Protein 2Y28 (pdb70)

Nearest PDB structures (foldseek):
  2y28-assembly3_C  TM=1.006E+00  e=5.749E-40  Citrobacter freundii
  1j3g-assembly1_A  TM=7.224E-01  e=1.064E-25  Citrobacter freundii
  3d2y-assembly1_A  TM=6.940E-01  e=1.327E-09  Escherichia coli str. K-12 substr. MG1655
  4bol-assembly1_B  TM=6.953E-01  e=2.356E-09  Pseudomonas aeruginosa PAO1
  6srt-assembly1_A  TM=7.714E-01  e=7.867E-08  Clostridium intestinale URNW

Sequence (531 aa):
LLDEGWLAEARRVPSPHYDCRPDDENPSLLVVHNISLPPGEFGGPWIDALFTGTIIDPNAHPYFAGIAHLRVSAHCLIRRDGEIVQYVPFDKRAWHAGVSSYQGRERCNDFSIGIELEGTDTLAYTDAQYQQLAAVTNALITRYPAIANNTGHCNIAPERKTDPGPSFDWARFRALVTPLLDEGWLAEARRVPSPHYDCRPDDENPSLLVVHNISLPPGEFGGPWIDALFTGTIDPNAHPYFAGIAHLRVSAHCLIRRDGEIVQYVPFDKRAWHAGVSSYQGRERCNDFSIGIELEGTDTLAYTDAQYQQLAAVTNALITRYPAIANNTGHCNIAPERKTDPGPSFDWARFRALVLLDEGWLAEARRVPSPHYDCRPDDENPSLLVVHNISLPPGEFGGPWIDALFTGTIDPNAHPYFAGIAHLRVSAHCLIRRDGEIVQYVPFDKRAWHAGVSSYQGRERCNDFSIGIELEGTDTLAYTDAQYQQLAAVTNALITRYPAIANNTGHCNIAPERKTDPGPSFDWARFRALVT

GO terms:
  GO:0008745 N-acetylmuramoyl-L-alanine amidase activity (F, IDA)
  GO:0008745 N-acetylmuramoyl-L-alanine amidase activity (F, EXP)

Structure (mmCIF, N/CA/C/O backbone):
data_2Y28
#
_entry.id   2Y28
#
_cell.length_a   67.693
_cell.length_b   67.693
_cell.length_c   92.681
_cell.angle_alpha   90.00
_cell.angle_beta   90.00
_cell.angle_gamma   120.00
#
_symmetry.space_group_name_H-M   'P 32'
#
loop_
_entity.id
_entity.type
_entity.pdbx_description
1 polymer '1,6-ANHYDRO-N-ACETYLMURAMYL-L-ALANINE AMIDASE AMPD'
2 non-polymer 'ZINC ION'
3 water water
#
loop_
_atom_site.group_PDB
_atom_site.id
_atom_site.type_symbol
_atom_site.label_atom_id
_atom_site.label_alt_id
_atom_site.label_comp_id
_atom_site.label_asym_id
_atom_site.label_entity_id
_atom_site.label_seq_id
_atom_site.pdbx_PDB_ins_code
_atom_site.Cartn_x
_atom_site.Cartn_y
_atom_site.Cartn_z
_atom_site.occupancy
_atom_site.B_iso_or_equiv
_atom_site.auth_seq_id
_atom_site.auth_comp_id
_atom_site.auth_asym_id
_atom_site.auth_atom_id
_atom_site.pdbx_PDB_model_num
ATOM 9 N N . LEU A 1 2 ? -39.799 0.938 3.251 1.00 33.79 2 LEU A N 1
ATOM 10 C CA . LEU A 1 2 ? -40.770 1.073 4.316 1.00 30.41 2 LEU A CA 1
ATOM 11 C C . LEU A 1 2 ? -40.827 2.505 4.857 1.00 27.75 2 LEU A C 1
ATOM 12 O O . LEU A 1 2 ? -39.800 3.143 5.107 1.00 23.64 2 LEU A O 1
ATOM 17 N N . LEU A 1 3 ? -42.044 3.009 5.005 1.00 26.18 3 LEU A N 1
ATOM 18 C CA . LEU A 1 3 ? -42.271 4.311 5.614 1.00 25.51 3 LEU A CA 1
ATOM 19 C C . LEU A 1 3 ? -42.959 4.105 6.965 1.00 27.38 3 LEU A C 1
ATOM 20 O O . LEU A 1 3 ? -43.768 3.194 7.129 1.00 27.38 3 LEU A O 1
ATOM 25 N N . ASP A 1 4 ? -42.624 4.944 7.934 1.00 24.55 4 ASP A N 1
ATOM 26 C CA . ASP A 1 4 ? -43.183 4.831 9.272 1.00 23.48 4 ASP A CA 1
ATOM 27 C C . ASP A 1 4 ? -43.544 6.228 9.743 1.00 21.58 4 ASP A C 1
ATOM 28 O O . ASP A 1 4 ? -42.663 6.991 10.128 1.00 20.71 4 ASP A O 1
ATOM 33 N N . GLU A 1 5 ? -44.828 6.572 9.681 1.00 19.81 5 GLU A N 1
ATOM 34 C CA . GLU A 1 5 ? -45.296 7.867 10.176 1.00 22.65 5 GLU A CA 1
ATOM 35 C C . GLU A 1 5 ? -44.413 9.028 9.713 1.00 21.07 5 GLU A C 1
ATOM 36 O O . GLU A 1 5 ? -44.006 9.872 10.522 1.00 24.15 5 GLU A O 1
ATOM 42 N N . GLY A 1 6 ? -44.113 9.062 8.423 1.00 17.28 6 GLY A N 1
ATOM 43 C CA . GLY A 1 6 ? -43.317 10.129 7.850 1.00 14.05 6 GLY A CA 1
ATOM 44 C C . GLY A 1 6 ? -41.814 9.885 7.855 1.00 13.39 6 GLY A C 1
ATOM 45 O O . GLY A 1 6 ? -41.064 10.676 7.292 1.00 11.31 6 GLY A O 1
ATOM 46 N N . TRP A 1 7 ? -41.369 8.806 8.492 1.00 13.23 7 TRP A N 1
ATOM 47 C CA . TRP A 1 7 ? -39.940 8.503 8.547 1.00 12.35 7 TRP A CA 1
ATOM 48 C C . TRP A 1 7 ? -39.590 7.311 7.683 1.00 15.51 7 TRP A C 1
ATOM 49 O O . TRP A 1 7 ? -40.263 6.279 7.730 1.00 16.86 7 TRP A O 1
ATOM 60 N N . LEU A 1 8 ? -38.530 7.448 6.898 1.00 10.75 8 LEU A N 1
ATOM 61 C CA . LEU A 1 8 ? -37.972 6.303 6.201 1.00 14.53 8 L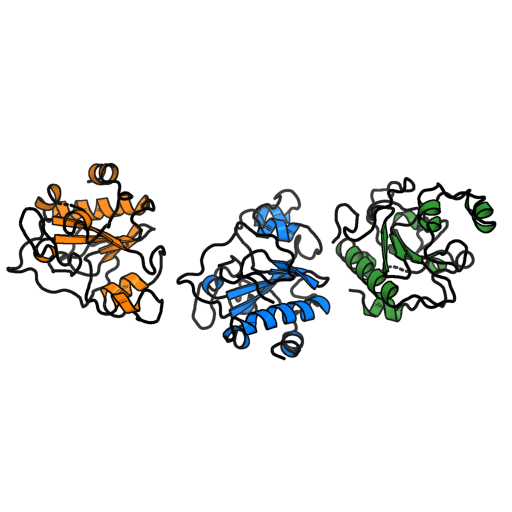EU A CA 1
ATOM 62 C C . LEU A 1 8 ? -37.506 5.323 7.276 1.00 15.69 8 LEU A C 1
ATOM 63 O O . LEU A 1 8 ? -36.740 5.703 8.167 1.00 14.88 8 LEU A O 1
ATOM 68 N N . ALA A 1 9 ? -37.959 4.070 7.208 1.00 14.71 9 ALA A N 1
ATOM 69 C CA . ALA A 1 9 ? -37.689 3.112 8.292 1.00 19.49 9 ALA A CA 1
ATOM 70 C C . ALA A 1 9 ? -36.206 2.858 8.536 1.00 16.72 9 ALA A C 1
ATOM 71 O O . ALA A 1 9 ? -35.793 2.666 9.674 1.00 17.40 9 ALA A O 1
ATOM 73 N N . GLU A 1 10 ? -35.410 2.851 7.469 1.00 16.65 10 GLU A N 1
ATOM 74 C CA . GLU A 1 10 ? -33.988 2.514 7.586 1.00 15.51 10 GLU A CA 1
ATOM 75 C C . GLU A 1 10 ? -33.032 3.704 7.667 1.00 16.00 10 GLU A C 1
ATOM 76 O O . GLU A 1 10 ? -31.820 3.529 7.774 1.00 18.69 10 GLU A O 1
ATOM 82 N N . ALA A 1 11 ? -33.562 4.914 7.637 1.00 15.66 11 ALA A N 1
ATOM 83 C CA . ALA A 1 11 ? -32.707 6.092 7.710 1.00 13.24 11 ALA A CA 1
ATOM 84 C C . ALA A 1 11 ? -32.129 6.246 9.116 1.00 15.25 11 ALA A C 1
ATOM 85 O O . ALA A 1 11 ? -32.735 5.799 10.094 1.00 17.01 11 ALA A O 1
ATOM 87 N N . ARG A 1 12 ? -30.948 6.850 9.217 1.00 14.50 12 ARG A N 1
ATOM 88 C CA . ARG A 1 12 ? -30.454 7.326 10.513 1.00 14.41 12 ARG A CA 1
ATOM 89 C C . ARG A 1 12 ? -31.233 8.593 10.860 1.00 13.87 12 ARG A C 1
ATOM 90 O O . ARG A 1 12 ? -31.284 9.533 10.069 1.00 13.12 12 ARG A O 1
ATOM 98 N N . ARG A 1 13 ? -31.878 8.606 12.019 1.00 14.31 13 ARG A N 1
ATOM 99 C CA . ARG A 1 13 ? -32.719 9.735 12.392 1.00 12.96 13 ARG A CA 1
ATOM 100 C C . ARG A 1 13 ? -31.948 10.782 13.193 1.00 13.47 13 ARG A C 1
ATOM 101 O O . ARG A 1 13 ? -31.313 10.475 14.207 1.00 14.45 13 ARG A O 1
ATOM 109 N N . VAL A 1 14 ? -31.992 12.016 12.704 1.00 12.04 14 VAL A N 1
ATOM 110 C CA . VAL A 1 14 ? -31.440 13.167 13.403 1.00 10.91 14 VAL A CA 1
ATOM 111 C C . VAL A 1 14 ? -32.534 14.231 13.439 1.00 9.21 14 VAL A C 1
ATOM 112 O O . VAL A 1 14 ? -32.510 15.179 12.651 1.00 10.60 14 VAL A O 1
ATOM 116 N N . PRO A 1 15 ? -33.530 14.059 14.327 1.00 10.42 15 PRO A N 1
ATOM 117 C CA . PRO A 1 15 ? -34.674 14.970 14.309 1.00 9.61 15 PRO A CA 1
ATOM 118 C C . PRO A 1 15 ? -34.236 16.401 14.565 1.00 10.04 15 PRO A C 1
ATOM 119 O O . PRO A 1 15 ? -33.615 16.706 15.578 1.00 11.30 15 PRO A O 1
ATOM 123 N N . SER A 1 16 ? -34.565 17.272 13.616 1.00 7.75 16 SER A N 1
ATOM 124 C CA . SER A 1 16 ? -34.179 18.666 13.661 1.00 8.78 16 SER A CA 1
ATOM 125 C C . SER A 1 16 ? -35.324 19.523 14.169 1.00 8.88 16 SER A C 1
ATOM 126 O O . SER A 1 16 ? -36.476 19.263 13.852 1.00 9.53 16 SER A O 1
ATOM 129 N N . PRO A 1 17 ? -35.008 20.545 14.976 1.00 8.47 17 PRO A N 1
ATOM 130 C CA . PRO A 1 17 ? -35.990 21.558 15.368 1.00 10.22 17 PRO A CA 1
ATOM 131 C C . PRO A 1 17 ? -36.462 22.381 14.174 1.00 10.04 17 PRO A C 1
ATOM 132 O O . PRO A 1 17 ? -37.470 23.078 14.288 1.00 11.64 17 PRO A O 1
ATOM 136 N N . HIS A 1 18 ? -35.739 22.312 13.057 1.00 9.60 18 HIS A N 1
ATOM 137 C CA . HIS A 1 18 ? -35.997 23.198 11.927 1.00 11.27 18 HIS A CA 1
ATOM 138 C C . HIS A 1 18 ? -37.077 22.663 10.986 1.00 9.98 18 HIS A C 1
ATOM 139 O O . HIS A 1 18 ? -36.805 22.381 9.823 1.00 9.59 18 HIS A O 1
ATOM 146 N N . TYR A 1 19 ? -38.298 22.524 11.482 1.00 10.12 19 TYR A N 1
ATOM 147 C CA . TYR A 1 19 ? -39.416 22.247 10.591 1.00 9.75 19 TYR A CA 1
ATOM 148 C C . TYR A 1 19 ? -40.732 22.811 11.132 1.00 13.33 19 TYR A C 1
ATOM 149 O O . TYR A 1 19 ? -40.857 23.133 12.313 1.00 10.59 19 TYR A O 1
ATOM 158 N N . ASP A 1 20 ? -41.716 22.956 10.256 1.00 10.78 20 ASP A N 1
ATOM 159 C CA . ASP A 1 20 ? -43.035 23.380 10.699 1.00 11.61 20 ASP A CA 1
ATOM 160 C C . ASP A 1 20 ? -44.082 22.670 9.857 1.00 13.46 20 ASP A C 1
ATOM 161 O O . ASP A 1 20 ? -43.771 21.667 9.208 1.00 11.74 20 ASP A O 1
ATOM 166 N N . CYS A 1 21 ? -45.317 23.159 9.879 1.00 13.98 21 CYS A N 1
ATOM 167 C CA . CYS A 1 21 ? -46.394 22.495 9.145 1.00 14.11 21 CYS A CA 1
ATOM 168 C C . CYS A 1 21 ? -46.443 22.803 7.642 1.00 12.50 21 CYS A C 1
ATOM 169 O O . CYS A 1 21 ? -46.168 23.921 7.210 1.00 11.24 21 CYS A O 1
ATOM 172 N N . ARG A 1 22 ? -46.784 21.793 6.851 1.00 11.45 22 ARG A N 1
ATOM 173 C CA . ARG A 1 22 ? -47.204 22.031 5.480 1.00 12.31 22 ARG A CA 1
ATOM 174 C C . ARG A 1 22 ? -48.580 22.675 5.559 1.00 13.27 22 ARG A C 1
ATOM 175 O O . ARG A 1 22 ? -49.477 22.147 6.223 1.00 13.56 22 ARG A O 1
ATOM 183 N N . PRO A 1 23 ? -48.754 23.830 4.904 1.00 14.68 23 PRO A N 1
ATOM 184 C CA . PRO A 1 23 ? -50.077 24.454 4.930 1.00 13.59 23 PRO A CA 1
ATOM 185 C C . PRO A 1 23 ? -51.142 23.482 4.422 1.00 14.61 23 PRO A C 1
ATOM 186 O O . PRO A 1 23 ? -50.886 22.693 3.496 1.00 13.30 23 PRO A O 1
ATOM 190 N N . ASP A 1 24 ? -52.308 23.518 5.058 1.00 13.43 24 ASP A N 1
ATOM 191 C CA . ASP A 1 24 ? -53.465 22.736 4.623 1.00 13.69 24 ASP A CA 1
ATOM 192 C C . ASP A 1 24 ? -53.283 21.218 4.759 1.00 14.26 24 ASP A C 1
ATOM 193 O O . ASP A 1 24 ? -54.063 20.444 4.211 1.00 15.16 24 ASP A O 1
ATOM 198 N N . ASP A 1 25 ? -52.245 20.801 5.473 1.00 14.70 25 ASP A N 1
ATOM 199 C CA . ASP A 1 25 ? -51.960 19.385 5.651 1.00 16.88 25 ASP A CA 1
ATOM 200 C C . ASP A 1 25 ? -51.747 18.731 4.288 1.00 14.21 25 ASP A C 1
ATOM 201 O O . ASP A 1 25 ? -51.997 17.537 4.110 1.00 16.85 25 ASP A O 1
ATOM 206 N N . GLU A 1 26 ? -51.287 19.518 3.328 1.00 11.67 26 GLU A N 1
ATOM 207 C CA . GLU A 1 26 ? -51.129 19.032 1.956 1.00 14.63 26 GLU A CA 1
ATOM 208 C C . GLU A 1 26 ? -50.057 17.951 1.834 1.00 13.31 26 GLU A C 1
ATOM 209 O O . GLU A 1 26 ? -48.957 18.078 2.387 1.00 11.29 26 GLU A O 1
ATOM 215 N N . ASN A 1 27 ? -50.394 16.886 1.116 1.00 12.73 27 ASN A N 1
ATOM 216 C CA . ASN A 1 27 ? -49.441 15.836 0.787 1.00 12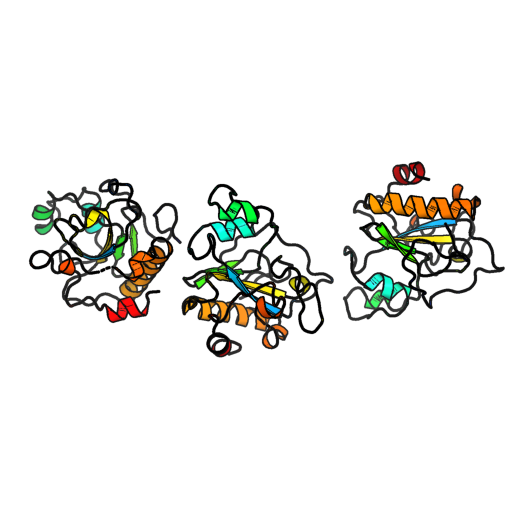.76 27 ASN A CA 1
ATOM 217 C C . ASN A 1 27 ? -48.416 16.381 -0.195 1.00 13.66 27 ASN A C 1
ATOM 218 O O . ASN A 1 27 ? -48.784 17.018 -1.175 1.00 13.03 27 ASN A O 1
ATOM 223 N N . PRO A 1 28 ? -47.119 16.132 0.051 1.00 11.37 28 PRO A N 1
ATOM 224 C CA . PRO A 1 28 ? -46.147 16.659 -0.911 1.00 11.63 28 PRO A CA 1
ATOM 225 C C . PRO A 1 28 ? -46.246 15.935 -2.258 1.00 12.16 28 PRO A C 1
ATOM 226 O O . PRO A 1 28 ? -46.615 14.758 -2.324 1.00 11.34 28 PRO A O 1
ATOM 230 N N . SER A 1 29 ? -45.926 16.652 -3.332 1.00 12.01 29 SER A N 1
ATOM 231 C CA . SER A 1 29 ? -46.054 16.101 -4.682 1.00 11.21 29 SER A CA 1
ATOM 232 C C . SER A 1 29 ? -44.809 16.343 -5.543 1.00 11.83 29 SER A C 1
ATOM 233 O O . SER A 1 29 ? -44.755 15.923 -6.703 1.00 9.70 29 SER A O 1
ATOM 236 N N . LEU A 1 30 ? -43.815 17.013 -4.976 1.00 8.76 30 LEU A N 1
ATOM 237 C CA . LEU A 1 30 ? -42.631 17.408 -5.717 1.00 10.13 30 LEU A CA 1
ATOM 238 C C . LEU A 1 30 ? -41.385 16.981 -4.953 1.00 11.19 30 LEU A C 1
ATOM 239 O O . LEU A 1 30 ? -41.270 17.256 -3.762 1.00 9.24 30 LEU A O 1
ATOM 244 N N . LEU A 1 31 ? -40.477 16.294 -5.638 1.00 8.39 31 LEU A N 1
ATOM 245 C CA . LEU A 1 31 ? -39.139 16.018 -5.115 1.00 10.34 31 LEU A CA 1
ATOM 246 C C . LEU A 1 31 ? -38.155 17.062 -5.637 1.00 9.98 31 LEU A C 1
ATOM 247 O O . LEU A 1 31 ? -38.072 17.279 -6.845 1.00 9.76 31 LEU A O 1
ATOM 252 N N . VAL A 1 32 ? -37.434 17.727 -4.735 1.00 7.84 32 VAL A N 1
ATOM 253 C CA . VAL A 1 32 ? -36.380 18.663 -5.121 1.00 7.28 32 VAL A CA 1
ATOM 254 C C . VAL A 1 32 ? -35.028 18.078 -4.746 1.00 8.92 32 VAL A C 1
ATOM 255 O O . VAL A 1 32 ? -34.784 17.793 -3.570 1.00 9.13 32 VAL A O 1
ATOM 259 N N . VAL A 1 33 ? -34.154 17.900 -5.737 1.00 7.73 33 VAL A N 1
ATOM 260 C CA . VAL A 1 33 ? -32.812 17.363 -5.498 1.00 6.18 33 VAL A CA 1
ATOM 261 C C . VAL A 1 33 ? -31.823 18.518 -5.293 1.00 8.80 33 VAL A C 1
ATOM 262 O O . VAL A 1 33 ? -31.786 19.455 -6.085 1.00 8.76 33 VAL A O 1
ATOM 266 N N . HIS A 1 34 ? -31.045 18.454 -4.210 1.00 8.82 34 HIS A N 1
ATOM 267 C CA . HIS A 1 34 ? -30.074 19.486 -3.861 1.00 9.16 34 HIS A CA 1
ATOM 268 C C . HIS A 1 34 ? -28.683 18.871 -3.746 1.00 10.71 34 HIS A C 1
ATOM 269 O O . HIS A 1 34 ? -28.537 17.656 -3.731 1.00 9.54 34 HIS A O 1
ATOM 276 N N . ASN A 1 35 ? -27.656 19.707 -3.635 1.00 10.45 35 ASN A N 1
ATOM 277 C CA . ASN A 1 35 ? -26.388 19.205 -3.128 1.00 9.56 35 ASN A CA 1
ATOM 278 C C . ASN A 1 35 ? -25.843 20.091 -2.030 1.00 9.63 35 ASN A C 1
ATOM 279 O O . ASN A 1 35 ? -26.291 21.213 -1.849 1.00 11.83 35 ASN A O 1
ATOM 284 N N . ILE A 1 36 ? -24.878 19.590 -1.284 1.00 11.03 36 ILE A N 1
ATOM 285 C CA . ILE A 1 36 ? -24.330 20.387 -0.202 1.00 12.35 36 ILE A CA 1
ATOM 286 C C . ILE A 1 36 ? -22.993 19.807 0.197 1.00 10.48 36 ILE A C 1
ATOM 287 O O . ILE A 1 36 ? -22.758 18.616 0.033 1.00 11.52 36 ILE A O 1
ATOM 292 N N . SER A 1 37 ? -22.104 20.674 0.653 1.00 11.53 37 SER A N 1
ATOM 293 C CA . SER A 1 37 ? -20.828 20.254 1.219 1.00 11.20 37 SER A CA 1
ATOM 294 C C . SER A 1 37 ? -20.357 21.344 2.164 1.00 11.30 37 SER A C 1
ATOM 295 O O . SER A 1 37 ? -20.439 22.527 1.849 1.00 11.07 37 SER A O 1
ATOM 298 N N . LEU A 1 38 ? -19.888 20.938 3.340 1.00 12.33 38 LEU A N 1
ATOM 299 C CA . LEU A 1 38 ? -19.463 21.882 4.367 1.00 10.54 38 LEU A CA 1
ATOM 300 C C . LEU A 1 38 ? -18.170 21.366 4.969 1.00 11.43 38 LEU A C 1
ATOM 301 O O . LEU A 1 38 ? -18.120 20.229 5.407 1.00 13.97 38 LEU A O 1
ATOM 306 N N . PRO A 1 39 ? -17.100 22.172 4.931 1.00 14.39 39 PRO A N 1
ATOM 307 C CA . PRO A 1 39 ? -16.986 23.446 4.213 1.00 15.64 39 PRO A CA 1
ATOM 308 C C . PRO A 1 39 ? -17.120 23.178 2.719 1.00 12.55 39 PRO A C 1
ATOM 309 O O . PRO A 1 39 ? -17.053 22.015 2.331 1.00 13.56 39 PRO A O 1
ATOM 313 N N . PRO A 1 40 ? -17.300 24.221 1.893 1.00 15.63 40 PRO A N 1
ATOM 314 C CA . PRO A 1 40 ? -17.461 23.985 0.449 1.00 14.09 40 PRO A CA 1
ATOM 315 C C . PRO A 1 40 ? -16.407 23.045 -0.171 1.00 15.05 40 PRO A C 1
ATOM 316 O O . PRO A 1 40 ? -15.207 23.219 0.042 1.00 16.71 40 PRO A O 1
ATOM 320 N N . GLY A 1 41 ? -16.873 22.049 -0.926 1.00 15.10 41 GLY A N 1
ATOM 321 C CA . GLY A 1 41 ? -16.002 21.076 -1.572 1.00 15.70 41 GLY A CA 1
ATOM 322 C C . GLY A 1 41 ? -15.457 19.963 -0.688 1.00 15.92 41 GLY A C 1
ATOM 323 O O . GLY A 1 41 ? -14.786 19.060 -1.182 1.00 17.64 41 GLY A O 1
ATOM 324 N N . GLU A 1 42 ? -15.730 20.016 0.614 1.00 15.44 42 GLU A N 1
ATOM 325 C CA . GLU A 1 42 ? -15.212 19.004 1.541 1.00 14.93 42 GLU A CA 1
ATOM 326 C C . GLU A 1 42 ? -16.332 18.072 2.001 1.00 15.84 42 GLU A C 1
ATOM 327 O O . GLU A 1 42 ? -17.459 18.517 2.200 1.00 13.96 42 GLU A O 1
ATOM 333 N N . PHE A 1 43 ? -16.027 16.782 2.143 1.00 14.49 43 PHE A N 1
ATOM 334 C CA . PHE A 1 43 ? -17.040 15.789 2.526 1.00 14.67 43 PHE A CA 1
ATOM 335 C C . PHE A 1 43 ? -16.706 15.115 3.856 1.00 15.84 43 PHE A C 1
ATOM 336 O O . PHE A 1 43 ? -15.538 15.027 4.245 1.00 15.36 43 PHE A O 1
ATOM 344 N N . GLY A 1 44 ? -17.739 14.640 4.549 1.00 14.25 44 GLY A N 1
ATOM 345 C CA . GLY A 1 44 ? -17.550 13.823 5.734 1.00 17.03 44 GLY A CA 1
ATOM 346 C C . GLY A 1 44 ? -17.775 14.451 7.102 1.00 18.69 44 GLY A C 1
ATOM 347 O O . GLY A 1 44 ? -17.938 13.729 8.082 1.00 21.92 44 GLY A O 1
ATOM 348 N N . GLY A 1 45 ? -17.786 15.775 7.188 1.00 17.62 45 GLY A N 1
ATOM 349 C CA . GLY A 1 45 ? -17.962 16.433 8.480 1.00 19.87 45 GLY A CA 1
ATOM 350 C C . GLY A 1 45 ? -19.266 16.160 9.225 1.00 18.29 45 GLY A C 1
ATOM 351 O O . GLY A 1 45 ? -20.192 15.557 8.690 1.00 17.73 45 GLY A O 1
ATOM 352 N N . PRO A 1 46 ? -19.343 16.598 10.492 1.00 17.75 46 PRO A N 1
ATOM 353 C CA . PRO A 1 46 ? -20.610 16.610 11.230 1.00 15.37 46 PRO A CA 1
ATOM 354 C C . PRO A 1 46 ? -21.361 17.890 10.898 1.00 13.91 46 PRO A C 1
ATOM 355 O O . PRO A 1 46 ? -22.406 18.191 11.479 1.00 12.69 46 PRO A O 1
ATOM 359 N N . TRP A 1 47 ? -20.818 18.650 9.955 1.00 13.84 47 TRP A N 1
ATOM 360 C CA . TRP A 1 47 ? -21.275 20.020 9.730 1.00 11.92 47 TRP A CA 1
ATOM 361 C C . TRP A 1 47 ? -22.655 20.135 9.105 1.00 10.34 47 TRP A C 1
ATOM 362 O O . TRP A 1 47 ? -23.409 21.038 9.443 1.00 8.90 47 TRP A O 1
ATOM 373 N N . ILE A 1 48 ? -22.992 19.220 8.206 1.00 9.66 48 ILE A N 1
ATOM 374 C CA . ILE A 1 48 ? -24.321 19.222 7.624 1.00 10.15 48 ILE A CA 1
ATOM 375 C C . ILE A 1 48 ? -25.382 18.938 8.693 1.00 9.21 48 ILE A C 1
ATOM 376 O O . ILE A 1 48 ? -26.421 19.595 8.735 1.00 9.31 48 ILE A O 1
ATOM 381 N N . ASP A 1 49 ? -25.128 17.953 9.547 1.00 11.06 49 ASP A N 1
ATOM 382 C CA . ASP A 1 49 ? -26.064 17.663 10.638 1.00 10.29 49 ASP A CA 1
ATOM 383 C C . ASP A 1 49 ? -26.245 18.930 11.483 1.00 9.08 49 ASP A C 1
ATOM 384 O O . ASP A 1 49 ? -27.364 19.312 11.832 1.00 9.86 49 ASP A O 1
ATOM 389 N N . ALA A 1 50 ? -25.133 19.587 11.804 1.00 10.53 50 ALA A N 1
ATOM 390 C CA . ALA A 1 50 ? -25.176 20.772 12.655 1.00 9.84 50 ALA A CA 1
ATOM 391 C C . ALA A 1 50 ? -25.930 21.922 11.989 1.00 10.93 50 ALA A C 1
ATOM 392 O O . ALA A 1 50 ? -26.749 22.580 12.629 1.00 10.96 50 ALA A O 1
ATOM 394 N N . LEU A 1 51 ? -25.653 22.176 10.716 1.00 8.81 51 LEU A N 1
ATOM 395 C CA . LEU A 1 51 ? -26.380 23.224 10.005 1.00 10.47 51 LEU A CA 1
ATOM 396 C C . LEU A 1 51 ? -27.890 22.975 10.006 1.00 10.14 51 LEU A C 1
ATOM 397 O O . LEU A 1 51 ? -28.677 23.863 10.341 1.00 10.52 51 LEU A O 1
ATOM 402 N N . PHE A 1 52 ? -28.287 21.763 9.623 1.00 8.19 52 PHE A N 1
ATOM 403 C CA . PHE A 1 52 ? -29.696 21.436 9.483 1.00 9.73 52 PHE A CA 1
ATOM 404 C C . PHE A 1 52 ? -30.427 21.303 10.827 1.00 10.22 52 PHE A C 1
ATOM 405 O O . PHE A 1 52 ? -31.649 21.211 10.850 1.00 11.34 52 PHE A O 1
ATOM 413 N N . THR A 1 53 ? -29.688 21.300 11.935 1.00 9.38 53 THR A N 1
ATOM 414 C CA . THR A 1 53 ? -30.321 21.226 13.254 1.00 8.86 53 THR A CA 1
ATOM 415 C C . THR A 1 53 ? -30.196 22.543 14.021 1.00 10.22 53 THR A C 1
ATOM 416 O O . THR A 1 53 ? -30.660 22.656 15.154 1.00 10.95 53 THR A O 1
ATOM 420 N N . GLY A 1 54 ? -29.559 23.528 13.397 1.00 10.32 54 GLY A N 1
ATOM 421 C CA . GLY A 1 54 ? -29.414 24.849 13.978 1.00 11.54 54 GLY A CA 1
ATOM 422 C C . GLY A 1 54 ? -28.334 24.953 15.043 1.00 11.88 54 GLY A C 1
ATOM 423 O O . GLY A 1 54 ? -28.370 25.850 15.881 1.00 11.42 54 GLY A O 1
ATOM 424 N N . THR A 1 55 ? -27.349 24.066 14.994 1.00 10.86 55 THR A N 1
ATOM 425 C CA . THR A 1 55 ? -26.337 24.022 16.045 1.00 10.37 55 THR A CA 1
ATOM 426 C C . THR A 1 55 ? -24.912 24.243 15.548 1.00 10.65 55 THR A C 1
ATOM 427 O O . THR A 1 55 ? -23.965 23.980 16.277 1.00 10.89 55 THR A O 1
ATOM 431 N N . ILE A 1 56 ? -24.738 24.722 14.321 1.00 10.38 56 ILE A N 1
ATOM 432 C CA A ILE A 1 56 ? -23.396 24.851 13.757 0.39 12.06 56 ILE A CA 1
ATOM 433 C CA B ILE A 1 56 ? -23.384 24.832 13.776 0.61 12.09 56 ILE A CA 1
ATOM 434 C C . ILE A 1 56 ? -22.527 25.856 14.527 1.00 11.81 56 ILE A C 1
ATOM 435 O O . ILE A 1 56 ? -23.006 26.913 14.933 1.00 11.69 56 ILE A O 1
ATOM 444 N N . ASP A 1 57 ? -21.256 25.510 14.721 1.00 14.24 57 ASP A N 1
ATOM 445 C CA . ASP A 1 57 ? -20.260 26.372 15.367 1.00 12.66 57 ASP A CA 1
ATOM 446 C C . ASP A 1 57 ? -19.752 27.395 14.346 1.00 11.99 57 ASP A C 1
ATOM 447 O O . ASP A 1 57 ? -19.058 27.037 13.395 1.00 12.72 57 ASP A O 1
ATOM 452 N N . PRO A 1 58 ? -20.098 28.679 14.531 1.00 12.83 58 PRO A N 1
ATOM 453 C CA . PRO A 1 58 ? -19.739 29.666 13.502 1.00 12.87 58 PRO A CA 1
ATOM 454 C C . PRO A 1 58 ? -18.232 29.840 13.367 1.00 14.67 58 PRO A C 1
ATOM 455 O O . PRO A 1 58 ? -17.742 30.242 12.301 1.00 15.72 58 PRO A O 1
ATOM 459 N N . ASN A 1 59 ? -17.502 29.525 14.430 1.00 14.12 59 ASN A N 1
ATOM 460 C CA . ASN A 1 59 ? -16.059 29.718 14.444 1.00 16.11 59 ASN A CA 1
ATOM 461 C C . ASN A 1 59 ? -15.266 28.514 13.947 1.00 14.02 59 ASN A C 1
ATOM 462 O O . ASN A 1 59 ? -14.050 28.589 13.839 1.00 17.68 59 ASN A O 1
ATOM 467 N N . ALA A 1 60 ? -15.942 27.409 13.643 1.00 13.01 60 ALA A N 1
ATOM 468 C CA . ALA A 1 60 ? -15.249 26.166 13.320 1.00 13.38 60 ALA A CA 1
ATOM 469 C C . ALA A 1 60 ? -14.550 26.210 11.965 1.00 14.11 60 ALA A C 1
ATOM 470 O O . ALA A 1 60 ? -13.622 25.447 11.716 1.00 14.70 60 ALA A O 1
ATOM 472 N N . HIS A 1 61 ? -15.004 27.119 11.109 1.00 15.53 61 HIS A N 1
ATOM 473 C CA . HIS A 1 61 ? -14.422 27.355 9.795 1.00 17.71 61 HIS A CA 1
ATOM 474 C C . HIS A 1 61 ? -14.894 28.718 9.319 1.00 15.59 61 HIS A C 1
ATOM 475 O O . HIS A 1 61 ? -16.010 29.118 9.612 1.00 14.97 61 HIS A O 1
ATOM 482 N N . PRO A 1 62 ? -14.050 29.439 8.566 1.00 17.84 62 PRO A N 1
ATOM 483 C CA . PRO A 1 62 ? -14.455 30.778 8.108 1.00 17.42 62 PRO A CA 1
ATOM 484 C C . PRO A 1 62 ? -15.813 30.808 7.389 1.00 18.40 62 PRO A C 1
ATOM 485 O O . PRO A 1 62 ? -16.580 31.752 7.584 1.00 17.62 62 PRO A O 1
ATOM 489 N N . TYR A 1 63 ? -16.111 29.792 6.582 1.00 17.40 63 TYR A N 1
ATOM 490 C CA . TYR A 1 63 ? -17.382 29.729 5.860 1.00 18.05 63 TYR A CA 1
ATOM 491 C C . TYR A 1 63 ? -18.617 29.623 6.769 1.00 16.26 63 TYR A C 1
ATOM 492 O O . TYR A 1 63 ? -19.719 30.004 6.380 1.00 17.36 63 TYR A O 1
ATOM 501 N N . PHE A 1 64 ? -18.436 29.091 7.969 1.00 13.91 64 PHE A N 1
ATOM 502 C CA . PHE A 1 64 ? -19.567 28.845 8.858 1.00 14.89 64 PHE A CA 1
ATOM 503 C C . PHE A 1 64 ? -20.107 30.152 9.458 1.00 17.15 64 PHE A C 1
ATOM 504 O O . PHE A 1 64 ? -21.267 30.236 9.841 1.00 15.47 64 PHE A O 1
ATOM 512 N N . ALA A 1 65 ? -19.265 31.178 9.523 1.00 16.45 65 ALA A N 1
ATOM 513 C CA . ALA A 1 65 ? -19.702 32.454 10.083 1.00 16.00 65 ALA A CA 1
ATOM 514 C C . ALA A 1 65 ? -20.839 33.050 9.263 1.00 19.72 65 ALA A C 1
ATOM 515 O O . ALA A 1 65 ? -21.817 33.562 9.807 1.00 20.21 65 ALA A O 1
ATOM 517 N N . GLY A 1 66 ? -20.717 32.969 7.945 1.00 17.96 66 GLY A N 1
ATOM 518 C CA . GLY A 1 66 ? -21.711 33.539 7.063 1.00 22.98 66 GLY A CA 1
ATOM 519 C C . GLY A 1 66 ? -23.029 32.797 7.014 1.00 21.85 66 GLY A C 1
ATOM 520 O O . GLY A 1 66 ? -24.056 33.388 6.699 1.00 26.56 66 GLY A O 1
ATOM 521 N N . ILE A 1 67 ? -23.015 31.502 7.309 1.00 18.68 67 ILE A N 1
ATOM 522 C CA . ILE A 1 67 ? -24.235 30.703 7.214 1.00 19.65 67 ILE A CA 1
ATOM 523 C C . ILE A 1 67 ? -24.874 30.418 8.568 1.00 20.44 67 ILE A C 1
ATOM 524 O O . ILE A 1 67 ? -25.963 29.846 8.638 1.00 20.14 67 ILE A O 1
ATOM 529 N N . ALA A 1 68 ? -24.199 30.807 9.644 1.00 19.60 68 ALA A N 1
ATOM 530 C CA . ALA A 1 68 ? -24.740 30.599 10.982 1.00 19.96 68 ALA A CA 1
ATOM 531 C C . ALA A 1 68 ? -26.085 31.301 11.157 1.00 22.64 68 ALA A C 1
ATOM 532 O O . ALA A 1 68 ? -26.876 30.931 12.022 1.00 21.89 68 ALA A O 1
ATOM 534 N N . HIS A 1 69 ? -26.349 32.305 10.326 1.00 22.81 69 HIS A N 1
ATOM 535 C CA . HIS A 1 69 ? -27.587 33.070 10.455 1.00 25.79 69 HIS A CA 1
ATOM 536 C C . HIS A 1 69 ? -28.770 32.384 9.766 1.00 24.82 69 HIS A C 1
ATOM 537 O O . HIS A 1 69 ? -29.924 32.736 10.008 1.00 24.64 69 HIS A O 1
ATOM 544 N N . LEU A 1 70 ? -28.474 31.397 8.924 1.00 21.47 70 LEU A N 1
ATOM 545 C CA . LEU A 1 70 ? -29.505 30.661 8.197 1.00 20.87 70 LEU A CA 1
ATOM 546 C C . LEU A 1 70 ? -30.368 29.790 9.123 1.00 18.23 70 LEU A C 1
ATOM 547 O O . LEU A 1 70 ? -29.873 29.197 10.080 1.00 22.46 70 LEU A O 1
ATOM 552 N N . ARG A 1 71 ? -31.664 29.740 8.840 1.00 16.47 71 ARG A N 1
ATOM 553 C CA . ARG A 1 71 ? -32.561 28.760 9.443 1.00 14.16 71 ARG A CA 1
ATOM 554 C C . ARG A 1 71 ? -32.995 27.789 8.346 1.00 13.76 71 ARG A C 1
ATOM 555 O O . ARG A 1 71 ? -34.012 27.985 7.701 1.00 14.13 71 ARG A O 1
ATOM 563 N N . VAL A 1 72 ? -32.221 26.742 8.125 1.00 14.17 72 VAL A N 1
ATOM 564 C CA . VAL A 1 72 ? -32.520 25.850 7.027 1.00 12.03 72 VAL A CA 1
ATOM 565 C C . VAL A 1 72 ? -32.469 24.393 7.445 1.00 11.92 72 VAL A C 1
ATOM 566 O O . VAL A 1 72 ? -31.981 24.050 8.530 1.00 12.16 72 VAL A O 1
ATOM 570 N N . SER A 1 73 ? -33.008 23.543 6.577 1.00 10.89 73 SER A N 1
ATOM 571 C CA . SER A 1 73 ? -32.983 22.102 6.772 1.00 10.49 73 SER A CA 1
ATOM 572 C C . SER A 1 73 ? -33.410 21.455 5.473 1.00 11.31 73 SER A C 1
ATOM 573 O O . SER A 1 73 ? -33.716 22.142 4.497 1.00 10.93 73 SER A O 1
ATOM 576 N N . ALA A 1 74 ? -33.432 20.129 5.474 1.00 10.96 74 ALA A N 1
ATOM 577 C CA . ALA A 1 74 ? -33.960 19.357 4.356 1.00 9.18 74 ALA A CA 1
ATOM 578 C C . ALA A 1 74 ? -34.569 18.106 4.963 1.00 9.82 74 ALA A C 1
ATOM 579 O O . ALA A 1 74 ? -34.324 17.813 6.115 1.00 9.37 74 ALA A O 1
ATOM 581 N N . HIS A 1 75 ? -35.336 17.347 4.191 1.00 9.69 75 HIS A N 1
ATOM 582 C CA . HIS A 1 75 ? -35.868 16.091 4.725 1.00 9.07 75 HIS A CA 1
ATOM 583 C C . HIS A 1 75 ? -34.791 15.041 4.947 1.00 9.15 75 HIS A C 1
ATOM 584 O O . HIS A 1 75 ? -34.740 14.437 6.023 1.00 11.02 75 HIS A O 1
ATOM 591 N N . CYS A 1 76 ? -33.942 14.831 3.937 1.00 8.52 76 CYS A N 1
ATOM 592 C CA . CYS A 1 76 ? -32.848 13.860 3.996 1.00 8.35 76 CYS A CA 1
ATOM 593 C C . CYS A 1 76 ? -31.527 14.375 3.435 1.00 9.69 76 CYS A C 1
ATOM 594 O O . CYS A 1 76 ? -31.494 15.225 2.540 1.00 8.97 76 CYS A O 1
ATOM 597 N N . LEU A 1 77 ? -30.448 13.819 3.971 1.00 10.50 77 LEU A N 1
ATOM 598 C CA . LEU A 1 77 ? -29.129 13.909 3.383 1.00 9.96 77 LEU A CA 1
ATOM 599 C C . LEU A 1 77 ? -28.707 12.510 2.922 1.00 9.99 77 LEU A C 1
ATOM 600 O O . LEU A 1 77 ? -28.924 11.530 3.635 1.00 11.59 77 LEU A O 1
ATOM 605 N N . ILE A 1 78 ? -28.118 12.413 1.735 1.00 8.74 78 ILE A N 1
ATOM 606 C CA . ILE A 1 78 ? -27.494 11.152 1.308 1.00 8.82 78 ILE A CA 1
ATOM 607 C C . ILE A 1 78 ? -25.986 11.366 1.171 1.00 10.20 78 ILE A C 1
ATOM 608 O O . ILE A 1 78 ? -25.514 12.084 0.281 1.00 9.90 78 ILE A O 1
ATOM 613 N N . ARG A 1 79 ? -25.214 10.760 2.065 1.00 11.06 79 ARG A N 1
ATOM 614 C CA . ARG A 1 79 ? -23.773 11.013 2.063 1.00 11.20 79 ARG A CA 1
ATOM 615 C C . ARG A 1 79 ? -23.019 10.235 0.974 1.00 13.98 79 ARG A C 1
ATOM 616 O O . ARG A 1 79 ? -23.604 9.407 0.261 1.00 11.89 79 ARG A O 1
ATOM 624 N N . ARG A 1 80 ? -21.730 10.519 0.824 1.00 13.71 80 ARG A N 1
ATOM 625 C CA . ARG A 1 80 ? -20.965 9.954 -0.285 1.00 14.23 80 ARG A CA 1
ATOM 626 C C . ARG A 1 80 ? -21.017 8.429 -0.282 1.00 17.12 80 ARG A C 1
ATOM 627 O O . ARG A 1 80 ? -21.024 7.802 -1.337 1.00 15.05 80 ARG A O 1
ATOM 635 N N . ASP A 1 81 ? -21.053 7.837 0.906 1.00 17.83 81 ASP A N 1
ATOM 636 C CA . ASP A 1 81 ? -21.059 6.382 1.019 1.00 16.60 81 ASP A CA 1
ATOM 637 C C . ASP A 1 81 ? -22.467 5.794 0.948 1.00 16.42 81 ASP A C 1
ATOM 638 O O . ASP A 1 81 ? -22.655 4.600 1.157 1.00 18.99 81 ASP A O 1
ATOM 643 N N . GLY A 1 82 ? -23.456 6.625 0.650 1.00 13.91 82 GLY A N 1
ATOM 644 C CA . GLY A 1 82 ? -24.823 6.151 0.569 1.00 14.15 82 GLY A CA 1
ATOM 645 C C . GLY A 1 82 ? -25.596 6.231 1.879 1.00 15.04 82 GLY A C 1
ATOM 646 O O . GLY A 1 82 ? -26.770 5.888 1.925 1.00 15.81 82 GLY A O 1
ATOM 647 N N . GLU A 1 83 ? -24.957 6.677 2.952 1.00 14.05 83 GLU A N 1
ATOM 648 C CA . GLU A 1 83 ? -25.678 6.793 4.221 1.00 15.49 83 GLU A CA 1
ATOM 649 C C . GLU A 1 83 ? -26.849 7.773 4.113 1.00 12.55 83 GLU A C 1
ATOM 650 O O . GLU A 1 83 ? -26.675 8.917 3.674 1.00 10.66 83 GLU A O 1
ATOM 656 N N . ILE A 1 84 ? -28.034 7.318 4.508 1.00 10.78 84 ILE A N 1
ATOM 657 C CA . ILE A 1 84 ? -29.236 8.149 4.484 1.00 11.77 84 ILE A CA 1
ATOM 658 C C . ILE A 1 84 ? -29.548 8.695 5.868 1.00 12.84 84 ILE A C 1
ATOM 659 O O . ILE A 1 84 ? -29.778 7.937 6.802 1.00 12.44 84 ILE A O 1
ATOM 664 N N . VAL A 1 85 ? -29.564 10.016 5.992 1.00 14.45 85 VAL A N 1
ATOM 665 C CA . VAL A 1 85 ? -29.842 10.660 7.269 1.00 10.97 85 VAL A CA 1
ATOM 666 C C . VAL A 1 85 ? -31.144 11.413 7.088 1.00 12.68 85 VAL A C 1
ATOM 667 O O . VAL A 1 85 ? -31.327 12.077 6.074 1.00 9.47 85 VAL A O 1
ATOM 671 N N . GLN A 1 86 ? -32.073 11.282 8.026 1.00 10.23 86 GLN A N 1
ATOM 672 C CA . GLN A 1 86 ? -33.337 12.008 7.891 1.00 8.82 86 GLN A CA 1
ATOM 673 C C . GLN A 1 86 ? -33.500 13.000 9.025 1.00 10.01 86 GLN A C 1
ATOM 674 O O . GLN A 1 86 ? -33.299 12.644 10.181 1.00 10.76 86 GLN A O 1
ATOM 680 N N . TYR A 1 87 ? -33.874 14.231 8.686 1.00 10.55 87 TYR A N 1
ATOM 681 C CA . TYR A 1 87 ? -33.996 15.308 9.665 1.00 9.45 87 TYR A CA 1
ATOM 682 C C . TYR A 1 87 ? -35.432 15.694 9.958 1.00 10.40 87 TYR A C 1
ATOM 683 O O . TYR A 1 87 ? -35.753 16.157 11.060 1.00 9.70 87 TYR A O 1
ATOM 692 N N . VAL A 1 88 ? -36.285 15.545 8.950 1.00 11.14 88 VAL A N 1
ATOM 693 C CA . VAL A 1 88 ? -37.647 16.045 9.009 1.00 10.80 88 VAL A CA 1
ATOM 694 C C . VAL A 1 88 ? -38.602 15.001 8.439 1.00 10.77 88 VAL A C 1
ATOM 695 O O . VAL A 1 88 ? -38.342 14.420 7.385 1.00 9.45 88 VAL A O 1
ATOM 699 N N . PRO A 1 89 ? -39.708 14.741 9.148 1.00 11.79 89 PRO A N 1
ATOM 700 C CA . PRO A 1 89 ? -40.724 13.813 8.647 1.00 12.96 89 PRO A CA 1
ATOM 701 C C . PRO A 1 89 ? -41.262 14.299 7.304 1.00 10.41 89 PRO A C 1
ATOM 702 O O . PRO A 1 89 ? -41.414 15.500 7.102 1.00 10.85 89 PRO A O 1
ATOM 706 N N . PHE A 1 90 ? -41.555 13.377 6.403 1.00 10.26 90 PHE A N 1
ATOM 707 C CA . PHE A 1 90 ? -41.987 13.758 5.054 1.00 10.97 90 PHE A CA 1
ATOM 708 C C . PHE A 1 90 ? -43.279 14.558 5.005 1.00 12.52 90 PHE A C 1
ATOM 709 O O . PHE A 1 90 ? -43.506 15.310 4.065 1.00 11.25 90 PHE A O 1
ATOM 717 N N . ASP A 1 91 ? -44.124 14.393 6.018 1.00 11.48 91 ASP A N 1
ATOM 718 C CA . ASP A 1 91 ? -45.398 15.106 6.070 1.00 12.47 91 ASP A CA 1
ATOM 719 C C . ASP A 1 91 ? -45.242 16.517 6.613 1.00 13.26 91 ASP A C 1
ATOM 720 O O . ASP A 1 91 ? -46.202 17.284 6.644 1.00 13.88 91 ASP A O 1
ATOM 725 N N . LYS A 1 92 ? -44.025 16.869 7.026 1.00 11.26 92 LYS A N 1
ATOM 726 C CA . LYS A 1 92 ? -43.767 18.193 7.578 1.00 9.80 92 LYS A CA 1
ATOM 727 C C . LYS A 1 92 ? -42.946 19.044 6.615 1.00 11.65 92 LYS A C 1
ATOM 728 O O . LYS A 1 92 ? -42.394 18.535 5.639 1.00 8.42 92 LYS A O 1
ATOM 734 N N . ARG A 1 93 ? -42.866 20.336 6.903 1.00 9.62 93 ARG A N 1
ATOM 735 C CA . ARG A 1 93 ? -42.242 21.274 5.978 1.00 11.07 93 ARG A CA 1
ATOM 736 C C . ARG A 1 93 ? -40.809 21.549 6.399 1.00 8.90 93 ARG A C 1
ATOM 737 O O . ARG A 1 93 ? -40.570 22.176 7.435 1.00 12.29 93 ARG A O 1
ATOM 745 N N . ALA A 1 94 ? -39.861 21.038 5.618 1.00 9.58 94 ALA A N 1
ATOM 746 C CA . ALA A 1 94 ? -38.459 21.391 5.814 1.00 9.89 94 ALA A CA 1
ATOM 747 C C . ALA A 1 94 ? -38.141 22.661 5.036 1.00 9.79 94 ALA A C 1
ATOM 748 O O . ALA A 1 94 ? -38.900 23.067 4.146 1.00 8.97 94 ALA A O 1
ATOM 750 N N . TRP A 1 95 ? -37.021 23.290 5.385 1.00 10.76 95 TRP A N 1
ATOM 751 C CA . TRP A 1 95 ? -36.695 24.626 4.918 1.00 10.35 95 TRP A CA 1
ATOM 752 C C . TRP A 1 95 ? -35.494 24.543 3.969 1.00 10.04 95 TRP A C 1
ATOM 753 O O . TRP A 1 95 ? -34.367 24.838 4.343 1.00 9.55 95 TRP A O 1
ATOM 764 N N . HIS A 1 96 ? -35.755 24.122 2.729 1.00 10.01 96 HIS A N 1
ATOM 765 C CA . HIS A 1 96 ? -34.687 23.740 1.811 1.00 11.03 96 HIS A CA 1
ATOM 766 C C . HIS A 1 96 ? -34.689 24.436 0.439 1.00 11.36 96 HIS A C 1
ATOM 767 O O . HIS A 1 96 ? -33.669 24.446 -0.244 1.00 11.32 96 HIS A O 1
ATOM 774 N N . ALA A 1 97 ? -35.828 24.996 0.037 1.00 11.19 97 ALA A N 1
ATOM 775 C CA . ALA A 1 97 ? -35.970 25.538 -1.325 1.00 10.95 97 ALA A CA 1
ATOM 776 C C . ALA A 1 97 ? -35.887 27.061 -1.388 1.00 10.85 97 ALA A C 1
ATOM 777 O O . ALA A 1 97 ? -35.557 27.628 -2.431 1.00 10.41 97 ALA A O 1
ATOM 779 N N . GLY A 1 98 ? -36.213 27.719 -0.280 1.00 10.93 98 GLY A N 1
ATOM 780 C CA . GLY A 1 98 ? -36.245 29.174 -0.242 1.00 12.15 98 GLY A CA 1
ATOM 781 C C . GLY A 1 98 ? -37.197 29.771 -1.276 1.00 11.79 98 GLY A C 1
ATOM 782 O O . GLY A 1 98 ? -38.206 29.163 -1.639 1.00 11.98 98 GLY A O 1
ATOM 783 N N . VAL A 1 99 ? -36.882 30.972 -1.745 1.00 10.63 99 VAL A N 1
ATOM 784 C CA . VAL A 1 99 ? -37.688 31.620 -2.776 1.00 12.77 99 VAL A CA 1
ATOM 785 C C . VAL A 1 99 ? -37.608 30.773 -4.050 1.00 14.12 99 VAL A C 1
ATOM 786 O O . VAL A 1 99 ? -36.523 30.486 -4.554 1.00 13.61 99 VAL A O 1
ATOM 790 N N . SER A 1 100 ? -38.755 30.340 -4.553 1.00 9.59 100 SER A N 1
ATOM 791 C CA . SER A 1 100 ? -38.749 29.373 -5.637 1.00 10.63 100 SER A CA 1
ATOM 792 C C . SER A 1 100 ? -40.090 29.340 -6.327 1.00 11.82 100 SER A C 1
ATOM 793 O O . SER A 1 100 ? -41.086 29.799 -5.767 1.00 14.56 100 SER A O 1
ATOM 796 N N . SER A 1 101 ? -40.116 28.760 -7.522 1.00 10.97 101 SER A N 1
ATOM 797 C CA . SER A 1 101 ? -41.340 28.643 -8.300 1.00 11.81 101 SER A CA 1
ATOM 798 C C . SER A 1 101 ? -41.295 27.366 -9.116 1.00 12.60 101 SER A C 1
ATOM 799 O O . SER A 1 101 ? -40.271 27.053 -9.722 1.00 12.72 101 SER A O 1
ATOM 802 N N . TYR A 1 102 ? -42.411 26.645 -9.135 1.00 11.35 102 TYR A N 1
ATOM 803 C CA . TYR A 1 102 ? -42.547 25.417 -9.918 1.00 10.78 102 TYR A CA 1
ATOM 804 C C . TYR A 1 102 ? -43.935 25.350 -10.560 1.00 11.86 102 TYR A C 1
ATOM 805 O O . TYR A 1 102 ? -44.959 25.266 -9.860 1.00 9.88 102 TYR A O 1
ATOM 814 N N . GLN A 1 103 ? -43.970 25.408 -11.891 1.00 12.35 103 GLN A N 1
ATOM 815 C CA . GLN A 1 103 ? -45.239 25.382 -12.633 1.00 11.80 103 GLN A CA 1
ATOM 816 C C . GLN A 1 103 ? -46.207 26.452 -12.119 1.00 11.69 103 GLN A C 1
ATOM 817 O O . GLN A 1 103 ? -47.417 26.231 -12.007 1.00 12.59 103 GLN A O 1
ATOM 823 N N . GLY A 1 104 ? -45.643 27.614 -11.802 1.00 12.38 104 GLY A N 1
ATOM 824 C CA . GLY A 1 104 ? -46.418 28.788 -11.455 1.00 13.19 104 GLY A CA 1
ATOM 825 C C . GLY A 1 104 ? -46.685 28.934 -9.972 1.00 15.35 104 GLY A C 1
ATOM 826 O O . GLY A 1 104 ? -47.218 29.954 -9.523 1.00 16.54 104 GLY A O 1
ATOM 827 N N . ARG A 1 105 ? -46.310 27.920 -9.205 1.00 13.58 105 ARG A N 1
ATOM 828 C CA . ARG A 1 105 ? -46.576 27.927 -7.776 1.00 12.18 105 ARG A CA 1
ATOM 829 C C . ARG A 1 105 ? -45.333 28.269 -6.951 1.00 13.30 105 ARG A C 1
ATOM 830 O O . ARG A 1 105 ? -44.320 27.577 -7.041 1.00 12.66 105 ARG A O 1
ATOM 838 N N . GLU A 1 106 ? -45.426 29.320 -6.135 1.00 12.08 106 GLU A N 1
ATOM 839 C CA . GLU A 1 106 ? -44.303 29.776 -5.323 1.00 13.66 106 GLU A CA 1
ATOM 840 C C . GLU A 1 106 ? -44.206 29.018 -3.992 1.00 11.22 106 GLU A C 1
ATOM 841 O O . GLU A 1 106 ? -45.024 28.145 -3.710 1.00 11.31 106 GLU A O 1
ATOM 847 N N . ARG A 1 107 ? -43.189 29.355 -3.203 1.00 11.35 107 ARG A N 1
ATOM 848 C CA . ARG A 1 107 ? -42.964 28.749 -1.885 1.00 12.75 107 ARG A CA 1
ATOM 849 C C . ARG A 1 107 ? -42.973 27.227 -1.948 1.00 11.30 107 ARG A C 1
ATOM 850 O O . ARG A 1 107 ? -43.833 26.570 -1.342 1.00 11.75 107 ARG A O 1
ATOM 858 N N . CYS A 1 108 ? -41.991 26.669 -2.652 1.00 9.68 108 CYS A N 1
ATOM 859 C CA . CYS A 1 108 ? -41.961 25.239 -2.947 1.00 11.53 108 CYS A CA 1
ATOM 860 C C . CYS A 1 108 ? -41.770 24.363 -1.711 1.00 10.03 108 CYS A C 1
ATOM 861 O O . CYS A 1 108 ? -42.103 23.175 -1.748 1.00 10.09 108 CYS A O 1
ATOM 864 N N . ASN A 1 109 ? -41.259 24.942 -0.625 1.00 9.39 109 ASN A N 1
ATOM 865 C CA . ASN A 1 109 ? -41.159 24.196 0.623 1.00 9.77 109 ASN A CA 1
ATOM 866 C C . ASN A 1 109 ? -42.505 23.564 0.962 1.00 9.60 109 ASN A C 1
ATOM 867 O O . ASN A 1 109 ? -42.573 22.461 1.507 1.00 9.62 109 ASN A O 1
ATOM 872 N N . ASP A 1 110 ? -43.576 24.281 0.655 1.00 12.14 110 ASP A N 1
ATOM 873 C CA . ASP A 1 110 ? -44.916 23.873 1.063 1.00 11.26 110 ASP A CA 1
ATOM 874 C C . ASP A 1 110 ? -45.279 22.466 0.626 1.00 11.31 110 ASP A C 1
ATOM 875 O O . ASP A 1 110 ? -45.842 21.685 1.406 1.00 9.33 110 ASP A O 1
ATOM 880 N N . PHE A 1 111 ? -44.963 22.147 -0.627 1.00 11.41 111 PHE A N 1
ATOM 881 C CA . PHE A 1 111 ? -45.457 20.925 -1.246 1.00 11.33 111 PHE A CA 1
ATOM 882 C C . PHE A 1 111 ? -44.364 20.013 -1.781 1.00 10.72 111 PHE A C 1
ATOM 883 O O . PHE A 1 111 ? -44.653 19.099 -2.555 1.00 11.30 111 PHE A O 1
ATOM 891 N N . SER A 1 112 ? -43.121 20.251 -1.367 1.00 9.90 112 SER A N 1
ATOM 892 C CA . SER A 1 112 ? -42.004 19.426 -1.827 1.00 8.80 112 SER A CA 1
ATOM 893 C C . SER A 1 112 ? -41.273 18.703 -0.704 1.00 8.88 112 SER A C 1
ATOM 894 O O . SER A 1 112 ? -41.321 19.105 0.450 1.00 7.49 112 SER A O 1
ATOM 897 N N . ILE A 1 113 ? -40.587 17.632 -1.071 1.00 9.34 113 ILE A N 1
ATOM 898 C CA . ILE A 1 113 ? -39.637 16.989 -0.190 1.00 9.43 113 ILE A CA 1
ATOM 899 C C . ILE A 1 113 ? -38.253 17.283 -0.753 1.00 8.61 113 ILE A C 1
ATOM 900 O O . ILE A 1 113 ? -38.015 17.096 -1.948 1.00 11.09 113 ILE A O 1
ATOM 905 N N . GLY A 1 114 ? -37.355 17.779 0.098 1.00 10.75 114 GLY A N 1
ATOM 906 C CA . GLY A 1 114 ? -36.011 18.127 -0.319 1.00 9.35 114 GLY A CA 1
ATOM 907 C C . GLY A 1 114 ? -35.019 17.077 0.125 1.00 9.84 114 GLY A C 1
ATOM 908 O O . GLY A 1 114 ? -34.960 16.727 1.307 1.00 7.23 114 GLY A O 1
ATOM 909 N N . ILE A 1 115 ? -34.267 16.539 -0.828 1.00 7.95 115 ILE A N 1
ATOM 910 C CA . ILE A 1 115 ? -33.256 15.538 -0.527 1.00 8.80 115 ILE A CA 1
ATOM 911 C C . ILE A 1 115 ? -31.916 16.081 -0.954 1.00 9.41 115 ILE A C 1
ATOM 912 O O . ILE A 1 115 ? -31.743 16.472 -2.115 1.00 8.55 115 ILE A O 1
ATOM 917 N N . GLU A 1 116 ? -30.968 16.085 -0.018 1.00 8.39 116 GLU A N 1
ATOM 918 C CA . GLU A 1 116 ? -29.630 16.605 -0.260 1.00 9.71 116 GLU A CA 1
ATOM 919 C C . GLU A 1 116 ? -28.634 15.513 -0.618 1.00 9.52 116 GLU A C 1
ATOM 920 O O . GLU A 1 116 ? -28.486 14.545 0.116 1.00 10.07 116 GLU A O 1
ATOM 926 N N . LEU A 1 117 ? -27.940 15.667 -1.743 1.00 8.68 117 LEU A N 1
ATOM 927 C CA . LEU A 1 117 ? -26.823 14.778 -2.013 1.00 9.08 117 LEU A CA 1
ATOM 928 C C . LEU A 1 117 ? -25.526 15.475 -1.614 1.00 9.96 117 LEU A C 1
ATOM 929 O O . LEU A 1 117 ? -25.205 16.561 -2.107 1.00 9.48 117 LEU A O 1
ATOM 934 N N . GLU A 1 118 ? -24.774 14.855 -0.721 1.00 8.26 118 GLU A N 1
ATOM 935 C CA . GLU A 1 118 ? -23.461 15.396 -0.384 1.00 11.04 118 GLU A CA 1
ATOM 936 C C . GLU A 1 118 ? -22.581 15.424 -1.642 1.00 11.23 118 GLU A C 1
ATOM 937 O O . GLU A 1 118 ? -22.390 14.396 -2.295 1.00 10.56 118 GLU A O 1
ATOM 943 N N . GLY A 1 119 ? -22.043 16.592 -1.992 1.00 12.49 119 GLY A N 1
ATOM 944 C CA . GLY A 1 119 ? -21.346 16.710 -3.261 1.00 11.56 119 GLY A CA 1
ATOM 945 C C . GLY A 1 119 ? -21.329 18.109 -3.844 1.00 14.07 119 GLY A C 1
ATOM 946 O O . GLY A 1 119 ? -21.647 19.088 -3.154 1.00 12.26 119 GLY A O 1
ATOM 947 N N . THR A 1 120 ? -20.952 18.208 -5.120 1.00 12.15 120 THR A N 1
ATOM 948 C CA . THR A 1 120 ? -20.817 19.510 -5.776 1.00 12.77 120 THR A CA 1
ATOM 949 C C . THR A 1 120 ? -21.343 19.465 -7.208 1.00 12.66 120 THR A C 1
ATOM 950 O O . THR A 1 120 ? -21.648 18.394 -7.717 1.00 10.22 120 THR A O 1
ATOM 954 N N . ASP A 1 121 ? -21.432 20.634 -7.838 1.00 11.45 121 ASP A N 1
ATOM 955 C CA . ASP A 1 121 ? -22.070 20.784 -9.156 1.00 12.45 121 ASP A CA 1
ATOM 956 C C . ASP A 1 121 ? -21.304 20.111 -10.283 1.00 14.14 121 ASP A C 1
ATOM 957 O O . ASP A 1 121 ? -21.860 19.833 -11.349 1.00 15.00 121 ASP A O 1
ATOM 962 N N . THR A 1 122 ? -20.021 19.869 -10.062 1.00 13.47 122 THR A N 1
ATOM 963 C CA . THR A 1 122 ? -19.160 19.420 -11.143 1.00 15.77 122 THR A CA 1
ATOM 964 C C . THR A 1 122 ? -18.413 18.134 -10.839 1.00 15.62 122 THR A C 1
ATOM 965 O O . THR A 1 122 ? -17.697 17.618 -11.695 1.00 18.08 122 THR A O 1
ATOM 969 N N . LEU A 1 123 ? -18.579 17.604 -9.632 1.00 15.02 123 LEU A N 1
ATOM 970 C CA . LEU A 1 123 ? -17.993 16.308 -9.293 1.00 14.63 123 LEU A CA 1
ATOM 971 C C . LEU A 1 123 ? -19.039 15.194 -9.401 1.00 14.09 123 LEU A C 1
ATOM 972 O O . LEU A 1 123 ? -20.170 15.370 -8.974 1.00 12.10 123 LEU A O 1
ATOM 977 N N . ALA A 1 124 ? -18.677 14.041 -9.967 1.00 14.52 124 ALA A N 1
ATOM 978 C CA . ALA A 1 124 ? -19.658 12.960 -10.063 1.00 12.92 124 ALA A CA 1
ATOM 979 C C . ALA A 1 124 ? -20.149 12.543 -8.675 1.00 12.61 124 ALA A C 1
ATOM 980 O O . ALA A 1 124 ? -19.375 12.527 -7.721 1.00 13.26 124 ALA A O 1
ATOM 982 N N . TYR A 1 125 ? -21.433 12.206 -8.570 1.00 11.21 125 TYR A N 1
ATOM 983 C CA . TYR A 1 125 ? -21.969 11.613 -7.344 1.00 11.35 125 TYR A CA 1
ATOM 984 C C . TYR A 1 125 ? -21.649 10.117 -7.374 1.00 13.71 125 TYR A C 1
ATOM 985 O O . TYR A 1 125 ? -21.366 9.578 -8.437 1.00 14.51 125 TYR A O 1
ATOM 994 N N . THR A 1 126 ? -21.678 9.444 -6.227 1.00 13.13 126 THR A N 1
ATOM 995 C CA . THR A 1 126 ? -21.251 8.042 -6.174 1.00 13.90 126 THR A CA 1
ATOM 996 C C . THR A 1 126 ? -22.346 7.075 -6.607 1.00 14.41 126 THR A C 1
ATOM 997 O O . THR A 1 126 ? -23.516 7.431 -6.609 1.00 13.22 126 THR A O 1
ATOM 1001 N N . ASP A 1 127 ? -21.968 5.850 -6.974 1.00 13.88 127 ASP A N 1
ATOM 1002 C CA . ASP A 1 127 ? -22.971 4.840 -7.304 1.00 18.81 127 ASP A CA 1
ATOM 1003 C C . ASP A 1 127 ? -23.918 4.640 -6.128 1.00 14.75 127 ASP A C 1
ATOM 1004 O O . ASP A 1 127 ? -25.131 4.509 -6.308 1.00 13.12 127 ASP A O 1
ATOM 1009 N N . ALA A 1 128 ? -23.361 4.627 -4.917 1.00 13.48 128 ALA A N 1
ATOM 1010 C CA . ALA A 1 128 ? -24.164 4.436 -3.711 1.00 15.27 128 ALA A CA 1
ATOM 1011 C C . ALA A 1 128 ? -25.227 5.524 -3.572 1.00 12.17 128 ALA A C 1
ATOM 1012 O O . ALA A 1 128 ? -26.369 5.247 -3.227 1.00 12.66 128 ALA A O 1
ATOM 1014 N N . GLN A 1 129 ? -24.840 6.766 -3.834 1.00 12.39 129 GLN A N 1
ATOM 1015 C CA . GLN A 1 129 ? -25.795 7.873 -3.833 1.00 12.85 129 GLN A CA 1
ATOM 1016 C C . GLN A 1 129 ? -26.941 7.696 -4.841 1.00 12.12 129 GLN A C 1
ATOM 1017 O O . GLN A 1 129 ? -28.102 7.917 -4.505 1.00 12.74 129 GLN A O 1
ATOM 1023 N N . TYR A 1 130 ? -26.634 7.301 -6.076 1.00 12.94 130 TYR A N 1
ATOM 1024 C CA . TYR A 1 130 ? -27.722 7.070 -7.042 1.00 12.94 130 TYR A CA 1
ATOM 1025 C C . TYR A 1 130 ? -28.696 5.985 -6.574 1.00 12.41 130 TYR A C 1
ATOM 1026 O O . TYR A 1 130 ? -29.907 6.153 -6.681 1.00 11.79 130 TYR A O 1
ATOM 1035 N N . GLN A 1 131 ? -28.154 4.891 -6.042 1.00 14.24 131 GLN A N 1
ATOM 1036 C CA . GLN A 1 131 ? -28.956 3.747 -5.607 1.00 15.46 131 GLN A CA 1
ATOM 1037 C C . GLN A 1 131 ? -29.818 4.130 -4.425 1.00 14.23 131 GLN A C 1
ATOM 1038 O O . GLN A 1 131 ? -30.993 3.784 -4.362 1.00 13.37 131 GLN A O 1
ATOM 1044 N N . GLN A 1 132 ? -29.224 4.848 -3.482 1.00 14.81 132 GLN A N 1
ATOM 1045 C CA . GLN A 1 132 ? -29.949 5.248 -2.290 1.00 14.71 132 GLN A CA 1
ATOM 1046 C C . GLN A 1 132 ? -30.993 6.313 -2.586 1.00 13.90 132 GLN A C 1
ATOM 1047 O O . GLN A 1 132 ? -32.101 6.246 -2.068 1.00 13.66 132 GLN A O 1
ATOM 1053 N N . LEU A 1 133 ? -30.644 7.295 -3.418 1.00 13.73 133 LEU A N 1
ATOM 1054 C CA . LEU A 1 133 ? -31.616 8.305 -3.820 1.00 13.07 133 LEU A CA 1
ATOM 1055 C C . LEU A 1 133 ? -32.804 7.599 -4.471 1.00 11.67 133 LEU A C 1
ATOM 1056 O O . LEU A 1 133 ? -33.950 7.919 -4.197 1.00 11.20 133 LEU A O 1
ATOM 1061 N N . ALA A 1 134 ? -32.518 6.602 -5.302 1.00 13.29 134 ALA A N 1
ATOM 1062 C CA . ALA A 1 134 ? -33.573 5.831 -5.950 1.00 12.54 134 ALA A CA 1
ATOM 1063 C C . ALA A 1 134 ? -34.453 5.089 -4.945 1.00 12.45 134 ALA A C 1
ATOM 1064 O O . ALA A 1 134 ? -35.679 5.108 -5.056 1.00 13.77 134 ALA A O 1
ATOM 1066 N N . ALA A 1 135 ? -33.829 4.446 -3.960 1.00 14.76 135 ALA A N 1
ATOM 1067 C CA . ALA A 1 135 ? -34.564 3.679 -2.961 1.00 13.23 135 ALA A CA 1
ATOM 1068 C C . ALA A 1 135 ? -35.480 4.606 -2.182 1.00 15.48 135 ALA A C 1
ATOM 1069 O O . ALA A 1 135 ? -36.640 4.291 -1.941 1.00 14.41 135 ALA A O 1
ATOM 1071 N N . VAL A 1 136 ? -34.950 5.759 -1.794 1.00 13.68 136 VAL A N 1
ATOM 1072 C CA . VAL A 1 136 ? -35.757 6.734 -1.085 1.00 13.16 136 VAL A CA 1
ATOM 1073 C C . VAL A 1 136 ? -36.919 7.233 -1.943 1.00 13.22 136 VAL A C 1
ATOM 1074 O O . VAL A 1 136 ? -38.055 7.304 -1.491 1.00 11.78 136 VAL A O 1
ATOM 1078 N N . THR A 1 137 ? -36.623 7.570 -3.190 1.00 13.12 137 THR A N 1
ATOM 1079 C CA . THR A 1 137 ? -37.631 8.087 -4.105 1.00 12.64 137 THR A CA 1
ATOM 1080 C C . THR A 1 137 ? -38.726 7.058 -4.400 1.00 11.87 137 THR A C 1
ATOM 1081 O O . THR A 1 137 ? -39.904 7.384 -4.431 1.00 12.33 137 THR A O 1
ATOM 1085 N N . ASN A 1 138 ? -38.332 5.813 -4.605 1.00 12.66 138 ASN A N 1
ATOM 1086 C CA . ASN A 1 138 ? -39.290 4.756 -4.856 1.00 13.88 138 ASN A CA 1
ATOM 1087 C C . ASN A 1 138 ? -40.232 4.578 -3.693 1.00 14.69 138 ASN A C 1
ATOM 1088 O O . ASN A 1 138 ? -41.423 4.354 -3.886 1.00 15.56 138 ASN A O 1
ATOM 1093 N N . ALA A 1 139 ? -39.698 4.705 -2.480 1.00 13.16 139 ALA A N 1
ATOM 1094 C CA . ALA A 1 139 ? -40.518 4.599 -1.287 1.00 15.83 139 ALA A CA 1
ATOM 1095 C C . ALA A 1 139 ? -41.488 5.762 -1.253 1.00 13.39 139 ALA A C 1
ATOM 1096 O O . ALA A 1 139 ? -42.657 5.609 -0.906 1.00 13.75 139 ALA A O 1
ATOM 1098 N N . LEU A 1 140 ? -40.991 6.934 -1.630 1.00 13.64 140 LEU A N 1
ATOM 1099 C CA . LEU A 1 140 ? -41.814 8.126 -1.645 1.00 13.41 140 LEU A CA 1
ATOM 1100 C C . LEU A 1 140 ? -42.924 8.027 -2.686 1.00 14.24 140 LEU A C 1
ATOM 1101 O O . LEU A 1 140 ? -44.047 8.451 -2.428 1.00 17.04 140 LEU A O 1
ATOM 1106 N N . ILE A 1 141 ? -42.613 7.464 -3.851 1.00 15.14 141 ILE A N 1
ATOM 1107 C CA . ILE A 1 141 ? -43.602 7.357 -4.925 1.00 17.01 141 ILE A CA 1
ATOM 1108 C C . ILE A 1 141 ? -44.773 6.507 -4.454 1.00 17.00 141 ILE A C 1
ATOM 1109 O O . ILE A 1 141 ? -45.923 6.754 -4.811 1.00 17.56 141 ILE A O 1
ATOM 1114 N N . THR A 1 142 ? -44.468 5.510 -3.631 1.00 18.00 142 THR A N 1
ATOM 1115 C CA . THR A 1 142 ? -45.471 4.560 -3.165 1.00 18.01 142 THR A CA 1
ATOM 1116 C C . THR A 1 142 ? -46.528 5.253 -2.327 1.00 19.09 142 THR A C 1
ATOM 1117 O O . THR A 1 142 ? -47.711 4.941 -2.432 1.00 20.84 142 THR A O 1
ATOM 1121 N N . ARG A 1 143 ? -46.095 6.197 -1.497 1.00 15.98 143 ARG A N 1
ATOM 1122 C CA . ARG A 1 143 ? -47.009 6.981 -0.671 1.00 16.26 143 ARG A CA 1
ATOM 1123 C C . ARG A 1 143 ? -47.592 8.168 -1.422 1.00 17.60 143 ARG A C 1
ATOM 1124 O O . ARG A 1 143 ? -48.755 8.532 -1.231 1.00 18.53 143 ARG A O 1
ATOM 1132 N N . TYR A 1 144 ? -46.763 8.788 -2.253 1.00 14.11 144 TYR A N 1
ATOM 1133 C CA . TYR A 1 144 ? -47.109 10.031 -2.914 1.00 15.33 144 TYR A CA 1
ATOM 1134 C C . TYR A 1 144 ? -46.874 9.869 -4.415 1.00 15.26 144 TYR A C 1
ATOM 1135 O O . TYR A 1 144 ? -45.869 10.363 -4.951 1.00 12.32 144 TYR A O 1
ATOM 1144 N N . PRO A 1 145 ? -47.797 9.180 -5.104 1.00 17.21 145 PRO A N 1
ATOM 1145 C CA . PRO A 1 145 ? -47.558 8.850 -6.516 1.00 13.46 145 PRO A CA 1
ATOM 1146 C C . PRO A 1 145 ? -47.274 10.059 -7.412 1.00 16.24 145 PRO A C 1
ATOM 1147 O O . PRO A 1 145 ? -46.613 9.897 -8.435 1.00 17.45 145 PRO A O 1
ATOM 1151 N N . ALA A 1 146 ? -47.757 11.239 -7.044 1.00 14.85 146 ALA A N 1
ATOM 1152 C CA . ALA A 1 146 ? -47.535 12.437 -7.859 1.00 17.08 146 ALA A CA 1
ATOM 1153 C C . ALA A 1 146 ? -46.055 12.753 -8.031 1.00 14.40 146 ALA A C 1
ATOM 1154 O O . ALA A 1 146 ? -45.660 13.399 -9.002 1.00 14.45 146 ALA A O 1
ATOM 1156 N N . ILE A 1 147 ? -45.229 12.287 -7.102 1.00 12.28 147 ILE A N 1
ATOM 1157 C CA . ILE A 1 147 ? -43.803 12.599 -7.166 1.00 12.98 147 ILE A CA 1
ATOM 1158 C C . ILE A 1 147 ? -43.148 11.983 -8.405 1.00 15.22 147 ILE A C 1
ATOM 1159 O O . ILE A 1 147 ? -42.171 12.524 -8.944 1.00 14.80 147 ILE A O 1
ATOM 1164 N N . ALA A 1 148 ? -43.701 10.862 -8.867 1.00 15.94 148 ALA A N 1
ATOM 1165 C CA . ALA A 1 148 ? -43.212 10.199 -10.077 1.00 18.14 148 ALA A CA 1
ATOM 1166 C C . ALA A 1 148 ? -43.156 11.182 -11.225 1.00 16.64 148 ALA A C 1
ATOM 1167 O O . ALA A 1 148 ? -42.266 11.116 -12.065 1.00 19.08 148 ALA A O 1
ATOM 1169 N N . ASN A 1 149 ? -44.114 12.100 -11.241 1.00 17.42 149 ASN A N 1
ATOM 1170 C CA . ASN A 1 149 ? -44.272 13.054 -12.325 1.00 17.68 149 ASN A CA 1
ATOM 1171 C C . ASN A 1 149 ? -43.617 14.395 -12.044 1.00 18.66 149 ASN A C 1
ATOM 1172 O O . ASN A 1 149 ? -43.669 15.297 -12.878 1.00 14.92 149 ASN A O 1
ATOM 1177 N N . ASN A 1 150 ? -43.031 14.542 -10.857 1.00 14.05 150 ASN A N 1
ATOM 1178 C CA . ASN A 1 150 ? -42.494 15.830 -10.440 1.00 12.58 150 ASN A CA 1
ATOM 1179 C C . ASN A 1 150 ? -41.197 15.666 -9.687 1.00 11.79 150 ASN A C 1
ATOM 1180 O O . ASN A 1 150 ? -41.193 15.641 -8.452 1.00 10.34 150 ASN A O 1
ATOM 1193 N N . THR A 1 152 ? -37.257 17.337 -9.686 1.00 8.24 152 THR A N 1
ATOM 1194 C CA . THR A 1 152 ? -36.619 18.526 -10.201 1.00 9.25 152 THR A CA 1
ATOM 1195 C C . THR A 1 152 ? -35.370 18.866 -9.409 1.00 10.01 152 THR A C 1
ATOM 1196 O O . THR A 1 152 ? -35.156 18.349 -8.313 1.00 9.24 152 THR A O 1
ATOM 1200 N N . GLY A 1 153 ? -34.535 19.728 -9.973 1.00 9.69 153 GLY A N 1
ATOM 1201 C CA . GLY A 1 153 ? -33.387 20.233 -9.245 1.00 8.44 153 GLY A CA 1
ATOM 1202 C C . GLY A 1 153 ? -33.695 21.577 -8.619 1.00 8.18 153 GLY A C 1
ATOM 1203 O O . GLY A 1 153 ? -34.565 22.304 -9.094 1.00 8.89 153 GLY A O 1
ATOM 1204 N N . HIS A 1 154 ? -33.008 21.901 -7.527 1.00 8.49 154 HIS A N 1
ATOM 1205 C CA . HIS A 1 154 ? -33.182 23.212 -6.905 1.00 8.00 154 HIS A CA 1
ATOM 1206 C C . HIS A 1 154 ? -32.937 24.309 -7.964 1.00 9.60 154 HIS A C 1
ATOM 1207 O O . HIS A 1 154 ? -33.633 25.324 -8.014 1.00 9.24 154 HIS A O 1
ATOM 1214 N N . CYS A 1 155 ? -31.975 24.065 -8.846 1.00 8.69 155 CYS A N 1
ATOM 1215 C CA . CYS A 1 155 ? -31.655 25.020 -9.903 1.00 9.66 155 CYS A CA 1
ATOM 1216 C C . CYS A 1 155 ? -32.841 25.264 -10.846 1.00 9.44 155 CYS A C 1
ATOM 1217 O O . CYS A 1 155 ? -32.931 26.307 -11.477 1.00 10.71 155 CYS A O 1
ATOM 1220 N N . ASN A 1 156 ? -33.754 24.306 -10.935 1.00 8.56 156 ASN A N 1
ATOM 1221 C CA . ASN A 1 156 ? -34.891 24.457 -11.849 1.00 9.97 156 ASN A CA 1
ATOM 1222 C C . ASN A 1 156 ? -36.031 25.270 -11.260 1.00 10.49 156 ASN A C 1
ATOM 1223 O O . ASN A 1 156 ? -36.854 25.819 -12.008 1.00 12.54 156 ASN A O 1
ATOM 1228 N N . ILE A 1 157 ? -36.088 25.344 -9.929 1.00 9.83 157 ILE A N 1
ATOM 1229 C CA . ILE A 1 157 ? -37.137 26.125 -9.280 1.00 9.80 157 ILE A CA 1
ATOM 1230 C C . ILE A 1 157 ? -36.618 27.463 -8.761 1.00 10.96 157 ILE A C 1
ATOM 1231 O O . ILE A 1 157 ? -37.396 28.313 -8.342 1.00 12.12 157 ILE A O 1
ATOM 1236 N N . ALA A 1 158 ? -35.301 27.646 -8.802 1.00 11.14 158 ALA A N 1
ATOM 1237 C CA . ALA A 1 158 ? -34.668 28.887 -8.361 1.00 12.01 158 ALA A CA 1
ATOM 1238 C C . ALA A 1 158 ? -33.521 29.262 -9.286 1.00 13.38 158 ALA A C 1
ATOM 1239 O O . ALA A 1 158 ? -32.392 29.470 -8.838 1.00 13.02 158 ALA A O 1
ATOM 1241 N N . PRO A 1 159 ? -33.809 29.362 -10.590 1.00 13.31 159 PRO A N 1
ATOM 1242 C CA . PRO A 1 159 ? -32.747 29.620 -11.569 1.00 17.14 159 PRO A CA 1
ATOM 1243 C C . PRO A 1 159 ? -32.078 30.958 -11.276 1.00 18.31 159 PRO A C 1
ATOM 1244 O O . PRO A 1 159 ? -32.723 31.839 -10.726 1.00 20.00 159 PRO A O 1
ATOM 1248 N N . GLU A 1 160 ? -30.803 31.112 -11.606 1.00 24.73 160 GLU A N 1
ATOM 1249 C CA . GLU A 1 160 ? -30.117 32.383 -11.346 1.00 25.28 160 GLU A CA 1
ATOM 1250 C C . GLU A 1 160 ? -30.071 32.738 -9.859 1.00 28.17 160 GLU A C 1
ATOM 1251 O O . GLU A 1 160 ? -29.695 33.851 -9.484 1.00 27.49 160 GLU A O 1
ATOM 1257 N N . ARG A 1 161 ? -30.478 31.799 -9.013 1.00 22.56 161 ARG A N 1
ATOM 1258 C CA . ARG A 1 161 ? -30.160 31.892 -7.602 1.00 19.10 161 ARG A CA 1
ATOM 1259 C C . ARG A 1 161 ? -29.397 30.640 -7.182 1.00 17.50 161 ARG A C 1
ATOM 1260 O O . ARG A 1 161 ? -28.384 30.721 -6.479 1.00 16.35 161 ARG A O 1
ATOM 1268 N N . LYS A 1 162 ? -29.879 29.481 -7.617 1.00 13.17 162 LYS A N 1
ATOM 1269 C CA . LYS A 1 162 ? -29.250 28.225 -7.237 1.00 13.45 162 LYS A CA 1
ATOM 1270 C C . LYS A 1 162 ? -28.763 27.435 -8.448 1.00 11.42 162 LYS A C 1
ATOM 1271 O O . LYS A 1 162 ? -29.356 27.485 -9.531 1.00 14.47 162 LYS A O 1
ATOM 1277 N N . THR A 1 163 ? -27.680 26.694 -8.255 1.00 12.42 163 THR A N 1
ATOM 1278 C CA . THR A 1 163 ? -27.120 25.878 -9.319 1.00 10.80 163 THR A CA 1
ATOM 1279 C C . THR A 1 163 ? -27.191 24.396 -8.979 1.00 11.30 163 THR A C 1
ATOM 1280 O O . THR A 1 163 ? -27.032 23.557 -9.859 1.00 10.37 163 THR A O 1
ATOM 1284 N N . ASP A 1 164 ? -27.421 24.072 -7.702 1.00 8.96 164 ASP A N 1
ATOM 1285 C CA . ASP A 1 164 ? -27.455 22.667 -7.267 1.00 9.91 164 ASP A CA 1
ATOM 1286 C C . ASP A 1 164 ? -28.658 21.952 -7.861 1.00 8.54 164 ASP A C 1
ATOM 1287 O O . ASP A 1 164 ? -29.699 22.574 -8.044 1.00 9.26 164 ASP A O 1
ATOM 1292 N N . PRO A 1 165 ? -28.529 20.645 -8.179 1.00 8.12 165 PRO A N 1
ATOM 1293 C CA . PRO A 1 165 ? -27.397 19.723 -7.989 1.00 8.95 165 PRO A CA 1
ATOM 1294 C C . PRO A 1 165 ? -26.367 19.771 -9.114 1.00 10.08 165 PRO A C 1
ATOM 1295 O O . PRO A 1 165 ? -25.456 18.936 -9.145 1.00 10.94 165 PRO A O 1
ATOM 1299 N N . GLY A 1 166 ? -26.521 20.729 -10.023 1.00 12.93 166 GLY A N 1
ATOM 1300 C CA . GLY A 1 166 ? -25.521 20.979 -11.040 1.00 10.63 166 GLY A CA 1
ATOM 1301 C C . GLY A 1 166 ? -25.517 19.987 -12.189 1.00 12.47 166 GLY A C 1
ATOM 1302 O O . GLY A 1 166 ? -26.273 19.016 -12.199 1.00 11.76 166 GLY A O 1
ATOM 1303 N N . PRO A 1 167 ? -24.646 20.230 -13.172 1.00 10.64 167 PRO A N 1
ATOM 1304 C CA . PRO A 1 167 ? -24.534 19.369 -14.360 1.00 11.22 167 PRO A CA 1
ATOM 1305 C C . PRO A 1 167 ? -24.122 17.947 -13.984 1.00 11.88 167 PRO A C 1
ATOM 1306 O O . PRO A 1 167 ? -24.416 16.991 -14.695 1.00 10.91 167 PRO A O 1
ATOM 1310 N N . SER A 1 168 ? -23.454 17.807 -12.842 1.00 12.74 168 SER A N 1
ATOM 1311 C CA . SER A 1 168 ? -22.953 16.510 -12.415 1.00 12.87 168 SER A CA 1
ATOM 1312 C C . SER A 1 168 ? -24.068 15.526 -12.063 1.00 12.60 168 SER A C 1
ATOM 1313 O O . SER A 1 168 ? -23.852 14.318 -12.055 1.00 11.22 168 SER A O 1
ATOM 1316 N N . PHE A 1 169 ? -25.262 16.030 -11.772 1.00 10.70 169 PHE A N 1
ATOM 1317 C CA . PHE A 1 169 ? -26.356 15.117 -11.440 1.00 11.11 169 PHE A CA 1
ATOM 1318 C C . PHE A 1 169 ? -26.935 14.478 -12.709 1.00 11.16 169 PHE A C 1
ATOM 1319 O O . PHE A 1 169 ? -27.545 15.149 -13.549 1.00 12.65 169 PHE A O 1
ATOM 1327 N N . ASP A 1 170 ? -26.702 13.178 -12.843 1.00 10.87 170 ASP A N 1
ATOM 1328 C CA . ASP A 1 170 ? -27.083 12.417 -14.026 1.00 10.71 170 ASP A CA 1
ATOM 1329 C C . ASP A 1 170 ? -28.535 11.960 -13.916 1.00 9.89 170 ASP A C 1
ATOM 1330 O O . ASP A 1 170 ? -28.835 10.903 -13.344 1.00 10.87 170 ASP A O 1
ATOM 1335 N N . TRP A 1 171 ? -29.441 12.764 -14.465 1.00 10.38 171 TRP A N 1
ATOM 1336 C CA . TRP A 1 171 ? -30.864 12.455 -14.423 1.00 9.32 171 TRP A CA 1
ATOM 1337 C C . TRP A 1 171 ? -31.205 11.129 -15.107 1.00 13.88 171 TRP A C 1
ATOM 1338 O O . TRP A 1 171 ? -32.162 10.458 -14.720 1.00 12.16 171 TRP A O 1
ATOM 1349 N N . ALA A 1 172 ? -30.445 10.767 -16.137 1.00 13.92 172 ALA A N 1
ATOM 1350 C CA . ALA A 1 172 ? -30.681 9.486 -16.814 1.00 14.15 172 ALA A CA 1
ATOM 1351 C C . ALA A 1 172 ? -30.411 8.315 -15.876 1.00 12.61 172 ALA A C 1
ATOM 1352 O O . ALA A 1 172 ? -31.236 7.422 -15.725 1.00 14.99 172 ALA A O 1
ATOM 1354 N N . ARG A 1 173 ? -29.230 8.314 -15.270 1.00 13.05 173 ARG A N 1
ATOM 1355 C CA . ARG A 1 173 ? -28.885 7.302 -14.277 1.00 16.13 173 ARG A CA 1
ATOM 1356 C C . ARG A 1 173 ? -29.929 7.189 -13.167 1.00 15.71 173 ARG A C 1
ATOM 1357 O O . ARG A 1 173 ? -30.346 6.083 -12.805 1.00 15.81 173 ARG A O 1
ATOM 1365 N N . PHE A 1 174 ? -30.346 8.336 -12.628 1.00 14.03 174 PHE A N 1
ATOM 1366 C CA . PHE A 1 174 ? -31.338 8.373 -11.559 1.00 13.23 174 PHE A CA 1
ATOM 1367 C C . PHE A 1 174 ? -32.660 7.793 -12.063 1.00 14.72 174 PHE A C 1
ATOM 1368 O O . PHE A 1 174 ? -33.281 6.960 -11.406 1.00 12.59 174 PHE A O 1
ATOM 1376 N N . ARG A 1 175 ? -33.082 8.214 -13.251 1.00 12.87 175 ARG A N 1
ATOM 1377 C CA . ARG A 1 175 ? -34.381 7.787 -13.767 1.00 13.75 175 ARG A CA 1
ATOM 1378 C C . ARG A 1 175 ? -34.440 6.284 -14.014 1.00 13.25 175 ARG A C 1
ATOM 1379 O O . ARG A 1 175 ? -35.471 5.652 -13.804 1.00 13.38 175 ARG A O 1
ATOM 1387 N N . ALA A 1 176 ? -33.317 5.721 -14.430 1.00 11.98 176 ALA A N 1
ATOM 1388 C CA . ALA A 1 176 ? -33.226 4.295 -14.717 1.00 14.74 176 ALA A CA 1
ATOM 1389 C C . ALA A 1 176 ? -33.507 3.441 -13.479 1.00 18.48 176 ALA A C 1
ATOM 1390 O O . ALA A 1 176 ? -33.919 2.281 -13.589 1.00 15.77 176 ALA A O 1
ATOM 1392 N N . LEU A 1 177 ? -33.288 4.020 -12.298 1.00 17.01 177 LEU A N 1
ATOM 1393 C CA . LEU A 1 177 ? -33.487 3.305 -11.043 1.00 16.46 177 LEU A CA 1
ATOM 1394 C C . LEU A 1 177 ? -34.845 3.572 -10.399 1.00 15.17 177 LEU A C 1
ATOM 1395 O O . LEU A 1 177 ? -35.198 2.910 -9.438 1.00 15.92 177 LEU A O 1
ATOM 1400 N N . VAL A 1 178 ? -35.589 4.543 -10.923 1.00 15.01 178 VAL A N 1
ATOM 1401 C CA . VAL A 1 178 ? -36.887 4.919 -10.366 1.00 17.45 178 VAL A CA 1
ATOM 1402 C C . VAL A 1 178 ? -38.067 4.125 -10.947 1.00 20.72 178 VAL A C 1
ATOM 1403 O O . VAL A 1 178 ? -38.001 3.627 -12.070 1.00 22.66 178 VAL A O 1
ATOM 1407 N N . THR A 1 179 ? -39.142 4.043 -10.160 1.00 24.01 179 THR A N 1
ATOM 1408 C CA . THR A 1 179 ? -40.400 3.375 -10.517 1.00 26.39 179 THR A CA 1
ATOM 1409 C C . THR A 1 179 ? -40.180 2.092 -11.282 1.00 27.83 179 THR A C 1
ATOM 1410 O O . THR A 1 179 ? -40.388 2.042 -12.496 1.00 31.14 179 THR A O 1
ATOM 1414 N N . PRO A 1 180 ? -39.758 1.047 -10.567 1.00 25.83 180 PRO A N 1
ATOM 1415 C CA . PRO A 1 180 ? -39.442 -0.247 -11.159 1.00 25.64 180 PRO A CA 1
ATOM 1416 C C . PRO A 1 180 ? -40.457 -1.310 -10.736 1.00 24.05 180 PRO A C 1
ATOM 1417 O O . PRO A 1 180 ? -40.605 -2.303 -11.448 1.00 22.42 180 PRO A O 1
ATOM 1429 N N . LEU B 1 2 ? -59.012 56.686 8.630 1.00 17.37 2 LEU B N 1
ATOM 1430 C CA . LEU B 1 2 ? -60.309 57.249 8.273 1.00 19.75 2 LEU B CA 1
ATOM 1431 C C . LEU B 1 2 ? -61.192 56.276 7.492 1.00 17.94 2 LEU B C 1
ATOM 1432 O O . LEU B 1 2 ? -60.734 55.229 7.033 1.00 15.91 2 LEU B O 1
ATOM 1437 N N . LEU B 1 3 ? -62.465 56.644 7.378 1.00 18.54 3 LEU B N 1
ATOM 1438 C CA . LEU B 1 3 ? -63.455 55.929 6.589 1.00 19.12 3 LEU B CA 1
ATOM 1439 C C . LEU B 1 3 ? -63.698 56.644 5.270 1.00 20.53 3 LEU B C 1
ATOM 1440 O O . LEU B 1 3 ? -63.635 57.873 5.197 1.00 21.55 3 LEU B O 1
ATOM 1445 N N . ASP B 1 4 ? -64.018 55.872 4.239 1.00 16.66 4 ASP B N 1
ATOM 1446 C CA . ASP B 1 4 ? -64.322 56.414 2.924 1.00 18.93 4 ASP B CA 1
ATOM 1447 C C . ASP B 1 4 ? -65.556 55.690 2.371 1.00 20.35 4 ASP B C 1
ATOM 1448 O O . ASP B 1 4 ? -65.465 54.563 1.896 1.00 17.23 4 ASP B O 1
ATOM 1453 N N . GLU B 1 5 ? -66.715 56.336 2.467 1.00 22.71 5 GLU B N 1
ATOM 1454 C CA . GLU B 1 5 ? -67.971 55.749 1.995 1.00 23.58 5 GLU B CA 1
ATOM 1455 C C . GLU B 1 5 ? -68.187 54.348 2.563 1.00 17.13 5 GLU B C 1
ATOM 1456 O O . GLU B 1 5 ? -68.528 53.429 1.816 1.00 20.13 5 GLU B O 1
ATOM 1462 N N . GLY B 1 6 ? -67.969 54.171 3.860 1.00 17.44 6 GLY B N 1
ATOM 1463 C CA . GLY B 1 6 ? -68.189 52.874 4.485 1.00 15.42 6 GLY B CA 1
ATOM 1464 C C . GLY B 1 6 ? -67.018 51.906 4.382 1.00 14.73 6 GLY B C 1
ATOM 1465 O O . GLY B 1 6 ? -67.056 50.822 4.964 1.00 13.85 6 GLY B O 1
ATOM 1466 N N . TRP B 1 7 ? -65.975 52.288 3.648 1.00 11.46 7 TRP B N 1
ATOM 1467 C CA . TRP B 1 7 ? -64.758 51.480 3.584 1.00 12.64 7 TRP B CA 1
ATOM 1468 C C . TRP B 1 7 ? -63.630 52.101 4.412 1.00 13.19 7 TRP B C 1
ATOM 1469 O O . TRP B 1 7 ? -63.435 53.309 4.383 1.00 14.82 7 TRP B O 1
ATOM 1480 N N . LEU B 1 8 ? -62.887 51.273 5.140 1.00 11.54 8 LEU B N 1
ATOM 1481 C CA . LEU B 1 8 ? -61.610 51.698 5.717 1.00 14.05 8 LEU B CA 1
ATOM 1482 C C . LEU B 1 8 ? -60.714 52.254 4.621 1.00 15.54 8 LEU B C 1
ATOM 1483 O O . LEU B 1 8 ? -60.438 51.567 3.634 1.00 14.78 8 LEU B O 1
ATOM 1488 N N . ALA B 1 9 ? -60.232 53.479 4.784 1.00 13.84 9 ALA B N 1
ATOM 1489 C CA . ALA B 1 9 ? -59.313 54.023 3.794 1.00 17.28 9 ALA B CA 1
ATOM 1490 C C . ALA B 1 9 ? -58.055 53.157 3.689 1.00 18.42 9 ALA B C 1
ATOM 1491 O O . ALA B 1 9 ? -57.436 53.067 2.632 1.00 19.91 9 ALA B O 1
ATOM 1493 N N . GLU B 1 10 ? -57.687 52.524 4.796 1.00 18.80 10 GLU B N 1
ATOM 1494 C CA . GLU B 1 10 ? -56.452 51.753 4.881 1.00 18.58 10 GLU B CA 1
ATOM 1495 C C . GLU B 1 10 ? -56.763 50.275 5.089 1.00 17.80 10 GLU B C 1
ATOM 1496 O O . GLU B 1 10 ? -56.653 49.759 6.207 1.00 20.08 10 GLU B O 1
ATOM 1502 N N . ALA B 1 11 ? -57.166 49.612 4.006 1.00 14.56 11 ALA B N 1
ATOM 1503 C CA . ALA B 1 11 ? -57.522 48.189 4.013 1.00 13.29 11 ALA B CA 1
ATOM 1504 C C . ALA B 1 11 ? -57.482 47.667 2.596 1.00 12.14 11 ALA B C 1
ATOM 1505 O O . ALA B 1 11 ? -57.693 48.425 1.642 1.00 14.20 11 ALA B O 1
ATOM 1507 N N . ARG B 1 12 ? -57.191 46.380 2.461 1.00 11.08 12 ARG B N 1
ATOM 1508 C CA . ARG B 1 12 ? -57.290 45.696 1.182 1.00 12.16 12 ARG B CA 1
ATOM 1509 C C . ARG B 1 12 ? -58.760 45.402 0.936 1.00 11.29 12 ARG B C 1
ATOM 1510 O O . ARG B 1 12 ? -59.400 44.684 1.713 1.00 9.75 12 ARG B O 1
ATOM 1518 N N . ARG B 1 13 ? -59.305 45.964 -0.133 1.00 10.90 13 ARG B N 1
ATOM 1519 C CA . ARG B 1 13 ? -60.721 45.770 -0.432 1.00 11.85 13 ARG B CA 1
ATOM 1520 C C . ARG B 1 13 ? -60.967 44.492 -1.223 1.00 12.68 13 ARG B C 1
ATOM 1521 O O . ARG B 1 13 ? -60.397 44.282 -2.299 1.00 14.16 13 ARG B O 1
ATOM 1529 N N . VAL B 1 14 ? -61.824 43.641 -0.669 1.00 10.48 14 VAL B N 1
ATOM 1530 C CA . VAL B 1 14 ? -62.181 42.370 -1.276 1.00 10.94 14 VAL B CA 1
ATOM 1531 C C . VAL B 1 14 ? -63.706 42.320 -1.266 1.00 10.31 14 VAL B C 1
ATOM 1532 O O . VAL B 1 14 ? -64.308 41.616 -0.446 1.00 11.26 14 VAL B O 1
ATOM 1536 N N . PRO B 1 15 ? -64.340 43.112 -2.149 1.00 9.08 15 PRO B N 1
ATOM 1537 C CA . PRO B 1 15 ? -65.799 43.244 -2.160 1.00 9.57 15 PRO B CA 1
ATOM 1538 C C . PRO B 1 15 ? -66.468 41.886 -2.293 1.00 9.43 15 PRO B C 1
ATOM 1539 O O . PRO B 1 15 ? -66.277 41.180 -3.289 1.00 10.29 15 PRO B O 1
ATOM 1543 N N . SER B 1 16 ? -67.248 41.525 -1.287 1.00 8.68 16 SER B N 1
ATOM 1544 C CA . SER B 1 16 ? -67.916 40.234 -1.286 1.00 8.98 16 SER B CA 1
ATOM 1545 C C . SER B 1 16 ? -69.360 40.351 -1.764 1.00 8.22 16 SER B C 1
ATOM 1546 O O . SER B 1 16 ? -70.034 41.322 -1.450 1.00 9.50 16 SER B O 1
ATOM 1549 N N . PRO B 1 17 ? -69.835 39.363 -2.544 1.00 8.07 17 PRO B N 1
ATOM 1550 C CA . PRO B 1 17 ? -71.256 39.309 -2.907 1.00 9.32 17 PRO B CA 1
ATOM 1551 C C . PRO B 1 17 ? -72.133 39.012 -1.690 1.00 10.87 17 PRO B C 1
ATOM 1552 O O . PRO B 1 17 ? -73.350 39.181 -1.773 1.00 11.06 17 PRO B O 1
ATOM 1556 N N . HIS B 1 18 ? -71.525 38.601 -0.578 1.00 11.77 18 HIS B N 1
ATOM 1557 C CA . HIS B 1 18 ? -72.282 38.191 0.618 1.00 9.71 18 HIS B CA 1
ATOM 1558 C C . HIS B 1 18 ? -72.672 39.340 1.551 1.00 10.78 18 HIS B C 1
ATOM 1559 O O . HIS B 1 18 ? -72.197 39.416 2.692 1.00 10.86 18 HIS B O 1
ATOM 1566 N N . TYR B 1 19 ? -73.548 40.226 1.087 1.00 9.55 19 TYR B N 1
ATOM 1567 C CA . TYR B 1 19 ? -74.147 41.208 1.981 1.00 11.83 19 TYR B CA 1
ATOM 1568 C C . TYR B 1 19 ? -75.492 41.690 1.471 1.00 11.36 19 TYR B C 1
ATOM 1569 O O . TYR B 1 19 ? -75.841 41.480 0.306 1.00 11.14 19 TYR B O 1
ATOM 1578 N N . ASP B 1 20 ? -76.249 42.314 2.367 1.00 10.45 20 ASP B N 1
ATOM 1579 C CA . ASP B 1 20 ? -77.493 42.973 1.998 1.00 12.59 20 ASP B CA 1
ATOM 1580 C C . ASP B 1 20 ? -77.707 44.218 2.859 1.00 12.74 20 ASP B C 1
ATOM 1581 O O . ASP B 1 20 ? -76.772 44.717 3.481 1.00 12.38 20 ASP B O 1
ATOM 1586 N N . CYS B 1 21 ? -78.926 44.739 2.880 1.00 12.00 21 CYS B N 1
ATOM 1587 C CA . CYS B 1 21 ? -79.163 45.979 3.598 1.00 11.60 21 CYS B CA 1
ATOM 1588 C C . CYS B 1 21 ? -79.525 45.710 5.047 1.00 14.78 21 CYS B C 1
ATOM 1589 O O . CYS B 1 21 ? -80.201 44.726 5.364 1.00 14.81 21 CYS B O 1
ATOM 1592 N N . ARG B 1 22 ? -79.049 46.589 5.916 1.00 13.42 22 ARG B N 1
ATOM 1593 C CA . ARG B 1 22 ? -79.529 46.662 7.279 1.00 16.28 22 ARG B CA 1
ATOM 1594 C C . ARG B 1 22 ? -80.949 47.216 7.183 1.00 19.52 22 ARG B C 1
ATOM 1595 O O . ARG B 1 22 ? -81.193 48.146 6.420 1.00 19.58 22 ARG B O 1
ATOM 1603 N N . PRO B 1 23 ? -81.898 46.623 7.925 1.00 19.88 23 PRO B N 1
ATOM 1604 C CA . PRO B 1 23 ? -83.287 47.099 7.883 1.00 22.92 23 PRO B CA 1
ATOM 1605 C C . PRO B 1 23 ? -83.386 48.580 8.213 1.00 22.41 23 PRO B C 1
ATOM 1606 O O . PRO B 1 23 ? -82.716 49.053 9.127 1.00 20.12 23 PRO B O 1
ATOM 1610 N N . ASP B 1 24 ? -84.204 49.305 7.456 1.00 26.40 24 ASP B N 1
ATOM 1611 C CA . ASP B 1 24 ? -84.389 50.740 7.675 1.00 26.73 24 ASP B CA 1
ATOM 1612 C C . ASP B 1 24 ? -83.073 51.503 7.563 1.00 26.29 24 ASP B C 1
ATOM 1613 O O . ASP B 1 24 ? -82.948 52.594 8.115 1.00 27.86 24 ASP B O 1
ATOM 1618 N N . ASP B 1 25 ? -82.095 50.927 6.868 1.00 24.78 25 ASP B N 1
ATOM 1619 C CA . ASP B 1 25 ? -80.747 51.502 6.800 1.00 25.59 25 ASP B CA 1
ATOM 1620 C C . ASP B 1 25 ? -80.273 52.052 8.157 1.00 23.75 25 ASP B C 1
ATOM 1621 O O . ASP B 1 25 ? -79.708 53.141 8.251 1.00 24.73 25 ASP B O 1
ATOM 1626 N N . GLU B 1 26 ? -80.509 51.279 9.205 1.00 22.53 26 GLU B N 1
ATOM 1627 C CA . GLU B 1 26 ? -80.078 51.647 10.548 1.00 21.57 26 GLU B CA 1
ATOM 1628 C C . GLU B 1 26 ? -78.552 51.756 10.626 1.00 17.23 26 GLU B C 1
ATOM 1629 O O . GLU B 1 26 ? -77.837 50.987 9.983 1.00 19.53 26 GLU B O 1
ATOM 1635 N N . ASN B 1 27 ? -78.060 52.722 11.402 1.00 17.85 27 ASN B N 1
ATOM 1636 C CA . ASN B 1 27 ? -76.636 52.826 11.711 1.00 18.41 27 ASN B CA 1
ATOM 1637 C C . ASN B 1 27 ? -76.220 51.751 12.701 1.00 17.48 27 ASN B C 1
ATOM 1638 O O . ASN B 1 27 ? -76.902 51.530 13.700 1.00 16.68 27 ASN B O 1
ATOM 1643 N N . PRO B 1 28 ? -75.102 51.060 12.431 1.00 15.56 28 PRO B N 1
ATOM 1644 C CA . PRO B 1 28 ? -74.725 50.048 13.424 1.00 14.47 28 PRO B CA 1
ATOM 1645 C C . PRO B 1 28 ? -74.279 50.698 14.731 1.00 13.00 28 PRO B C 1
ATOM 1646 O O . PRO B 1 28 ? -73.764 51.824 14.723 1.00 12.49 28 PRO B O 1
ATOM 1650 N N . SER B 1 29 ? -74.498 49.996 15.839 1.00 11.07 29 SER B N 1
ATOM 1651 C CA . SER B 1 29 ? -74.257 50.520 17.176 1.00 11.23 29 SER B CA 1
ATOM 1652 C C . SER B 1 29 ? -73.422 49.545 18.022 1.00 9.96 29 SER B C 1
ATOM 1653 O O . SER B 1 29 ? -73.014 49.863 19.145 1.00 10.80 29 SER B O 1
ATOM 1656 N N . LEU B 1 30 ? -73.144 48.371 17.469 1.00 11.12 30 LEU B N 1
ATOM 1657 C CA . LEU B 1 30 ? -72.431 47.328 18.203 1.00 10.47 30 LEU B CA 1
ATOM 1658 C C . LEU B 1 30 ? -71.279 46.727 17.394 1.00 8.96 30 LEU B C 1
ATOM 1659 O O . LEU B 1 30 ? -71.422 46.437 16.210 1.00 8.96 30 LEU B O 1
ATOM 1664 N N . LEU B 1 31 ? -70.140 46.541 18.051 1.00 8.69 31 LEU B N 1
ATOM 1665 C CA . LEU B 1 31 ? -68.998 45.877 17.448 1.00 9.40 31 LEU B CA 1
ATOM 1666 C C . LEU B 1 31 ? -68.970 44.452 17.953 1.00 9.17 31 LEU B C 1
ATOM 1667 O O . LEU B 1 31 ? -69.006 44.222 19.158 1.00 8.65 31 LEU B O 1
ATOM 1672 N N . VAL B 1 32 ? -68.881 43.488 17.043 1.00 8.28 32 VAL B N 1
ATOM 1673 C CA . VAL B 1 32 ? -68.707 42.107 17.465 1.00 7.49 32 VAL B CA 1
ATOM 1674 C C . VAL B 1 32 ? -67.330 41.608 17.057 1.00 7.93 32 VAL B C 1
ATOM 1675 O O . VAL B 1 32 ? -66.970 41.646 15.886 1.00 7.10 32 VAL B O 1
ATOM 1679 N N . VAL B 1 33 ? -66.562 41.151 18.043 1.00 7.72 33 VAL B N 1
ATOM 1680 C CA . VAL B 1 33 ? -65.244 40.599 17.781 1.00 7.67 33 VAL B CA 1
ATOM 1681 C C . VAL B 1 33 ? -65.365 39.100 17.563 1.00 7.43 33 VAL B C 1
ATOM 1682 O O . VAL B 1 33 ? -65.988 38.399 18.367 1.00 8.68 33 VAL B O 1
ATOM 1686 N N . HIS B 1 34 ? -64.787 38.625 16.466 1.00 7.92 34 HIS B N 1
ATOM 1687 C CA . HIS B 1 34 ? -64.760 37.210 16.125 1.00 8.51 34 HIS B CA 1
ATOM 1688 C C . HIS B 1 34 ? -63.317 36.729 16.045 1.00 9.15 34 HIS B C 1
ATOM 1689 O O . HIS B 1 34 ? -62.363 37.526 16.019 1.00 7.37 34 HIS B O 1
ATOM 1696 N N . ASN B 1 35 ? -63.152 35.415 15.972 1.00 7.37 35 ASN B N 1
ATOM 1697 C CA . ASN B 1 35 ? -61.934 34.890 15.393 1.00 8.60 35 ASN B CA 1
ATOM 1698 C C . ASN B 1 35 ? -62.260 33.861 14.332 1.00 8.85 35 ASN B C 1
ATOM 1699 O O . ASN B 1 35 ? -63.385 33.392 14.239 1.00 9.01 35 ASN B O 1
ATOM 1704 N N . ILE B 1 36 ? -61.262 33.543 13.526 1.00 9.02 36 ILE B N 1
ATOM 1705 C CA . ILE B 1 36 ? -61.412 32.540 12.488 1.00 8.14 36 ILE B CA 1
ATOM 1706 C C . ILE B 1 36 ? -60.053 32.058 12.020 1.00 6.85 36 ILE B C 1
ATOM 1707 O O . ILE B 1 36 ? -59.096 32.819 11.944 1.00 7.13 36 ILE B O 1
ATOM 1712 N N . SER B 1 37 ? -59.967 30.774 11.706 1.00 7.70 37 SER B N 1
ATOM 1713 C CA . SER B 1 37 ? -58.783 30.224 11.080 1.00 9.43 37 SER B CA 1
ATOM 1714 C C . SER B 1 37 ? -59.240 29.078 10.186 1.00 9.65 37 SER B C 1
ATOM 1715 O O . SER B 1 37 ? -60.136 28.310 10.559 1.00 10.31 37 SER B O 1
ATOM 1718 N N . LEU B 1 38 ? -58.672 29.005 8.985 1.00 9.04 38 LEU B N 1
ATOM 1719 C CA . LEU B 1 38 ? -59.015 27.956 8.025 1.00 8.62 38 LEU B CA 1
ATOM 1720 C C . LEU B 1 38 ? -57.760 27.473 7.315 1.00 9.51 38 LEU B C 1
ATOM 1721 O O . LEU B 1 38 ? -56.949 28.279 6.856 1.00 7.77 38 LEU B O 1
ATOM 1726 N N . PRO B 1 39 ? -57.548 26.155 7.291 1.00 10.36 39 PRO B N 1
ATOM 1727 C CA . PRO B 1 39 ? -58.258 25.185 8.131 1.00 10.83 39 PRO B CA 1
ATOM 1728 C C . PRO B 1 39 ? -58.046 25.537 9.613 1.00 9.65 39 PRO B C 1
ATOM 1729 O O . PRO B 1 39 ? -57.139 26.314 9.926 1.00 9.59 39 PRO B O 1
ATOM 1733 N N . PRO B 1 40 ? -58.852 24.963 10.513 1.00 9.98 40 PRO B N 1
ATOM 1734 C CA . PRO B 1 40 ? -58.761 25.307 11.937 1.00 12.06 40 PRO B CA 1
ATOM 1735 C C . PRO B 1 40 ? -57.341 25.203 12.485 1.00 12.13 40 PRO B C 1
ATOM 1736 O O . PRO B 1 40 ? -56.658 24.187 12.303 1.00 11.92 40 PRO B O 1
ATOM 1740 N N . GLY B 1 41 ? -56.890 26.269 13.131 1.00 10.62 41 GLY B N 1
ATOM 1741 C CA . GLY B 1 41 ? -55.567 26.295 13.722 1.00 12.41 41 GLY B CA 1
ATOM 1742 C C . GLY B 1 41 ? -54.466 26.796 12.808 1.00 12.39 41 GLY B C 1
ATOM 1743 O O . GLY B 1 41 ? -53.344 27.007 13.259 1.00 13.57 41 GLY B O 1
ATOM 1744 N N . GLU B 1 42 ? -54.783 26.974 11.525 1.00 10.69 42 GLU B N 1
ATOM 1745 C CA . GLU B 1 42 ? -53.808 27.469 10.557 1.00 10.51 42 GLU B CA 1
ATOM 1746 C C . GLU B 1 42 ? -54.066 28.903 10.135 1.00 9.81 42 GLU B C 1
ATOM 1747 O O . GLU B 1 42 ? -55.220 29.335 10.004 1.00 8.19 42 GLU B O 1
ATOM 1753 N N . PHE B 1 43 ? -52.977 29.627 9.890 1.00 10.09 43 PHE B N 1
ATOM 1754 C CA . PHE B 1 43 ? -53.055 31.018 9.460 1.00 10.74 43 PHE B CA 1
ATOM 1755 C C . PHE B 1 43 ? -52.325 31.224 8.154 1.00 9.35 43 PHE B C 1
ATOM 1756 O O . PHE B 1 43 ? -51.386 30.481 7.828 1.00 9.75 43 PHE B O 1
ATOM 1764 N N . GLY B 1 44 ? -52.765 32.229 7.403 1.00 9.69 44 GLY B N 1
ATOM 1765 C CA . GLY B 1 44 ? -52.014 32.695 6.251 1.00 8.51 44 GLY B CA 1
ATOM 1766 C C . GLY B 1 44 ? -52.577 32.288 4.901 1.00 12.93 44 GLY B C 1
ATOM 1767 O O . GLY B 1 44 ? -52.159 32.812 3.871 1.00 12.70 44 GLY B O 1
ATOM 1768 N N . GLY B 1 45 ? -53.535 31.371 4.896 1.00 10.12 45 GLY B N 1
ATOM 1769 C CA . GLY B 1 45 ? -54.049 30.847 3.641 1.00 11.67 45 GLY B CA 1
ATOM 1770 C C . GLY B 1 45 ? -55.096 31.724 2.990 1.00 10.30 45 GLY B C 1
ATOM 1771 O O . GLY B 1 45 ? -55.534 32.721 3.567 1.00 10.18 45 GLY B O 1
ATOM 1772 N N . PRO B 1 46 ? -55.518 31.349 1.772 1.00 10.24 46 PRO B N 1
ATOM 1773 C CA . PRO B 1 46 ? -56.480 32.124 0.987 1.00 10.90 46 PRO B CA 1
ATOM 1774 C C . PRO B 1 46 ? -57.924 31.809 1.353 1.00 10.54 46 PRO B C 1
ATOM 1775 O O . PRO B 1 46 ? -58.837 32.394 0.770 1.00 8.39 46 PRO B O 1
ATOM 1779 N N . TRP B 1 47 ? -58.127 30.912 2.308 1.00 8.71 47 TRP B N 1
ATOM 1780 C CA . TRP B 1 47 ? -59.442 30.293 2.493 1.00 9.67 47 TRP B CA 1
ATOM 1781 C C . TRP B 1 47 ? -60.480 31.168 3.177 1.00 7.50 47 TRP B C 1
ATOM 1782 O O . TRP B 1 47 ? -61.682 31.024 2.911 1.00 7.06 47 TRP B O 1
ATOM 1793 N N . ILE B 1 48 ? -60.035 32.042 4.077 1.00 7.03 48 ILE B N 1
ATOM 1794 C CA . ILE B 1 48 ? -60.954 32.970 4.721 1.00 7.34 48 ILE B CA 1
ATOM 1795 C C . ILE B 1 48 ? -61.579 33.897 3.670 1.00 9.33 48 ILE B C 1
ATOM 1796 O O . ILE B 1 48 ? -62.805 34.068 3.639 1.00 8.58 48 ILE B O 1
ATOM 1801 N N . ASP B 1 49 ? -60.743 34.506 2.829 1.00 8.54 49 ASP B N 1
ATOM 1802 C CA . ASP B 1 49 ? -61.251 35.296 1.712 1.00 8.39 49 ASP B CA 1
ATOM 1803 C C . ASP B 1 49 ? -62.282 34.470 0.923 1.00 9.5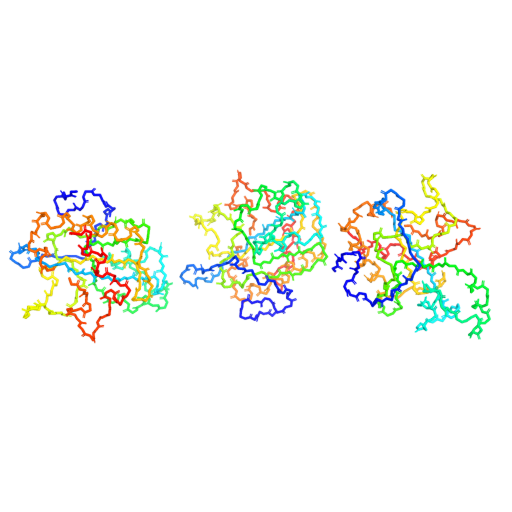3 49 ASP B C 1
ATOM 1804 O O . ASP B 1 49 ? -63.379 34.950 0.585 1.00 9.79 49 ASP B O 1
ATOM 1809 N N . ALA B 1 50 ? -61.927 33.223 0.627 1.00 9.38 50 ALA B N 1
ATOM 1810 C CA . ALA B 1 50 ? -62.772 32.390 -0.214 1.00 9.24 50 ALA B CA 1
ATOM 1811 C C . ALA B 1 50 ? -64.094 32.158 0.495 1.00 9.02 50 ALA B C 1
ATOM 1812 O O . ALA B 1 50 ? -65.156 32.295 -0.105 1.00 8.97 50 ALA B O 1
ATOM 1814 N N . LEU B 1 51 ? -64.038 31.838 1.785 1.00 7.77 51 LEU B N 1
ATOM 1815 C CA . LEU B 1 51 ? -65.279 31.571 2.520 1.00 10.28 51 LEU B CA 1
ATOM 1816 C C . LEU B 1 51 ? -66.203 32.783 2.516 1.00 8.99 51 LEU B C 1
ATOM 1817 O O . LEU B 1 51 ? -67.393 32.662 2.250 1.00 9.93 51 LEU B O 1
ATOM 1822 N N . PHE B 1 52 ? -65.644 33.957 2.789 1.00 8.59 52 PHE B N 1
ATOM 1823 C CA . PHE B 1 52 ? -66.443 35.161 2.975 1.00 9.62 52 PHE B CA 1
ATOM 1824 C C . PHE B 1 52 ? -66.924 35.732 1.656 1.00 10.36 52 PHE B C 1
ATOM 1825 O O . PHE B 1 52 ? -67.752 36.641 1.647 1.00 10.08 52 PHE B O 1
ATOM 1833 N N . THR B 1 53 ? -66.397 35.215 0.551 1.00 8.69 53 THR B N 1
ATOM 1834 C CA . THR B 1 53 ? -66.854 35.655 -0.770 1.00 10.31 53 THR B CA 1
ATOM 1835 C C . THR B 1 53 ? -67.642 34.566 -1.495 1.00 10.11 53 THR B C 1
ATOM 1836 O O . THR B 1 53 ? -68.013 34.729 -2.657 1.00 12.41 53 THR B O 1
ATOM 1840 N N . GLY B 1 54 ? -67.888 33.458 -0.801 1.00 9.94 54 GLY B N 1
ATOM 1841 C CA . GLY B 1 54 ? -68.671 32.350 -1.318 1.00 11.68 54 GLY B CA 1
ATOM 1842 C C . GLY B 1 54 ? -68.070 31.500 -2.429 1.00 12.79 54 GLY B C 1
ATOM 1843 O O . GLY B 1 54 ? -68.810 30.856 -3.173 1.00 12.52 54 GLY B O 1
ATOM 1844 N N . THR B 1 55 ? -66.742 31.464 -2.536 1.00 10.62 55 THR B N 1
ATOM 1845 C CA . THR B 1 55 ? -66.088 30.710 -3.606 1.00 9.90 55 THR B CA 1
ATOM 1846 C C . THR B 1 55 ? -65.232 29.566 -3.082 1.00 10.80 55 THR B C 1
ATOM 1847 O O . THR B 1 55 ? -64.464 28.975 -3.829 1.00 11.03 55 THR B O 1
ATOM 1851 N N . ILE B 1 56 ? -65.345 29.251 -1.799 1.00 10.11 56 ILE B N 1
ATOM 1852 C CA . ILE B 1 56 ? -64.450 28.249 -1.229 1.00 11.06 56 ILE B CA 1
ATOM 1853 C C . ILE B 1 56 ? -64.634 26.868 -1.862 1.00 12.42 56 ILE B C 1
ATOM 1854 O O . ILE B 1 56 ? -65.754 26.419 -2.123 1.00 12.23 56 ILE B O 1
ATOM 1859 N N . ASP B 1 57 ? -63.511 26.203 -2.108 1.00 12.88 57 ASP B N 1
ATOM 1860 C CA . ASP B 1 57 ? -63.503 24.842 -2.631 1.00 16.04 57 ASP B CA 1
ATOM 1861 C C . ASP B 1 57 ? -63.803 23.862 -1.504 1.00 18.07 57 ASP B C 1
ATOM 1862 O O . ASP B 1 57 ? -62.980 23.659 -0.613 1.00 17.65 57 ASP B O 1
ATOM 1867 N N . PRO B 1 58 ? -64.994 23.254 -1.539 1.00 20.16 58 PRO B N 1
ATOM 1868 C CA . PRO B 1 58 ? -65.421 22.318 -0.491 1.00 21.16 58 PRO B CA 1
ATOM 1869 C C . PRO B 1 58 ? -64.492 21.109 -0.365 1.00 20.19 58 PRO B C 1
ATOM 1870 O O . PRO B 1 58 ? -64.531 20.444 0.666 1.00 22.11 58 PRO B O 1
ATOM 1874 N N . ASN B 1 59 ? -63.664 20.843 -1.374 1.00 22.70 59 ASN B N 1
ATOM 1875 C CA . ASN B 1 59 ? -62.769 19.675 -1.350 1.00 22.52 59 ASN B CA 1
ATOM 1876 C C . ASN B 1 59 ? -61.294 19.935 -1.021 1.00 22.63 59 ASN B C 1
ATOM 1877 O O . ASN B 1 59 ? -60.482 19.004 -1.034 1.00 21.93 59 ASN B O 1
ATOM 1882 N N . ALA B 1 60 ? -60.933 21.179 -0.728 1.00 18.81 60 ALA B N 1
ATOM 1883 C CA . ALA B 1 60 ? -59.527 21.506 -0.523 1.00 18.01 60 ALA B CA 1
ATOM 1884 C C . ALA B 1 60 ? -59.023 21.023 0.840 1.00 18.54 60 ALA B C 1
ATOM 1885 O O . ALA B 1 60 ? -57.821 20.856 1.046 1.00 18.41 60 ALA B O 1
ATOM 1887 N N . HIS B 1 61 ? -59.952 20.797 1.762 1.00 17.92 61 HIS B N 1
ATOM 1888 C CA . HIS B 1 61 ? -59.612 20.290 3.086 1.00 18.09 61 HIS B CA 1
ATOM 1889 C C . HIS B 1 61 ? -60.853 19.629 3.682 1.00 16.75 61 HIS B C 1
ATOM 1890 O O . HIS B 1 61 ? -61.969 20.059 3.419 1.00 17.56 61 HIS B O 1
ATOM 1897 N N . PRO B 1 62 ? -60.664 18.578 4.492 1.00 19.29 62 PRO B N 1
ATOM 1898 C CA . PRO B 1 62 ? -61.809 17.856 5.060 1.00 18.46 62 PRO B CA 1
ATOM 1899 C C . PRO B 1 62 ? -62.760 18.765 5.843 1.00 20.49 62 PRO B C 1
ATOM 1900 O O . PRO B 1 62 ? -63.948 18.478 5.951 1.00 21.42 62 PRO B O 1
ATOM 1904 N N . TYR B 1 63 ? -62.242 19.860 6.378 1.00 16.20 63 TYR B N 1
ATOM 1905 C CA . TYR B 1 63 ? -63.069 20.785 7.143 1.00 16.96 63 TYR B CA 1
ATOM 1906 C C . TYR B 1 63 ? -63.992 21.655 6.270 1.00 16.20 63 TYR B C 1
ATOM 1907 O O . TYR B 1 63 ? -65.013 22.144 6.742 1.00 14.56 63 TYR B O 1
ATOM 1916 N N . PHE B 1 64 ? -63.640 21.833 5.000 1.00 15.42 64 PHE B N 1
ATOM 1917 C CA . PHE B 1 64 ? -64.305 22.823 4.150 1.00 17.81 64 PHE B CA 1
ATOM 1918 C C . PHE B 1 64 ? -65.707 22.441 3.690 1.00 19.71 64 PHE B C 1
ATOM 1919 O O . PHE B 1 64 ? -66.574 23.305 3.548 1.00 21.58 64 PHE B O 1
ATOM 1927 N N . ALA B 1 65 ? -65.928 21.154 3.447 1.00 19.80 65 ALA B N 1
ATOM 1928 C CA . ALA B 1 65 ? -67.222 20.698 2.952 1.00 20.50 65 ALA B CA 1
ATOM 1929 C C . ALA B 1 65 ? -68.345 21.126 3.879 1.00 24.85 65 ALA B C 1
ATOM 1930 O O . ALA B 1 65 ? -69.453 21.427 3.431 1.00 28.34 65 ALA B O 1
ATOM 1932 N N . GLY B 1 66 ? -68.053 21.159 5.174 1.00 22.94 66 GLY B N 1
ATOM 1933 C CA . GLY B 1 66 ? -69.058 21.464 6.174 1.00 24.32 66 GLY B CA 1
ATOM 1934 C C . GLY B 1 66 ? -69.436 22.925 6.239 1.00 26.64 66 GLY B C 1
ATOM 1935 O O . GLY B 1 66 ? -70.512 23.276 6.724 1.00 31.50 66 GLY B O 1
ATOM 1936 N N . ILE B 1 67 ? -68.552 23.789 5.757 1.00 26.14 67 ILE B N 1
ATOM 1937 C CA . ILE B 1 67 ? -68.809 25.220 5.813 1.00 26.28 67 ILE B CA 1
ATOM 1938 C C . ILE B 1 67 ? -69.199 25.772 4.443 1.00 24.87 67 ILE B C 1
ATOM 1939 O O . ILE B 1 67 ? -69.593 26.923 4.322 1.00 27.72 67 ILE B O 1
ATOM 1944 N N . ALA B 1 68 ? -69.110 24.936 3.417 1.00 26.91 68 ALA B N 1
ATOM 1945 C CA . ALA B 1 68 ? -69.450 25.360 2.063 1.00 27.54 68 ALA B CA 1
ATOM 1946 C C . ALA B 1 68 ? -70.954 25.597 1.906 1.00 31.93 68 ALA B C 1
ATOM 1947 O O . ALA B 1 68 ? -71.386 26.334 1.016 1.00 29.20 68 ALA B O 1
ATOM 1949 N N . HIS B 1 69 ? -71.745 24.974 2.776 1.00 30.28 69 HIS B N 1
ATOM 1950 C CA . HIS B 1 69 ? -73.196 25.093 2.712 1.00 31.69 69 HIS B CA 1
ATOM 1951 C C . HIS B 1 69 ? -73.647 26.396 3.358 1.00 33.79 69 HIS B C 1
ATOM 1952 O O . HIS B 1 69 ? -74.842 26.663 3.483 1.00 33.12 69 HIS B O 1
ATOM 1959 N N . LEU B 1 70 ? -72.678 27.208 3.764 1.00 31.39 70 LEU B N 1
ATOM 1960 C CA . LEU B 1 70 ? -72.967 28.447 4.472 1.00 29.72 70 LEU B CA 1
ATOM 1961 C C . LEU B 1 70 ? -72.903 29.645 3.543 1.00 26.05 70 LEU B C 1
ATOM 1962 O O . LEU B 1 70 ? -72.210 29.634 2.523 1.00 27.84 70 LEU B O 1
ATOM 1967 N N . ARG B 1 71 ? -73.661 30.672 3.881 1.00 23.61 71 ARG B N 1
ATOM 1968 C CA . ARG B 1 71 ? -73.486 31.965 3.249 1.00 18.12 71 ARG B CA 1
ATOM 1969 C C . ARG B 1 71 ? -73.166 32.935 4.372 1.00 15.40 71 ARG B C 1
ATOM 1970 O O . ARG B 1 71 ? -74.054 33.386 5.082 1.00 15.11 71 ARG B O 1
ATOM 1978 N N . VAL B 1 72 ? -71.877 33.197 4.564 1.00 14.85 72 VAL B N 1
ATOM 1979 C CA . VAL B 1 72 ? -71.401 34.052 5.648 1.00 10.78 72 VAL B CA 1
ATOM 1980 C C . VAL B 1 72 ? -70.379 35.041 5.122 1.00 9.65 72 VAL B C 1
ATOM 1981 O O . VAL B 1 72 ? -69.807 34.843 4.061 1.00 9.44 72 VAL B O 1
ATOM 1985 N N . SER B 1 73 ? -70.180 36.116 5.865 1.00 9.25 73 SER B N 1
ATOM 1986 C CA . SER B 1 73 ? -69.167 37.100 5.541 1.00 10.36 73 SER B CA 1
ATOM 1987 C C . SER B 1 73 ? -68.902 37.841 6.834 1.00 11.29 73 SER B C 1
ATOM 1988 O O . SER B 1 73 ? -69.494 37.520 7.851 1.00 10.15 73 SER B O 1
ATOM 1991 N N . ALA B 1 74 ? -67.992 38.802 6.805 1.00 9.51 74 ALA B N 1
ATOM 1992 C CA . ALA B 1 74 ? -67.811 39.714 7.929 1.00 8.64 74 ALA B CA 1
ATOM 1993 C C . ALA B 1 74 ? -67.396 41.029 7.310 1.00 6.98 74 ALA B C 1
ATOM 1994 O O . ALA B 1 74 ? -67.120 41.078 6.113 1.00 7.41 74 ALA B O 1
ATOM 1996 N N . HIS B 1 75 ? -67.373 42.100 8.092 1.00 6.78 75 HIS B N 1
ATOM 1997 C CA . HIS B 1 75 ? -66.951 43.377 7.538 1.00 6.57 75 HIS B CA 1
ATOM 1998 C C . HIS B 1 75 ? -65.444 43.390 7.264 1.00 7.36 75 HIS B C 1
ATOM 1999 O O . HIS B 1 75 ? -65.021 43.743 6.171 1.00 8.81 75 HIS B O 1
ATOM 2006 N N . CYS B 1 76 ? -64.642 42.960 8.232 1.00 7.03 76 CYS B N 1
ATOM 2007 C CA . CYS B 1 76 ? -63.186 42.968 8.101 1.00 8.19 76 CYS B CA 1
ATOM 2008 C C . CYS B 1 76 ? -62.556 41.716 8.677 1.00 8.17 76 CYS B C 1
ATOM 2009 O O . CYS B 1 76 ? -63.094 41.114 9.599 1.00 6.83 76 CYS B O 1
ATOM 2012 N N . LEU B 1 77 ? -61.385 41.380 8.147 1.00 7.91 77 LEU B N 1
ATOM 2013 C CA . LEU B 1 77 ? -60.485 40.391 8.722 1.00 7.95 77 LEU B CA 1
ATOM 2014 C C . LEU B 1 77 ? -59.217 41.143 9.109 1.00 7.55 77 LEU B C 1
ATOM 2015 O O . LEU B 1 77 ? -58.751 41.997 8.360 1.00 7.39 77 LEU B O 1
ATOM 2020 N N . ILE B 1 78 ? -58.674 40.831 10.279 1.00 8.43 78 ILE B N 1
ATOM 2021 C CA . ILE B 1 78 ? -57.352 41.303 10.655 1.00 7.45 78 ILE B CA 1
ATOM 2022 C C . ILE B 1 78 ? -56.404 40.097 10.782 1.00 6.88 78 ILE B C 1
ATOM 2023 O O . ILE B 1 78 ? -56.534 39.270 11.679 1.00 6.63 78 ILE B O 1
ATOM 2028 N N . ARG B 1 79 ? -55.464 39.999 9.849 1.00 7.38 79 ARG B N 1
ATOM 2029 C CA . ARG B 1 79 ? -54.549 38.873 9.794 1.00 7.19 79 ARG B CA 1
ATOM 2030 C C . ARG B 1 79 ? -53.451 38.936 10.858 1.00 7.88 79 ARG B C 1
ATOM 2031 O O . ARG B 1 79 ? -53.316 39.937 11.578 1.00 7.91 79 ARG B O 1
ATOM 2039 N N . ARG B 1 80 ? -52.674 37.860 10.950 1.00 6.65 80 ARG B N 1
ATOM 2040 C CA . ARG B 1 80 ? -51.678 37.705 12.019 1.00 9.62 80 ARG B CA 1
ATOM 2041 C C . ARG B 1 80 ? -50.602 38.792 11.977 1.00 10.29 80 ARG B C 1
ATOM 2042 O O . ARG B 1 80 ? -50.071 39.182 13.016 1.00 10.53 80 ARG B O 1
ATOM 2050 N N . ASP B 1 81 ? -50.273 39.261 10.775 1.00 9.73 81 ASP B N 1
ATOM 2051 C CA . ASP B 1 81 ? -49.293 40.335 10.609 1.00 10.26 81 ASP B CA 1
ATOM 2052 C C . ASP B 1 81 ? -49.923 41.729 10.657 1.00 10.84 81 ASP B C 1
ATOM 2053 O O . ASP B 1 81 ? -49.256 42.738 10.403 1.0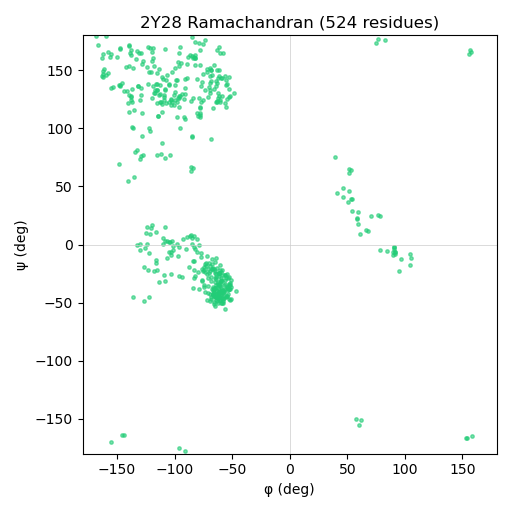0 12.12 81 ASP B O 1
ATOM 2058 N N . GLY B 1 82 ? -51.206 41.785 10.971 1.00 9.16 82 GLY B N 1
ATOM 2059 C CA . GLY B 1 82 ? -51.907 43.050 11.087 1.00 9.56 82 GLY B CA 1
ATOM 2060 C C . GLY B 1 82 ? -52.568 43.553 9.814 1.00 10.04 82 GLY B C 1
ATOM 2061 O O . GLY B 1 82 ? -53.209 44.598 9.837 1.00 9.68 82 GLY B O 1
ATOM 2062 N N . GLU B 1 83 ? -52.414 42.834 8.701 1.00 8.67 83 GLU B N 1
ATOM 2063 C CA . GLU B 1 83 ? -53.061 43.266 7.462 1.00 8.88 83 GLU B CA 1
ATOM 2064 C C . GLU B 1 83 ? -54.578 43.345 7.655 1.00 8.37 83 GLU B C 1
ATOM 2065 O O . GLU B 1 83 ? -55.197 42.378 8.110 1.00 9.34 83 GLU B O 1
ATOM 2071 N N . ILE B 1 84 ? -55.188 44.476 7.308 1.00 7.99 84 ILE B N 1
ATOM 2072 C CA . ILE B 1 84 ? -56.643 44.575 7.365 1.00 8.76 84 ILE B CA 1
ATOM 2073 C C . ILE B 1 84 ? -57.229 44.305 5.992 1.00 9.80 84 ILE B C 1
ATOM 2074 O O . ILE B 1 84 ? -56.820 44.930 4.996 1.00 10.14 84 ILE B O 1
ATOM 2079 N N . VAL B 1 85 ? -58.181 43.374 5.934 1.00 7.53 85 VAL B N 1
ATOM 2080 C CA . VAL B 1 85 ? -58.893 43.074 4.693 1.00 8.16 85 VAL B CA 1
ATOM 2081 C C . VAL B 1 85 ? -60.370 43.382 4.921 1.00 10.28 85 VAL B C 1
ATOM 2082 O O . VAL B 1 85 ? -60.928 42.983 5.946 1.00 8.36 85 VAL B O 1
ATOM 2086 N N . GLN B 1 86 ? -60.988 44.135 4.010 1.00 8.17 86 GLN B N 1
ATOM 2087 C CA . GLN B 1 86 ? -62.414 44.456 4.141 1.00 9.16 86 GLN B CA 1
ATOM 2088 C C . GLN B 1 86 ? -63.272 43.870 3.017 1.00 9.99 86 GLN B C 1
ATOM 2089 O O . GLN B 1 86 ? -62.928 43.973 1.830 1.00 9.56 86 GLN B O 1
ATOM 2095 N N . TYR B 1 87 ? -64.390 43.252 3.402 1.00 6.55 87 TYR B N 1
ATOM 2096 C CA . TYR B 1 87 ? -65.259 42.561 2.457 1.00 9.07 87 TYR B CA 1
ATOM 2097 C C . TYR B 1 87 ? -66.587 43.271 2.224 1.00 8.26 87 TYR B C 1
ATOM 2098 O O . TYR B 1 87 ? -67.212 43.101 1.182 1.00 9.56 87 TYR B O 1
ATOM 2107 N N . VAL B 1 88 ? -67.023 44.042 3.213 1.00 8.48 88 VAL B N 1
ATOM 2108 C CA . VAL B 1 88 ? -68.365 44.610 3.207 1.00 8.79 88 VAL B CA 1
ATOM 2109 C C . VAL B 1 88 ? -68.273 45.985 3.833 1.00 8.80 88 VAL B C 1
ATOM 2110 O O . VAL B 1 88 ? -67.660 46.134 4.888 1.00 8.45 88 VAL B O 1
ATOM 2114 N N . PRO B 1 89 ? -68.871 46.993 3.186 1.00 10.96 89 PRO B N 1
ATOM 2115 C CA . PRO B 1 89 ? -68.847 48.337 3.772 1.00 10.88 89 PRO B CA 1
ATOM 2116 C C . PRO B 1 89 ? -69.645 48.346 5.078 1.00 9.71 89 PRO B C 1
ATOM 2117 O O . PRO B 1 89 ? -70.553 47.531 5.267 1.00 8.53 89 PRO B O 1
ATOM 2121 N N . PHE B 1 90 ? -69.307 49.263 5.970 1.00 9.57 90 PHE B N 1
ATOM 2122 C CA . PHE B 1 90 ? -69.834 49.194 7.324 1.00 11.08 90 PHE B CA 1
ATOM 2123 C C . PHE B 1 90 ? -71.331 49.510 7.380 1.00 11.52 90 PHE B C 1
ATOM 2124 O O . PHE B 1 90 ? -72.032 49.055 8.286 1.00 10.74 90 PHE B O 1
ATOM 2132 N N . ASP B 1 91 ? -71.814 50.261 6.397 1.00 10.98 91 ASP B N 1
ATOM 2133 C CA . ASP B 1 91 ? -73.230 50.612 6.337 1.00 12.35 91 ASP B CA 1
ATOM 2134 C C . ASP B 1 91 ? -74.111 49.430 5.930 1.00 11.99 91 ASP B C 1
ATOM 2135 O O . ASP B 1 91 ? -75.315 49.458 6.146 1.00 14.91 91 ASP B O 1
ATOM 2140 N N . LYS B 1 92 ? -73.513 48.405 5.332 1.00 12.68 92 LYS B N 1
ATOM 2141 C CA . LYS B 1 92 ? -74.263 47.249 4.865 1.00 10.88 92 LYS B CA 1
ATOM 2142 C C . LYS B 1 92 ? -74.243 46.112 5.883 1.00 9.83 92 LYS B C 1
ATOM 2143 O O . LYS B 1 92 ? -73.420 46.100 6.796 1.00 10.21 92 LYS B O 1
ATOM 2149 N N . ARG B 1 93 ? -75.144 45.148 5.693 1.00 10.83 93 ARG B N 1
ATOM 2150 C CA . ARG B 1 93 ? -75.281 44.010 6.592 1.00 10.89 93 ARG B CA 1
ATOM 2151 C C . ARG B 1 93 ? -74.431 42.827 6.138 1.00 10.53 93 ARG B C 1
ATOM 2152 O O . ARG B 1 93 ? -74.720 42.189 5.116 1.00 10.28 93 ARG B O 1
ATOM 2160 N N . ALA B 1 94 ? -73.370 42.541 6.891 1.00 8.57 94 ALA B N 1
ATOM 2161 C CA . ALA B 1 94 ? -72.590 41.344 6.656 1.00 9.10 94 ALA B CA 1
ATOM 2162 C C . ALA B 1 94 ? -73.200 40.210 7.468 1.00 7.32 94 ALA B C 1
ATOM 2163 O O . ALA B 1 94 ? -73.934 40.445 8.433 1.00 9.56 94 ALA B O 1
ATOM 2165 N N . TRP B 1 95 ? -72.862 38.984 7.097 1.00 8.32 95 TRP B N 1
ATOM 2166 C CA . TRP B 1 95 ? -73.516 37.809 7.671 1.00 8.05 95 TRP B CA 1
ATOM 2167 C C . TRP B 1 95 ? -72.574 37.070 8.607 1.00 8.09 95 TRP B C 1
ATOM 2168 O O . TRP B 1 95 ? -72.072 35.999 8.286 1.00 7.64 95 TRP B O 1
ATOM 2179 N N . HIS B 1 96 ? -72.357 37.647 9.781 1.00 6.94 96 HIS B N 1
ATOM 2180 C CA . HIS B 1 96 ? -71.299 37.170 10.661 1.00 8.02 96 HIS B CA 1
ATOM 2181 C C . HIS B 1 96 ? -71.778 36.631 12.009 1.00 9.23 96 HIS B C 1
ATOM 2182 O O . HIS B 1 96 ? -71.074 35.847 12.643 1.00 8.05 96 HIS B O 1
ATOM 2189 N N . ALA B 1 97 ? -72.961 37.050 12.451 1.00 9.33 97 ALA B N 1
ATOM 2190 C CA . ALA B 1 97 ? -73.388 36.760 13.831 1.00 9.91 97 ALA B CA 1
ATOM 2191 C C . ALA B 1 97 ? -74.276 35.531 13.974 1.00 10.81 97 ALA B C 1
ATOM 2192 O O . ALA B 1 97 ? -74.318 34.908 15.050 1.00 10.12 97 ALA B O 1
ATOM 2194 N N . GLY B 1 98 ? -75.008 35.205 12.915 1.00 7.27 98 GLY B N 1
ATOM 2195 C CA . GLY B 1 98 ? -75.982 34.127 12.980 1.00 9.80 98 GLY B CA 1
ATOM 2196 C C . GLY B 1 98 ? -77.058 34.374 14.026 1.00 9.83 98 GLY B C 1
ATOM 2197 O O . GLY B 1 98 ? -77.340 35.518 14.394 1.00 8.69 98 GLY B O 1
ATOM 2198 N N . VAL B 1 99 ? -77.658 33.292 14.518 1.00 12.59 99 VAL B N 1
ATOM 2199 C CA . VAL B 1 99 ? -78.658 33.395 15.582 1.00 10.30 99 VAL B CA 1
ATOM 2200 C C . VAL B 1 99 ? -78.002 33.969 16.829 1.00 11.50 99 VAL B C 1
ATOM 2201 O O . VAL B 1 99 ? -77.029 33.416 17.330 1.00 12.02 99 VAL B O 1
ATOM 2205 N N . SER B 1 100 ? -78.526 35.083 17.327 1.00 11.93 100 SER B N 1
ATOM 2206 C CA . SER B 1 100 ? -77.811 35.836 18.341 1.00 12.17 100 SER B CA 1
ATOM 2207 C C . SER B 1 100 ? -78.729 36.803 19.053 1.00 11.89 100 SER B C 1
ATOM 2208 O O . SER B 1 100 ? -79.793 37.152 18.534 1.00 13.23 100 SER B O 1
ATOM 2211 N N . SER B 1 101 ? -78.309 37.241 20.236 1.00 10.78 101 SER B N 1
ATOM 2212 C CA . SER B 1 101 ? -79.060 38.240 20.978 1.00 12.70 101 SER B CA 1
ATOM 2213 C C . SER B 1 101 ? -78.138 39.172 21.757 1.00 11.80 101 SER B C 1
ATOM 2214 O O . SER B 1 101 ? -77.158 38.730 22.356 1.00 10.31 101 SER B O 1
ATOM 2217 N N . TYR B 1 102 ? -78.453 40.462 21.753 1.00 12.47 102 TYR B N 1
ATOM 2218 C CA . TYR B 1 102 ? -77.701 41.433 22.546 1.00 11.55 102 TYR B CA 1
ATOM 2219 C C . TYR B 1 102 ? -78.679 42.368 23.254 1.00 11.23 102 TYR B C 1
ATOM 2220 O O . TYR B 1 102 ? -79.422 43.086 22.607 1.00 12.80 102 TYR B O 1
ATOM 2229 N N . GLN B 1 103 ? -78.708 42.334 24.580 1.00 11.96 103 GLN B N 1
ATOM 2230 C CA . GLN B 1 103 ? -79.589 43.232 25.324 1.00 12.18 103 GLN B CA 1
ATOM 2231 C C . GLN B 1 103 ? -81.045 43.131 24.869 1.00 12.99 103 GLN B C 1
ATOM 2232 O O . GLN B 1 103 ? -81.747 44.128 24.774 1.00 15.19 103 GLN B O 1
ATOM 2238 N N . GLY B 1 104 ? -81.481 41.912 24.579 1.00 15.58 104 GLY B N 1
ATOM 2239 C CA . GLY B 1 104 ? -82.870 41.650 24.248 1.00 16.49 104 GLY B CA 1
ATOM 2240 C C . GLY B 1 104 ? -83.182 41.728 22.768 1.00 17.06 104 GLY B C 1
ATOM 2241 O O . GLY B 1 104 ? -84.274 41.366 22.336 1.00 20.44 104 GLY B O 1
ATOM 2242 N N . ARG B 1 105 ? -82.213 42.188 21.989 1.00 13.26 105 ARG B N 1
ATOM 2243 C CA . ARG B 1 105 ? -82.396 42.332 20.559 1.00 16.67 105 ARG B CA 1
ATOM 2244 C C . ARG B 1 105 ? -81.698 41.216 19.795 1.00 12.35 105 ARG B C 1
ATOM 2245 O O . ARG B 1 105 ? -80.487 41.004 19.928 1.00 11.83 105 ARG B O 1
ATOM 2253 N N . GLU B 1 106 ? -82.475 40.531 18.964 1.00 13.04 106 GLU B N 1
ATOM 2254 C CA . GLU B 1 106 ? -81.980 39.411 18.189 1.00 12.94 106 GLU B CA 1
ATOM 2255 C C . GLU B 1 106 ? -81.458 39.862 16.824 1.00 13.57 106 GLU B C 1
ATOM 2256 O O . GLU B 1 106 ? -81.461 41.051 16.503 1.00 12.49 106 GLU B O 1
ATOM 2262 N N . ARG B 1 107 ? -81.027 38.899 16.019 1.00 12.45 107 ARG B N 1
ATOM 2263 C CA . ARG B 1 107 ? -80.548 39.195 14.673 1.00 11.52 107 ARG B CA 1
ATOM 2264 C C . ARG B 1 107 ? -79.499 40.290 14.707 1.00 10.61 107 ARG B C 1
ATOM 2265 O O . ARG B 1 107 ? -79.664 41.349 14.093 1.00 10.87 107 ARG B O 1
ATOM 2273 N N . CYS B 1 108 ? -78.393 40.018 15.389 1.00 8.36 108 CYS B N 1
ATOM 2274 C CA . CYS B 1 108 ? -77.372 41.043 15.609 1.00 9.81 108 CYS B CA 1
ATOM 2275 C C . CYS B 1 108 ? -76.685 41.538 14.332 1.00 8.16 108 CYS B C 1
ATOM 2276 O O . CYS B 1 108 ? -76.139 42.638 14.327 1.00 9.99 108 CYS B O 1
ATOM 2279 N N . ASN B 1 109 ? -76.701 40.739 13.267 1.00 7.90 109 ASN B N 1
ATOM 2280 C CA . ASN B 1 109 ? -76.236 41.224 11.965 1.00 9.12 109 ASN B CA 1
ATOM 2281 C C . ASN B 1 109 ? -76.813 42.594 11.638 1.00 10.21 109 ASN B C 1
ATOM 2282 O O . ASN B 1 109 ? -76.142 43.442 11.062 1.00 10.05 109 ASN B O 1
ATOM 2287 N N . ASP B 1 110 ? -78.081 42.778 11.976 1.00 10.23 110 ASP B N 1
ATOM 2288 C CA . ASP B 1 110 ? -78.822 43.987 11.635 1.00 10.04 110 ASP B CA 1
ATOM 2289 C C . ASP B 1 110 ? -78.148 45.275 12.065 1.00 12.21 110 ASP B C 1
ATOM 2290 O O . ASP B 1 110 ? -78.151 46.245 11.303 1.00 13.29 110 ASP B O 1
ATOM 2295 N N . PHE B 1 111 ? -77.597 45.290 13.285 1.00 10.10 111 PHE B N 1
ATOM 2296 C CA . PHE B 1 111 ? -77.123 46.522 13.906 1.00 11.64 111 PHE B CA 1
ATOM 2297 C C . PHE B 1 111 ? -75.649 46.449 14.342 1.00 11.57 111 PHE B C 1
ATOM 2298 O O . PHE B 1 111 ? -75.146 47.340 15.024 1.00 11.48 111 PHE B O 1
ATOM 2306 N N . SER B 1 112 ? -74.955 45.396 13.930 1.00 10.01 112 SER B N 1
ATOM 2307 C CA . SER B 1 112 ? -73.562 45.232 14.327 1.00 10.08 112 SER B CA 1
ATOM 2308 C C . SER B 1 112 ? -72.610 45.222 13.155 1.00 8.64 112 SER B C 1
ATOM 2309 O O . SER B 1 112 ? -73.005 44.995 12.015 1.00 8.40 112 SER B O 1
ATOM 2312 N N . ILE B 1 113 ? -71.348 45.477 13.484 1.00 10.16 113 ILE B N 1
ATOM 2313 C CA . ILE B 1 113 ? -70.217 45.370 12.579 1.00 7.66 113 ILE B CA 1
ATOM 2314 C C . ILE B 1 113 ? -69.370 44.226 13.108 1.00 8.73 113 ILE B C 1
ATOM 2315 O O . ILE B 1 113 ? -69.070 44.158 14.314 1.00 8.76 113 ILE B O 1
ATOM 2320 N N . GLY B 1 114 ? -69.032 43.290 12.232 1.00 5.93 114 GLY B N 1
ATOM 2321 C CA . GLY B 1 114 ? -68.279 42.121 12.657 1.00 7.42 114 GLY B CA 1
ATOM 2322 C C . GLY B 1 114 ? -66.851 42.199 12.165 1.00 7.69 114 GLY B C 1
ATOM 2323 O O . GLY B 1 114 ? -66.616 42.304 10.972 1.00 6.13 114 GLY B O 1
ATOM 2324 N N . ILE B 1 115 ? -65.906 42.164 13.099 1.00 6.93 115 ILE B N 1
ATOM 2325 C CA . ILE B 1 115 ? -64.486 42.179 12.784 1.00 8.38 115 ILE B CA 1
ATOM 2326 C C . ILE B 1 115 ? -63.887 40.854 13.241 1.00 7.58 115 ILE B C 1
ATOM 2327 O O . ILE B 1 115 ? -63.979 40.494 14.425 1.00 9.60 115 ILE B O 1
ATOM 2332 N N . GLU B 1 116 ? -63.285 40.130 12.303 1.00 7.93 116 GLU B N 1
ATOM 2333 C CA . GLU B 1 116 ? -62.675 38.835 12.600 1.00 7.21 116 GLU B CA 1
ATOM 2334 C C . GLU B 1 116 ? -61.162 38.967 12.776 1.00 7.72 116 GLU B C 1
ATOM 2335 O O . GLU B 1 116 ? -60.481 39.596 11.970 1.00 8.31 116 GLU B O 1
ATOM 2341 N N . LEU B 1 117 ? -60.650 38.393 13.858 1.00 7.51 117 LEU B N 1
ATOM 2342 C CA . LEU B 1 117 ? -59.216 38.279 14.078 1.00 8.15 117 LEU B CA 1
ATOM 2343 C C . LEU B 1 117 ? -58.803 36.875 13.680 1.00 7.05 117 LEU B C 1
ATOM 2344 O O . LEU B 1 117 ? -59.358 35.896 14.186 1.00 6.98 117 LEU B O 1
ATOM 2349 N N . GLU B 1 118 ? -57.843 36.776 12.768 1.00 6.33 118 GLU B N 1
ATOM 2350 C CA . GLU B 1 118 ? -57.286 35.480 12.403 1.00 6.38 118 GLU B CA 1
ATOM 2351 C C . GLU B 1 118 ? -56.609 34.910 13.654 1.00 8.37 118 GLU B C 1
ATOM 2352 O O . GLU B 1 118 ? -55.758 35.561 14.257 1.00 9.36 118 GLU B O 1
ATOM 2358 N N . GLY B 1 119 ? -57.024 33.718 14.063 1.00 8.33 119 GLY B N 1
ATOM 2359 C CA . GLY B 1 119 ? -56.541 33.137 15.298 1.00 8.05 119 GLY B CA 1
ATOM 2360 C C . GLY B 1 119 ? -57.550 32.172 15.899 1.00 8.86 119 GLY B C 1
ATOM 2361 O O . GLY B 1 119 ? -58.515 31.768 15.237 1.00 7.97 119 GLY B O 1
ATOM 2362 N N . THR B 1 120 ? -57.320 31.814 17.162 1.00 8.05 120 THR B N 1
ATOM 2363 C CA . THR B 1 120 ? -58.092 30.789 17.847 1.00 8.93 120 THR B CA 1
ATOM 2364 C C . THR B 1 120 ? -58.380 31.211 19.286 1.00 8.51 120 THR B C 1
ATOM 2365 O O . THR B 1 120 ? -57.830 32.191 19.776 1.00 8.12 120 THR B O 1
ATOM 2369 N N . ASP B 1 121 ? -59.234 30.449 19.960 1.00 8.82 121 ASP B N 1
ATOM 2370 C CA . ASP B 1 121 ? -59.676 30.777 21.313 1.00 9.86 121 ASP B CA 1
ATOM 2371 C C . ASP B 1 121 ? -58.551 30.632 22.333 1.00 11.06 121 ASP B C 1
ATOM 2372 O O . ASP B 1 121 ? -58.649 31.127 23.463 1.00 8.70 121 ASP B O 1
ATOM 2377 N N . THR B 1 122 ? -57.505 29.905 21.956 1.00 10.18 122 THR B N 1
ATOM 2378 C CA . THR B 1 122 ? -56.520 29.467 22.938 1.00 13.11 122 THR B CA 1
ATOM 2379 C C . THR B 1 122 ? -55.095 29.929 22.648 1.00 13.96 122 THR B C 1
ATOM 2380 O O . THR B 1 122 ? -54.194 29.735 23.469 1.00 17.50 122 THR B O 1
ATOM 2384 N N . LEU B 1 123 ? -54.890 30.531 21.481 1.00 11.42 123 LEU B N 1
ATOM 2385 C CA . LEU B 1 123 ? -53.601 31.095 21.123 1.00 12.34 123 LEU B CA 1
ATOM 2386 C C . LEU B 1 123 ? -53.653 32.612 21.229 1.00 13.03 123 LEU B C 1
ATOM 2387 O O . LEU B 1 123 ? -54.632 33.231 20.795 1.00 10.60 123 LEU B O 1
ATOM 2392 N N . ALA B 1 124 ? -52.608 33.211 21.794 1.00 9.60 124 ALA B N 1
ATOM 2393 C CA . ALA B 1 124 ? -52.554 34.669 21.902 1.00 15.73 124 ALA B CA 1
ATOM 2394 C C . ALA B 1 124 ? -52.694 35.299 20.521 1.00 11.29 124 ALA B C 1
ATOM 2395 O O . ALA B 1 124 ? -52.198 34.750 19.534 1.00 10.46 124 ALA B O 1
ATOM 2397 N N . TYR B 1 125 ? -53.353 36.451 20.456 1.00 9.59 125 TYR B N 1
ATOM 2398 C CA . TYR B 1 125 ? -53.361 37.249 19.224 1.00 9.14 125 TYR B CA 1
ATOM 2399 C C . TYR B 1 125 ? -52.092 38.092 19.174 1.00 10.34 125 TYR B C 1
ATOM 2400 O O . TYR B 1 125 ? -51.451 38.306 20.193 1.00 9.93 125 TYR B O 1
ATOM 2409 N N . THR B 1 126 ? -51.728 38.585 17.995 1.00 7.76 126 THR B N 1
ATOM 2410 C CA . THR B 1 126 ? -50.440 39.271 17.856 1.00 9.81 126 THR B CA 1
ATOM 2411 C C . THR B 1 126 ? -50.521 40.740 18.237 1.00 9.99 126 THR B C 1
ATOM 2412 O O . THR B 1 126 ? -51.613 41.318 18.278 1.00 7.51 126 THR B O 1
ATOM 2416 N N . ASP B 1 127 ? -49.350 41.330 18.498 1.00 10.84 127 ASP B N 1
ATOM 2417 C CA . ASP B 1 127 ? -49.226 42.755 18.792 1.00 11.47 127 ASP B CA 1
ATOM 2418 C C . ASP B 1 127 ? -49.832 43.587 17.680 1.00 11.61 127 ASP B C 1
ATOM 2419 O O . ASP B 1 127 ? -50.546 44.564 17.921 1.00 10.92 127 ASP B O 1
ATOM 2424 N N . ALA B 1 128 ? -49.522 43.208 16.449 1.00 11.92 128 ALA B N 1
ATOM 2425 C CA . ALA B 1 128 ? -50.063 43.917 15.299 1.00 10.40 128 ALA B CA 1
ATOM 2426 C C . ALA B 1 128 ? -51.585 43.832 15.295 1.00 9.81 128 ALA B C 1
ATOM 2427 O O . ALA B 1 128 ? -52.265 44.803 14.961 1.00 10.83 128 ALA B O 1
ATOM 2429 N N . GLN B 1 129 ? -52.128 42.673 15.652 1.00 8.16 129 GLN B N 1
ATOM 2430 C CA . GLN B 1 129 ? -53.580 42.530 15.682 1.00 9.49 129 GLN B CA 1
ATOM 2431 C C . GLN B 1 129 ? -54.263 43.467 16.677 1.00 8.25 129 GLN B C 1
ATOM 2432 O O . GLN B 1 129 ? -55.295 44.047 16.351 1.00 9.13 129 GLN B O 1
ATOM 2438 N N . TYR B 1 130 ? -53.711 43.594 17.885 1.00 9.72 130 TYR B N 1
ATOM 2439 C CA . TYR B 1 130 ? -54.246 44.548 18.857 1.00 10.24 130 TYR B CA 1
ATOM 2440 C C . TYR B 1 130 ? -54.135 45.993 18.374 1.00 9.59 130 TYR B C 1
ATOM 2441 O O . TYR B 1 130 ? -55.099 46.762 18.498 1.00 9.86 130 TYR B O 1
ATOM 2450 N N . GLN B 1 131 ? -52.976 46.370 17.832 1.00 9.82 131 GLN B N 1
ATOM 2451 C CA . GLN B 1 131 ? -52.813 47.716 17.282 1.00 13.04 131 GLN B CA 1
ATOM 2452 C C . GLN B 1 131 ? -53.836 48.018 16.189 1.00 10.77 131 GLN B C 1
ATOM 2453 O O . GLN B 1 131 ? -54.476 49.075 16.179 1.00 9.72 131 GLN B O 1
ATOM 2459 N N . GLN B 1 132 ? -53.973 47.089 15.256 1.00 9.67 132 GLN B N 1
ATOM 2460 C CA . GLN B 1 132 ? -54.835 47.302 14.109 1.00 9.52 132 GLN B CA 1
ATOM 2461 C C . GLN B 1 132 ? -56.312 47.220 14.486 1.00 10.68 132 GLN B C 1
ATOM 2462 O O . GLN B 1 132 ? -57.107 48.048 14.045 1.00 11.76 132 GLN B O 1
ATOM 2468 N N . LEU B 1 133 ? -56.676 46.263 15.338 1.00 10.81 133 LEU B N 1
ATOM 2469 C CA . LEU B 1 133 ? -58.049 46.238 15.868 1.00 9.93 133 LEU B CA 1
ATOM 2470 C C . LEU B 1 133 ? -58.396 47.585 16.526 1.00 8.90 133 LEU B C 1
ATOM 2471 O O . LEU B 1 133 ? -59.475 48.143 16.300 1.00 8.96 133 LEU B O 1
ATOM 2476 N N . ALA B 1 134 ? -57.480 48.121 17.322 1.00 8.96 134 ALA B N 1
ATOM 2477 C CA . ALA B 1 134 ? -57.719 49.418 17.960 1.00 10.47 134 ALA B CA 1
ATOM 2478 C C . ALA B 1 134 ? -57.894 50.556 16.939 1.00 11.04 134 ALA B C 1
ATOM 2479 O O . ALA B 1 134 ? -58.789 51.403 17.091 1.00 10.36 134 ALA B O 1
ATOM 2481 N N . ALA B 1 135 ? -57.048 50.584 15.909 1.00 10.84 135 ALA B N 1
ATOM 2482 C CA . ALA B 1 135 ? -57.147 51.631 14.898 1.00 12.86 135 ALA B CA 1
ATOM 2483 C C . ALA B 1 135 ? -58.506 51.567 14.214 1.00 12.25 135 ALA B C 1
ATOM 2484 O O . ALA B 1 135 ? -59.187 52.579 14.080 1.00 13.97 135 ALA B O 1
ATOM 2486 N N . VAL B 1 136 ? -58.909 50.371 13.797 1.00 11.75 136 VAL B N 1
ATOM 2487 C CA . VAL B 1 136 ? -60.205 50.203 13.141 1.00 9.92 136 VAL B CA 1
ATOM 2488 C C . VAL B 1 136 ? -61.329 50.641 14.084 1.00 12.24 136 VAL B C 1
ATOM 2489 O O . VAL B 1 136 ? -62.189 51.428 13.712 1.00 10.95 136 VAL B O 1
ATOM 2493 N N . THR B 1 137 ? -61.299 50.125 15.309 1.00 9.47 137 THR B N 1
ATOM 2494 C CA . THR B 1 137 ? -62.343 50.402 16.288 1.00 9.98 137 THR B CA 1
ATOM 2495 C C . THR B 1 137 ? -62.436 51.899 16.576 1.00 10.92 137 THR B C 1
ATOM 2496 O O . THR B 1 137 ? -63.531 52.447 16.637 1.00 12.27 137 THR B O 1
ATOM 2500 N N . ASN B 1 138 ? -61.293 52.567 16.710 1.00 10.06 138 ASN B N 1
ATOM 2501 C CA . ASN B 1 138 ? -61.310 54.015 16.951 1.00 11.81 138 ASN B CA 1
ATOM 2502 C C . ASN B 1 138 ? -61.943 54.798 15.812 1.00 11.80 138 ASN B C 1
ATOM 2503 O O . ASN B 1 138 ? -62.588 55.812 16.027 1.00 12.77 138 ASN B O 1
ATOM 2508 N N . ALA B 1 139 ? -61.740 54.317 14.594 1.00 12.21 139 ALA B N 1
ATOM 2509 C CA . ALA B 1 139 ? -62.344 54.926 13.423 1.00 12.54 139 ALA B CA 1
ATOM 2510 C C . ALA B 1 139 ? -63.844 54.696 13.451 1.00 11.40 139 ALA B C 1
ATOM 2511 O O . ALA B 1 139 ? -64.628 55.592 13.135 1.00 11.85 139 ALA B O 1
ATOM 2513 N N . LEU B 1 140 ? -64.245 53.483 13.816 1.00 10.75 140 LEU B N 1
ATOM 2514 C CA . LEU B 1 140 ? -65.659 53.136 13.899 1.00 10.95 140 LEU B CA 1
ATOM 2515 C C . LEU B 1 140 ? -66.380 53.993 14.931 1.00 12.65 140 LEU B C 1
ATOM 2516 O O . LEU B 1 140 ? -67.517 54.432 14.716 1.00 12.19 140 LEU B O 1
ATOM 2521 N N . ILE B 1 141 ? -65.709 54.219 16.051 1.00 9.73 141 ILE B N 1
ATOM 2522 C CA . ILE B 1 141 ? -66.273 55.000 17.148 1.00 14.11 141 ILE B CA 1
ATOM 2523 C C . ILE B 1 141 ? -66.444 56.472 16.759 1.00 12.37 141 ILE B C 1
ATOM 2524 O O . ILE B 1 141 ? -67.428 57.112 17.123 1.00 14.06 141 ILE B O 1
ATOM 2529 N N . THR B 1 142 ? -65.483 56.994 16.006 1.00 14.60 142 THR B N 1
ATOM 2530 C CA . THR B 1 142 ? -65.603 58.325 15.435 1.00 14.17 142 THR B CA 1
ATOM 2531 C C . THR B 1 142 ? -66.869 58.446 14.591 1.00 13.39 142 THR B C 1
ATOM 2532 O O . THR B 1 142 ? -67.596 59.426 14.692 1.00 12.36 142 THR B O 1
ATOM 2536 N N . ARG B 1 143 ? -67.135 57.432 13.772 1.00 12.56 143 ARG B N 1
ATOM 2537 C CA . ARG B 1 143 ? -68.272 57.448 12.858 1.00 13.78 143 ARG B CA 1
ATOM 2538 C C . ARG B 1 143 ? -69.587 57.115 13.567 1.00 15.14 143 ARG B C 1
ATOM 2539 O O . ARG B 1 143 ? -70.641 57.697 13.267 1.00 14.98 143 ARG B O 1
ATOM 2547 N N . TYR B 1 144 ? -69.506 56.167 14.497 1.00 11.99 144 TYR B N 1
ATOM 2548 C CA . TYR B 1 144 ? -70.662 55.624 15.205 1.00 12.72 144 TYR B CA 1
ATOM 2549 C C . TYR B 1 144 ? -70.379 55.584 16.707 1.00 13.64 144 TYR B C 1
ATOM 2550 O O . TYR B 1 144 ? -70.035 54.528 17.252 1.00 12.98 144 TYR B O 1
ATOM 2559 N N . PRO B 1 145 ? -70.546 56.725 17.386 1.00 13.34 145 PRO B N 1
ATOM 2560 C CA . PRO B 1 145 ? -70.164 56.911 18.790 1.00 14.42 145 PRO B CA 1
ATOM 2561 C C . PRO B 1 145 ? -70.747 55.841 19.719 1.00 13.38 145 PRO B C 1
ATOM 2562 O O . PRO B 1 145 ? -70.089 55.469 20.689 1.00 13.14 145 PRO B O 1
ATOM 2566 N N . ALA B 1 146 ? -71.950 55.357 19.417 1.00 13.30 146 ALA B N 1
ATOM 2567 C CA . ALA B 1 146 ? -72.584 54.311 20.228 1.00 14.35 146 ALA B CA 1
ATOM 2568 C C . ALA B 1 146 ? -71.704 53.078 20.382 1.00 14.38 146 ALA B C 1
ATOM 2569 O O . ALA B 1 146 ? -71.788 52.372 21.379 1.00 15.93 146 ALA B O 1
ATOM 2571 N N . ILE B 1 147 ? -70.854 52.818 19.395 1.00 12.99 147 ILE B N 1
ATOM 2572 C CA . ILE B 1 147 ? -69.979 51.661 19.474 1.00 13.10 147 ILE B CA 1
ATOM 2573 C C . ILE B 1 147 ? -69.054 51.725 20.692 1.00 12.95 147 ILE B C 1
ATOM 2574 O O . ILE B 1 147 ? -68.675 50.691 21.235 1.00 13.18 147 ILE B O 1
ATOM 2579 N N . ALA B 1 148 ? -68.712 52.936 21.138 1.00 14.03 148 ALA B N 1
ATOM 2580 C CA . ALA B 1 148 ? -67.861 53.101 22.320 1.00 13.13 148 ALA B CA 1
ATOM 2581 C C . ALA B 1 148 ? -68.395 52.319 23.510 1.00 14.75 148 ALA B C 1
ATOM 2582 O O . ALA B 1 148 ? -67.626 51.816 24.333 1.00 16.45 148 ALA B O 1
ATOM 2584 N N . ASN B 1 149 ? -69.715 52.206 23.591 1.00 13.42 149 ASN B N 1
ATOM 2585 C CA . ASN B 1 149 ? -70.364 51.593 24.737 1.00 13.45 149 ASN B CA 1
ATOM 2586 C C . ASN B 1 149 ? -70.884 50.199 24.449 1.00 13.12 149 ASN B C 1
ATOM 2587 O O . ASN B 1 149 ? -71.515 49.572 25.310 1.00 11.66 149 ASN B O 1
ATOM 2592 N N . ASN B 1 150 ? -70.639 49.730 23.227 1.00 13.52 150 ASN B N 1
ATOM 2593 C CA . ASN B 1 150 ? -71.180 48.456 22.772 1.00 13.90 150 ASN B CA 1
ATOM 2594 C C . ASN B 1 150 ? -70.146 47.660 21.991 1.00 10.80 150 ASN B C 1
ATOM 2595 O O . ASN B 1 150 ? -70.127 47.666 20.761 1.00 12.32 150 ASN B O 1
ATOM 2608 N N . THR B 1 152 ? -68.464 43.686 22.052 1.00 7.28 152 THR B N 1
ATOM 2609 C CA . THR B 1 152 ? -68.759 42.370 22.619 1.00 7.13 152 THR B CA 1
ATOM 2610 C C . THR B 1 152 ? -68.083 41.285 21.799 1.00 8.08 152 THR B C 1
ATOM 2611 O O . THR B 1 152 ? -67.605 41.550 20.698 1.00 6.59 152 THR B O 1
ATOM 2615 N N . GLY B 1 153 ? -68.035 40.067 22.327 1.00 6.58 153 GLY B N 1
ATOM 2616 C CA . GLY B 1 153 ? -67.564 38.938 21.543 1.00 8.52 153 GLY B CA 1
ATOM 2617 C C . GLY B 1 153 ? -68.708 38.146 20.938 1.00 7.77 153 GLY B C 1
ATOM 2618 O O . GLY B 1 153 ? -69.832 38.193 21.426 1.00 6.71 153 GLY B O 1
ATOM 2619 N N . HIS B 1 154 ? -68.440 37.408 19.868 1.00 7.13 154 HIS B N 1
ATOM 2620 C CA . HIS B 1 154 ? -69.476 36.546 19.307 1.00 7.89 154 HIS B CA 1
ATOM 2621 C C . HIS B 1 154 ? -70.024 35.625 20.417 1.00 8.41 154 HIS B C 1
ATOM 2622 O O . HIS B 1 154 ? -71.241 35.370 20.515 1.00 8.91 154 HIS B O 1
ATOM 2629 N N . CYS B 1 155 ? -69.122 35.144 21.269 1.00 8.85 155 CYS B N 1
ATOM 2630 C CA . CYS B 1 155 ? -69.504 34.203 22.319 1.00 9.57 155 CYS B CA 1
ATOM 2631 C C . CYS B 1 155 ? -70.486 34.840 23.297 1.00 9.89 155 CYS B C 1
ATOM 2632 O O . CYS B 1 155 ? -71.213 34.133 23.997 1.00 11.23 155 CYS B O 1
ATOM 2635 N N . ASN B 1 156 ? -70.526 36.170 23.337 1.00 8.47 156 ASN B N 1
ATOM 2636 C CA . ASN B 1 156 ? -71.396 36.841 24.303 1.00 8.95 156 ASN B CA 1
ATOM 2637 C C . ASN B 1 156 ? -72.808 37.046 23.757 1.00 10.45 156 ASN B C 1
ATOM 2638 O O . ASN B 1 156 ? -73.754 37.228 24.514 1.00 10.98 156 ASN B O 1
ATOM 2643 N N . ILE B 1 157 ? -72.946 36.984 22.438 1.00 8.57 157 ILE B N 1
ATOM 2644 C CA . ILE B 1 157 ? -74.249 37.137 21.818 1.00 9.13 157 ILE B CA 1
ATOM 2645 C C . ILE B 1 157 ? -74.787 35.801 21.304 1.00 9.98 157 ILE B C 1
ATOM 2646 O O . ILE B 1 157 ? 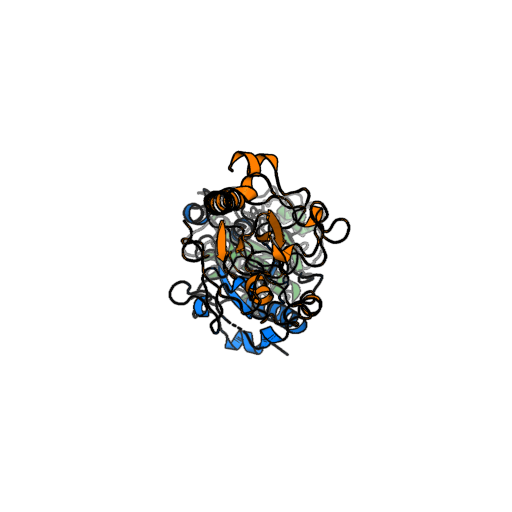-75.955 35.698 20.947 1.00 10.56 157 ILE B O 1
ATOM 2651 N N . ALA B 1 158 ? -73.933 34.784 21.264 1.00 9.49 158 ALA B N 1
ATOM 2652 C CA . ALA B 1 158 ? -74.362 33.443 20.887 1.00 11.11 158 ALA B CA 1
ATOM 2653 C C . ALA B 1 158 ? -73.753 32.455 21.857 1.00 11.34 158 ALA B C 1
ATOM 2654 O O . ALA B 1 158 ? -73.023 31.558 21.448 1.00 11.31 158 ALA B O 1
ATOM 2656 N N . PRO B 1 159 ? -74.040 32.632 23.158 1.00 13.17 159 PRO B N 1
ATOM 2657 C CA . PRO B 1 159 ? -73.424 31.792 24.190 1.00 13.10 159 PRO B CA 1
ATOM 2658 C C . PRO B 1 159 ? -73.787 30.318 24.002 1.00 17.38 159 PRO B C 1
ATOM 2659 O O . PRO B 1 159 ? -74.897 30.014 23.571 1.00 19.78 159 PRO B O 1
ATOM 2663 N N . GLU B 1 160 ? -72.859 29.415 24.311 1.00 20.23 160 GLU B N 1
ATOM 2664 C CA . GLU B 1 160 ? -73.107 27.978 24.147 1.00 26.32 160 GLU B CA 1
ATOM 2665 C C . GLU B 1 160 ? -73.439 27.596 22.692 1.00 26.86 160 GLU B C 1
ATOM 2666 O O . GLU B 1 160 ? -73.997 26.529 22.421 1.00 29.06 160 GLU B O 1
ATOM 2672 N N . ARG B 1 161 ? -73.112 28.481 21.757 1.00 19.20 161 ARG B N 1
ATOM 2673 C CA . ARG B 1 161 ? -73.147 28.133 20.348 1.00 15.04 161 ARG B CA 1
ATOM 2674 C C . ARG B 1 161 ? -71.781 28.461 19.738 1.00 15.61 161 ARG B C 1
ATOM 2675 O O . ARG B 1 161 ? -71.163 27.625 19.061 1.00 14.35 161 ARG B O 1
ATOM 2683 N N . LYS B 1 162 ? -71.316 29.677 20.022 1.00 11.55 162 LYS B N 1
ATOM 2684 C CA . LYS B 1 162 ? -70.029 30.189 19.562 1.00 10.83 162 LYS B CA 1
ATOM 2685 C C . LYS B 1 162 ? -69.107 30.432 20.753 1.00 11.77 162 LYS B C 1
ATOM 2686 O O . LYS B 1 162 ? -69.567 30.808 21.843 1.00 10.72 162 LYS B O 1
ATOM 2692 N N . THR B 1 163 ? -67.806 30.239 20.535 1.00 10.96 163 THR B N 1
ATOM 2693 C CA . THR B 1 163 ? -66.800 30.461 21.572 1.00 10.27 163 THR B CA 1
ATOM 2694 C C . THR B 1 163 ? -65.823 31.581 21.259 1.00 10.32 163 THR B C 1
ATOM 2695 O O . THR B 1 163 ? -65.082 32.017 22.152 1.00 10.11 163 THR B O 1
ATOM 2699 N N . ASP B 1 164 ? -65.809 32.041 20.008 1.00 10.26 164 ASP B N 1
ATOM 2700 C CA . ASP B 1 164 ? -64.876 33.108 19.623 1.00 8.20 164 ASP B CA 1
ATOM 2701 C C . ASP B 1 164 ? -65.301 34.447 20.231 1.00 8.64 164 ASP B C 1
ATOM 2702 O O . ASP B 1 164 ? -66.483 34.685 20.400 1.00 8.75 164 ASP B O 1
ATOM 2707 N N . PRO B 1 165 ? -64.335 35.332 20.542 1.00 6.86 165 PRO B N 1
ATOM 2708 C CA . PRO B 1 165 ? -62.891 35.189 20.329 1.00 7.15 165 PRO B CA 1
ATOM 2709 C C . PRO B 1 165 ? -62.146 34.403 21.417 1.00 7.85 165 PRO B C 1
ATOM 2710 O O . PRO B 1 165 ? -60.916 34.316 21.396 1.00 7.57 165 PRO B O 1
ATOM 2714 N N . GLY B 1 166 ? -62.884 33.818 22.348 1.00 7.23 166 GLY B N 1
ATOM 2715 C CA . GLY B 1 166 ? -62.264 32.966 23.348 1.00 9.05 166 GLY B CA 1
ATOM 2716 C C . GLY B 1 166 ? -61.491 33.672 24.446 1.00 9.09 166 GLY B C 1
ATOM 2717 O O . GLY B 1 166 ? -61.298 34.892 24.424 1.00 9.17 166 GLY B O 1
ATOM 2718 N N . PRO B 1 167 ? -61.033 32.890 25.433 1.00 9.24 167 PRO B N 1
ATOM 2719 C CA . PRO B 1 167 ? -60.276 33.430 26.566 1.00 8.78 167 PRO B CA 1
ATOM 2720 C C . PRO B 1 167 ? -59.024 34.155 26.106 1.00 11.05 167 PRO B C 1
ATOM 2721 O O . PRO B 1 167 ? -58.557 35.047 26.782 1.00 10.64 167 PRO B O 1
ATOM 2725 N N . SER B 1 168 ? -58.489 33.776 24.950 1.00 9.53 168 SER B N 1
ATOM 2726 C CA . SER B 1 168 ? -57.257 34.388 24.465 1.00 10.79 168 SER B CA 1
ATOM 2727 C C . SER B 1 168 ? -57.389 35.879 24.120 1.00 9.01 168 SER B C 1
ATOM 2728 O O . SER B 1 168 ? -56.383 36.582 24.063 1.00 9.62 168 SER B O 1
ATOM 2731 N N . PHE B 1 169 ? -58.609 36.358 23.869 1.00 9.83 169 PHE B N 1
ATOM 2732 C CA . PHE B 1 169 ? -58.796 37.773 23.539 1.00 10.37 169 PHE B CA 1
ATOM 2733 C C . PHE B 1 169 ? -58.736 38.653 24.801 1.00 9.99 169 PHE B C 1
ATOM 2734 O O . PHE B 1 169 ? -59.606 38.591 25.676 1.00 11.11 169 PHE B O 1
ATOM 2742 N N . ASP B 1 170 ? -57.699 39.473 24.872 1.00 8.80 170 ASP B N 1
ATOM 2743 C CA . ASP B 1 170 ? -57.426 40.273 26.051 1.00 11.26 170 ASP B CA 1
ATOM 2744 C C . ASP B 1 170 ? -58.222 41.576 26.019 1.00 10.96 170 ASP B C 1
ATOM 2745 O O . ASP B 1 170 ? -57.775 42.571 25.445 1.00 10.39 170 ASP B O 1
ATOM 2750 N N . TRP B 1 171 ? -59.407 41.556 26.629 1.00 9.80 171 TRP B N 1
ATOM 2751 C CA . TRP B 1 171 ? -60.278 42.730 26.662 1.00 10.56 171 TRP B CA 1
ATOM 2752 C C . TRP B 1 171 ? -59.635 43.912 27.357 1.00 9.98 171 TRP B C 1
ATOM 2753 O O . TRP B 1 171 ? -59.903 45.063 27.001 1.00 9.50 171 TRP B O 1
ATOM 2764 N N . ALA B 1 172 ? -58.798 43.643 28.358 1.00 10.37 172 ALA B N 1
ATOM 2765 C CA . ALA B 1 172 ? -58.169 44.739 29.093 1.00 11.85 172 ALA B CA 1
ATOM 2766 C C . ALA B 1 172 ? -57.221 45.506 28.182 1.00 11.84 172 ALA B C 1
ATOM 2767 O O . ALA B 1 172 ? -57.286 46.734 28.098 1.00 11.89 172 ALA B O 1
ATOM 2769 N N . ARG B 1 173 ? -56.330 44.775 27.522 1.00 12.92 173 ARG B N 1
ATOM 2770 C CA . ARG B 1 173 ? -55.374 45.388 26.609 1.00 12.03 173 ARG B CA 1
ATOM 2771 C C . ARG B 1 173 ? -56.096 46.108 25.483 1.00 13.30 173 ARG B C 1
ATOM 2772 O O . ARG B 1 173 ? -55.714 47.221 25.103 1.00 14.16 173 ARG B O 1
ATOM 2780 N N . PHE B 1 174 ? -57.154 45.484 24.968 1.00 11.99 174 PHE B N 1
ATOM 2781 C CA . PHE B 1 174 ? -57.903 46.066 23.848 1.00 11.18 174 PHE B CA 1
ATOM 2782 C C . PHE B 1 174 ? -58.613 47.371 24.240 1.00 13.34 174 PHE B C 1
ATOM 2783 O O . PHE B 1 174 ? -58.483 48.380 23.550 1.00 13.11 174 PHE B O 1
ATOM 2791 N N . ARG B 1 175 ? -59.344 47.351 25.355 1.00 12.13 175 ARG B N 1
ATOM 2792 C CA . ARG B 1 175 ? -60.063 48.536 25.824 1.00 15.02 175 ARG B CA 1
ATOM 2793 C C . ARG B 1 175 ? -59.107 49.687 26.079 1.00 15.99 175 ARG B C 1
ATOM 2794 O O . ARG B 1 175 ? -59.419 50.838 25.794 1.00 18.79 175 ARG B O 1
ATOM 2802 N N . ALA B 1 176 ? -57.933 49.364 26.604 1.00 16.22 176 ALA B N 1
ATOM 2803 C CA . ALA B 1 176 ? -56.917 50.370 26.887 1.00 19.41 176 ALA B CA 1
ATOM 2804 C C . ALA B 1 176 ? -56.496 51.150 25.644 1.00 19.82 176 ALA B C 1
ATOM 2805 O O . ALA B 1 176 ? -56.130 52.328 25.741 1.00 17.91 176 ALA B O 1
ATOM 2807 N N . LEU B 1 177 ? -56.537 50.491 24.484 1.00 18.58 177 LEU B N 1
ATOM 2808 C CA . LEU B 1 177 ? -56.126 51.119 23.234 1.00 14.87 177 LEU B CA 1
ATOM 2809 C C . LEU B 1 177 ? -57.237 51.942 22.579 1.00 17.09 177 LEU B C 1
ATOM 2810 O O . LEU B 1 177 ? -56.983 52.727 21.672 1.00 15.00 177 LEU B O 1
ATOM 2815 N N . VAL B 1 178 ? -58.467 51.753 23.041 1.00 16.11 178 VAL B N 1
ATOM 2816 C CA . VAL B 1 178 ? -59.639 52.373 22.428 1.00 16.90 178 VAL B CA 1
ATOM 2817 C C . VAL B 1 178 ? -60.220 53.490 23.294 1.00 23.79 178 VAL B C 1
ATOM 2818 O O . VAL B 1 178 ? -59.856 53.636 24.469 1.00 23.74 178 VAL B O 1
ATOM 2830 N N . LEU C 1 2 ? -19.020 5.760 9.267 1.00 39.65 2 LEU C N 1
ATOM 2831 C CA . LEU C 1 2 ? -18.830 6.984 10.038 1.00 40.43 2 LEU C CA 1
ATOM 2832 C C . LEU C 1 2 ? -17.374 7.096 10.490 1.00 40.66 2 LEU C C 1
ATOM 2833 O O . LEU C 1 2 ? -16.743 6.093 10.824 1.00 38.41 2 LEU C O 1
ATOM 2838 N N . LEU C 1 3 ? -16.852 8.318 10.516 1.00 43.62 3 LEU C N 1
ATOM 2839 C CA . LEU C 1 3 ? -15.497 8.575 10.996 1.00 40.17 3 LEU C CA 1
ATOM 2840 C C . LEU C 1 3 ? -15.500 9.680 12.040 1.00 42.65 3 LEU C C 1
ATOM 2841 O O . LEU C 1 3 ? -15.781 10.836 11.726 1.00 44.38 3 LEU C O 1
ATOM 2846 N N . ASP C 1 4 ? -15.180 9.327 13.280 1.00 41.28 4 ASP C N 1
ATOM 2847 C CA . ASP C 1 4 ? -15.237 10.290 14.372 1.00 41.57 4 ASP C CA 1
ATOM 2848 C C . ASP C 1 4 ? -13.956 10.308 15.197 1.00 37.79 4 ASP C C 1
ATOM 2849 O O . ASP C 1 4 ? -13.534 9.281 15.723 1.00 38.18 4 ASP C O 1
ATOM 2854 N N . GLU C 1 5 ? -13.342 11.479 15.316 1.00 39.38 5 GLU C N 1
ATOM 2855 C CA . GLU C 1 5 ? -12.162 11.622 16.159 1.00 38.82 5 GLU C CA 1
ATOM 2856 C C . GLU C 1 5 ? -11.099 10.601 15.776 1.00 34.34 5 GLU C C 1
ATOM 2857 O O . GLU C 1 5 ? -10.318 10.166 16.622 1.00 36.62 5 GLU C O 1
ATOM 2863 N N . GLY C 1 6 ? -11.088 10.200 14.508 1.00 33.73 6 GLY C N 1
ATOM 2864 C CA . GLY C 1 6 ? -10.075 9.282 14.013 1.00 28.51 6 GLY C CA 1
ATOM 2865 C C . GLY C 1 6 ? -10.449 7.812 14.092 1.00 27.10 6 GLY C C 1
ATOM 2866 O O . GLY C 1 6 ? -9.714 6.955 13.598 1.00 26.10 6 GLY C O 1
ATOM 2867 N N . TRP C 1 7 ? -11.584 7.514 14.718 1.00 28.21 7 TRP C N 1
ATOM 2868 C CA . TRP C 1 7 ? -12.043 6.136 14.845 1.00 28.21 7 TRP C CA 1
ATOM 2869 C C . TRP C 1 7 ? -13.278 5.861 13.991 1.00 31.34 7 TRP C C 1
ATOM 2870 O O . TRP C 1 7 ? -14.154 6.719 13.859 1.00 31.95 7 TRP C O 1
ATOM 2881 N N . LEU C 1 8 ? -13.327 4.660 13.418 1.00 27.22 8 LEU C N 1
ATOM 2882 C CA . LEU C 1 8 ? -14.521 4.118 12.777 1.00 27.53 8 LEU C CA 1
ATOM 2883 C C . LEU C 1 8 ? -15.485 3.599 13.844 1.00 26.89 8 LEU C C 1
ATOM 2884 O O . LEU C 1 8 ? -15.109 2.769 14.675 1.00 26.42 8 LEU C O 1
ATOM 2889 N N . ALA C 1 9 ? -16.732 4.058 13.820 1.00 29.86 9 ALA C N 1
ATOM 2890 C CA . ALA C 1 9 ? -17.693 3.625 14.841 1.00 30.10 9 ALA C CA 1
ATOM 2891 C C . ALA C 1 9 ? -17.944 2.118 14.774 1.00 29.61 9 ALA C C 1
ATOM 2892 O O . ALA C 1 9 ? -18.161 1.465 15.801 1.00 30.61 9 ALA C O 1
ATOM 2894 N N . GLU C 1 10 ? -17.898 1.578 13.557 1.00 27.24 10 GLU C N 1
ATOM 2895 C CA . GLU C 1 10 ? -18.235 0.178 13.301 1.00 28.30 10 GLU C CA 1
ATOM 2896 C C . GLU C 1 10 ? -17.141 -0.789 13.765 1.00 26.77 10 GLU C C 1
ATOM 2897 O O . GLU C 1 10 ? -17.387 -1.984 13.945 1.00 28.00 10 GLU C O 1
ATOM 2903 N N . ALA C 1 11 ? -15.932 -0.273 13.954 1.00 22.24 11 ALA C N 1
ATOM 2904 C CA . ALA C 1 11 ? -14.796 -1.124 14.283 1.00 22.49 11 ALA C CA 1
ATOM 2905 C C . ALA C 1 11 ? -14.853 -1.582 15.732 1.00 22.92 11 ALA C C 1
ATOM 2906 O O . ALA C 1 11 ? -15.327 -0.854 16.596 1.00 22.46 11 ALA C O 1
ATOM 2908 N N . ARG C 1 12 ? -14.374 -2.794 15.993 1.00 23.54 12 ARG C N 1
ATOM 2909 C CA . ARG C 1 12 ? -14.133 -3.213 17.365 1.00 23.73 12 ARG C CA 1
ATOM 2910 C C . ARG C 1 12 ? -12.839 -2.564 17.826 1.00 23.79 12 ARG C C 1
ATOM 2911 O O . ARG C 1 12 ? -11.805 -2.740 17.206 1.00 22.84 12 ARG C O 1
ATOM 2919 N N . ARG C 1 13 ? -12.896 -1.807 18.911 1.00 25.19 13 ARG C N 1
ATOM 2920 C CA . ARG C 1 13 ? -11.713 -1.090 19.370 1.00 25.01 13 ARG C CA 1
ATOM 2921 C C . ARG C 1 13 ? -10.787 -1.931 20.235 1.00 25.03 13 ARG C C 1
ATOM 2922 O O . ARG C 1 13 ? -11.211 -2.532 21.228 1.00 25.50 13 ARG C O 1
ATOM 2930 N N . VAL C 1 14 ? -9.519 -1.976 19.840 1.00 22.53 14 VAL C N 1
ATOM 2931 C CA . VAL C 1 14 ? -8.473 -2.522 20.686 1.00 21.82 14 VAL C CA 1
ATOM 2932 C C . VAL C 1 14 ? -7.423 -1.424 20.899 1.00 23.61 14 VAL C C 1
ATOM 2933 O O . VAL C 1 14 ? -6.588 -1.171 20.030 1.00 22.29 14 VAL C O 1
ATOM 2937 N N . PRO C 1 15 ? -7.481 -0.754 22.058 1.00 20.81 15 PRO C N 1
ATOM 2938 C CA . PRO C 1 15 ? -6.657 0.433 22.307 1.00 22.87 15 PRO C CA 1
ATOM 2939 C C . PRO C 1 15 ? -5.178 0.075 22.426 1.00 20.19 15 PRO C C 1
ATOM 2940 O O . PRO C 1 15 ? -4.696 -0.222 23.516 1.00 17.95 15 PRO C O 1
ATOM 2944 N N . SER C 1 16 ? -4.461 0.107 21.311 1.00 20.87 16 SER C N 1
ATOM 2945 C CA . SER C 1 16 ? -3.041 -0.192 21.338 1.00 20.88 16 SER C CA 1
ATOM 2946 C C . SER C 1 16 ? -2.235 0.982 21.895 1.00 21.15 16 SER C C 1
ATOM 2947 O O . SER C 1 16 ? -2.545 2.136 21.593 1.00 20.37 16 SER C O 1
ATOM 2950 N N . PRO C 1 17 ? -1.207 0.693 22.723 1.00 18.74 17 PRO C N 1
ATOM 2951 C CA . PRO C 1 17 ? -0.239 1.732 23.110 1.00 18.08 17 PRO C CA 1
ATOM 2952 C C . PRO C 1 17 ? 0.759 2.021 21.990 1.00 18.37 17 PRO C C 1
ATOM 2953 O O . PRO C 1 17 ? 1.545 2.958 22.100 1.00 19.55 17 PRO C O 1
ATOM 2957 N N . HIS C 1 18 ? 0.723 1.230 20.920 1.00 19.41 18 HIS C N 1
ATOM 2958 C CA . HIS C 1 18 ? 1.704 1.373 19.838 1.00 18.23 18 HIS C CA 1
ATOM 2959 C C . HIS C 1 18 ? 1.342 2.451 18.805 1.00 17.87 18 HIS C C 1
ATOM 2960 O O . HIS C 1 18 ? 1.073 2.147 17.648 1.00 15.85 18 HIS C O 1
ATOM 2967 N N . TYR C 1 19 ? 1.330 3.709 19.226 1.00 17.36 19 TYR C N 1
ATOM 2968 C CA . TYR C 1 19 ? 1.167 4.804 18.280 1.00 19.10 19 TYR C CA 1
ATOM 2969 C C . TYR C 1 19 ? 1.747 6.079 18.861 1.00 21.10 19 TYR C C 1
ATOM 2970 O O . TYR C 1 19 ? 1.963 6.183 20.066 1.00 18.29 19 TYR C O 1
ATOM 2979 N N . ASP C 1 20 ? 2.015 7.043 17.996 1.00 19.20 20 ASP C N 1
ATOM 2980 C CA . ASP C 1 20 ? 2.547 8.314 18.446 1.00 21.75 20 ASP C CA 1
ATOM 2981 C C . ASP C 1 20 ? 2.196 9.390 17.438 1.00 21.91 20 ASP C C 1
ATOM 2982 O O . ASP C 1 20 ? 1.397 9.155 16.526 1.00 22.14 20 ASP C O 1
ATOM 2987 N N . CYS C 1 21 ? 2.781 10.572 17.605 1.00 23.26 21 CYS C N 1
ATOM 2988 C CA . CYS C 1 21 ? 2.452 11.706 16.750 1.00 23.72 21 CYS C CA 1
ATOM 2989 C C . CYS C 1 21 ? 3.108 11.617 15.384 1.00 23.68 21 CYS C C 1
ATOM 2990 O O . CYS C 1 21 ? 4.284 11.278 15.273 1.00 21.73 21 CYS C O 1
ATOM 2993 N N . ARG C 1 22 ? 2.341 11.925 14.342 1.00 21.53 22 ARG C N 1
ATOM 2994 C CA . ARG C 1 22 ? 2.936 12.166 13.036 1.00 22.32 22 ARG C CA 1
ATOM 2995 C C . ARG C 1 22 ? 3.694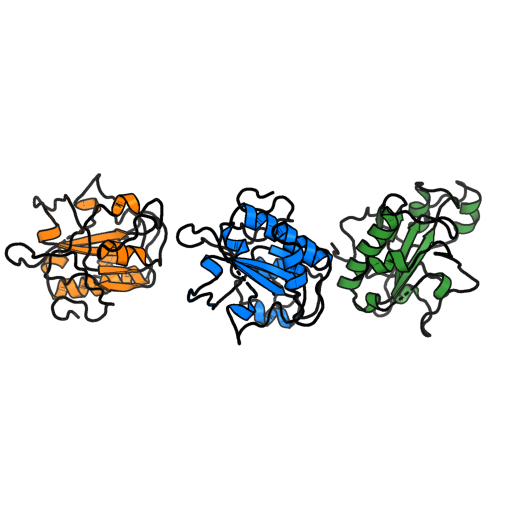 13.472 13.136 1.00 26.42 22 ARG C C 1
ATOM 2996 O O . ARG C 1 22 ? 3.149 14.461 13.629 1.00 27.62 22 ARG C O 1
ATOM 3004 N N . PRO C 1 23 ? 4.957 13.479 12.685 1.00 25.12 23 PRO C N 1
ATOM 3005 C CA . PRO C 1 23 ? 5.777 14.695 12.740 1.00 28.95 23 PRO C CA 1
ATOM 3006 C C . PRO C 1 23 ? 5.065 15.854 12.050 1.00 31.32 23 PRO C C 1
ATOM 3007 O O . PRO C 1 23 ? 4.448 15.643 11.004 1.00 28.23 23 PRO C O 1
ATOM 3011 N N . ASP C 1 24 ? 5.126 17.043 12.650 1.00 33.90 24 ASP C N 1
ATOM 3012 C CA . ASP C 1 24 ? 4.473 18.232 12.096 1.00 32.88 24 ASP C CA 1
ATOM 3013 C C . ASP C 1 24 ? 2.948 18.129 12.132 1.00 31.54 24 ASP C C 1
ATOM 3014 O O . ASP C 1 24 ? 2.251 18.938 11.520 1.00 34.24 24 ASP C O 1
ATOM 3019 N N . ASP C 1 25 ? 2.430 17.135 12.847 1.00 35.55 25 ASP C N 1
ATOM 3020 C CA . ASP C 1 25 ? 0.996 16.846 12.824 1.00 34.27 25 ASP C CA 1
ATOM 3021 C C . ASP C 1 25 ? 0.508 16.739 11.388 1.00 32.21 25 ASP C C 1
ATOM 3022 O O . ASP C 1 25 ? -0.604 17.162 11.067 1.00 33.87 25 ASP C O 1
ATOM 3027 N N . GLU C 1 26 ? 1.352 16.185 10.524 1.00 28.29 26 GLU C N 1
ATOM 3028 C CA . GLU C 1 26 ? 1.008 16.008 9.117 1.00 26.94 26 GLU C CA 1
ATOM 3029 C C . GLU C 1 26 ? -0.201 15.084 8.966 1.00 24.98 26 GLU C C 1
ATOM 3030 O O . GLU C 1 26 ? -0.242 14.002 9.558 1.00 27.41 26 GLU C O 1
ATOM 3036 N N . ASN C 1 27 ? -1.194 15.518 8.193 1.00 23.24 27 ASN C N 1
ATOM 3037 C CA . ASN C 1 27 ? -2.319 14.650 7.847 1.00 23.04 27 ASN C CA 1
ATOM 3038 C C . ASN C 1 27 ? -1.852 13.533 6.911 1.00 21.42 27 ASN C C 1
ATOM 3039 O O . ASN C 1 27 ? -1.070 13.776 5.996 1.00 22.73 27 ASN C O 1
ATOM 3044 N N . PRO C 1 28 ? -2.336 12.303 7.129 1.00 21.47 28 PRO C N 1
ATOM 3045 C CA . PRO C 1 28 ? -1.867 11.196 6.283 1.00 19.30 28 PRO C CA 1
ATOM 3046 C C . PRO C 1 28 ? -2.373 11.329 4.851 1.00 19.69 28 PRO C C 1
ATOM 3047 O O . PRO C 1 28 ? -3.494 11.802 4.641 1.00 17.90 28 PRO C O 1
ATOM 3051 N N . SER C 1 29 ? -1.550 10.923 3.884 1.00 19.60 29 SER C N 1
ATOM 3052 C CA . SER C 1 29 ? -1.896 11.046 2.468 1.00 19.38 29 SER C CA 1
ATOM 3053 C C . SER C 1 29 ? -1.697 9.747 1.714 1.00 20.74 29 SER C C 1
ATOM 3054 O O . SER C 1 29 ? -1.922 9.680 0.500 1.00 20.45 29 SER C O 1
ATOM 3057 N N . LEU C 1 30 ? -1.256 8.713 2.421 1.00 18.79 30 LEU C N 1
ATOM 3058 C CA . LEU C 1 30 ? -0.954 7.447 1.764 1.00 19.72 30 LEU C CA 1
ATOM 3059 C C . LEU C 1 30 ? -1.649 6.289 2.471 1.00 19.12 30 LEU C C 1
ATOM 3060 O O . LEU C 1 30 ? -1.648 6.216 3.695 1.00 18.83 30 LEU C O 1
ATOM 3065 N N . LEU C 1 31 ? -2.259 5.401 1.691 1.00 18.24 31 LEU C N 1
ATOM 3066 C CA . LEU C 1 31 ? -2.811 4.158 2.236 1.00 18.91 31 LEU C CA 1
ATOM 3067 C C . LEU C 1 31 ? -1.875 3.016 1.848 1.00 17.43 31 LEU C C 1
ATOM 3068 O O . LEU C 1 31 ? -1.582 2.821 0.668 1.00 17.70 31 LEU C O 1
ATOM 3073 N N . VAL C 1 32 ? -1.368 2.295 2.843 1.00 18.40 32 VAL C N 1
ATOM 3074 C CA . VAL C 1 32 ? -0.527 1.126 2.601 1.00 16.17 32 VAL C CA 1
ATOM 3075 C C . VAL C 1 32 ? -1.313 -0.124 2.988 1.00 15.31 32 VAL C C 1
ATOM 3076 O O . VAL C 1 32 ? -1.779 -0.224 4.123 1.00 15.18 32 VAL C O 1
ATOM 3080 N N . VAL C 1 33 ? -1.458 -1.062 2.048 1.00 16.50 33 VAL C N 1
ATOM 3081 C CA . VAL C 1 33 ? -2.192 -2.317 2.278 1.00 14.87 33 VAL C CA 1
ATOM 3082 C C . VAL C 1 33 ? -1.236 -3.453 2.669 1.00 17.97 33 VAL C C 1
ATOM 3083 O O . VAL C 1 33 ? -0.263 -3.726 1.964 1.00 18.38 33 VAL C O 1
ATOM 3087 N N . HIS C 1 34 ? -1.545 -4.113 3.782 1.00 15.01 34 HIS C N 1
ATOM 3088 C CA . HIS C 1 34 ? -0.727 -5.175 4.360 1.00 18.10 34 HIS C CA 1
ATOM 3089 C C . HIS C 1 34 ? -1.533 -6.469 4.408 1.00 17.94 34 HIS C C 1
ATOM 3090 O O . HIS C 1 34 ? -2.766 -6.440 4.263 1.00 17.32 34 HIS C O 1
ATOM 3097 N N . ASN C 1 35 ? -0.842 -7.595 4.623 1.00 18.06 35 ASN C N 1
ATOM 3098 C CA . ASN C 1 35 ? -1.498 -8.820 5.101 1.00 16.36 35 ASN C CA 1
ATOM 3099 C C . ASN C 1 35 ? -0.795 -9.374 6.336 1.00 19.50 35 ASN C C 1
ATOM 3100 O O . ASN C 1 35 ? 0.376 -9.066 6.587 1.00 19.25 35 ASN C O 1
ATOM 3105 N N . ILE C 1 36 ? -1.525 -10.175 7.102 1.00 19.51 36 ILE C N 1
ATOM 3106 C CA . ILE C 1 36 ? -1.009 -10.783 8.319 1.00 19.97 36 ILE C CA 1
ATOM 3107 C C . ILE C 1 36 ? -1.865 -11.990 8.685 1.00 18.72 36 ILE C C 1
ATOM 3108 O O . ILE C 1 36 ? -3.072 -12.004 8.439 1.00 17.97 36 ILE C O 1
ATOM 3113 N N . SER C 1 37 ? -1.221 -13.007 9.246 1.00 19.97 37 SER C N 1
ATOM 3114 C CA . SER C 1 37 ? -1.918 -14.128 9.876 1.00 19.00 37 SER C CA 1
ATOM 3115 C C . SER C 1 37 ? -1.008 -14.723 10.950 1.00 20.30 37 SER C C 1
ATOM 3116 O O . SER C 1 37 ? 0.189 -14.911 10.722 1.00 21.44 37 SER C O 1
ATOM 3119 N N . LEU C 1 38 ? -1.571 -15.004 12.123 1.00 20.69 38 LEU C N 1
ATOM 3120 C CA . LEU C 1 38 ? -0.801 -15.575 13.234 1.00 20.58 38 LEU C CA 1
ATOM 3121 C C . LEU C 1 38 ? -1.607 -16.676 13.928 1.00 19.81 38 LEU C C 1
ATOM 3122 O O . LEU C 1 38 ? -2.772 -16.467 14.284 1.00 21.27 38 LEU C O 1
ATOM 3127 N N . PRO C 1 39 ? -1.010 -17.870 14.074 1.00 22.43 39 PRO C N 1
ATOM 3128 C CA . PRO C 1 39 ? 0.269 -18.215 13.439 1.00 23.79 39 PRO C CA 1
ATOM 3129 C C . PRO C 1 39 ? 0.112 -18.118 11.924 1.00 22.06 39 PRO C C 1
ATOM 3130 O O . PRO C 1 39 ? -1.015 -18.060 11.441 1.00 22.21 39 PRO C O 1
ATOM 3134 N N . PRO C 1 40 ? 1.226 -18.096 11.182 1.00 23.57 40 PRO C N 1
ATOM 3135 C CA . PRO C 1 40 ? 1.142 -17.952 9.721 1.00 22.96 40 PRO C CA 1
ATOM 3136 C C . PRO C 1 40 ? 0.217 -18.981 9.069 1.00 25.19 40 PRO C C 1
ATOM 3137 O O . PRO C 1 40 ? 0.374 -20.185 9.288 1.00 23.36 40 PRO C O 1
ATOM 3141 N N . GLY C 1 41 ? -0.739 -18.501 8.276 1.00 22.28 41 GLY C N 1
ATOM 3142 C CA . GLY C 1 41 ? -1.636 -19.373 7.539 1.00 24.42 41 GLY C CA 1
ATOM 3143 C C . GLY C 1 41 ? -2.916 -19.751 8.266 1.00 23.78 41 GLY C C 1
ATOM 3144 O O . GLY C 1 41 ? -3.778 -20.430 7.704 1.00 22.99 41 GLY C O 1
ATOM 3145 N N . GLU C 1 42 ? -3.043 -19.313 9.516 1.00 22.69 42 GLU C N 1
ATOM 3146 C CA . GLU C 1 42 ? -4.232 -19.593 10.306 1.00 21.86 42 GLU C CA 1
ATOM 3147 C C . GLU C 1 42 ? -4.987 -18.308 10.583 1.00 21.11 42 GLU C C 1
ATOM 3148 O O . GLU C 1 42 ? -4.387 -17.240 10.662 1.00 18.40 42 GLU C O 1
ATOM 3154 N N . PHE C 1 43 ? -6.304 -18.416 10.738 1.00 18.80 43 PHE C N 1
ATOM 3155 C CA . PHE C 1 43 ? -7.150 -17.242 10.887 1.00 21.43 43 PHE C CA 1
ATOM 3156 C C . PHE C 1 43 ? -8.063 -17.332 12.114 1.00 22.96 43 PHE C C 1
ATOM 3157 O O . PHE C 1 43 ? -8.370 -18.429 12.599 1.00 23.53 43 PHE C O 1
ATOM 3165 N N . GLY C 1 44 ? -8.480 -16.171 12.614 1.00 22.87 44 GLY C N 1
ATOM 3166 C CA . GLY C 1 44 ? -9.498 -16.096 13.654 1.00 22.13 44 GLY C CA 1
ATOM 3167 C C . GLY C 1 44 ? -8.991 -15.965 15.080 1.00 20.97 44 GLY C C 1
ATOM 3168 O O . GLY C 1 44 ? -9.754 -15.657 15.988 1.00 23.07 44 GLY C O 1
ATOM 3169 N N . GLY C 1 45 ? -7.698 -16.192 15.281 1.00 21.28 45 GLY C N 1
ATOM 3170 C CA . GLY C 1 45 ? -7.131 -16.154 16.612 1.00 21.94 45 GLY C CA 1
ATOM 3171 C C . GLY C 1 45 ? -6.995 -14.758 17.191 1.00 19.69 45 GLY C C 1
ATOM 3172 O O . GLY C 1 45 ? -7.276 -13.761 16.522 1.00 18.52 45 GLY C O 1
ATOM 3173 N N . PRO C 1 46 ? -6.546 -14.681 18.450 1.00 21.25 46 PRO C N 1
ATOM 3174 C CA . PRO C 1 46 ? -6.407 -13.415 19.161 1.00 21.07 46 PRO C CA 1
ATOM 3175 C C . PRO C 1 46 ? -5.002 -12.851 18.997 1.00 20.49 46 PRO C C 1
ATOM 3176 O O . PRO C 1 46 ? -4.680 -11.846 19.633 1.00 18.76 46 PRO C O 1
ATOM 3180 N N . TRP C 1 47 ? -4.179 -13.507 18.182 1.00 19.06 47 TRP C N 1
ATOM 3181 C CA . TRP C 1 47 ? -2.745 -13.225 18.156 1.00 19.49 47 TRP C CA 1
ATOM 3182 C C . TRP C 1 47 ? -2.406 -11.927 17.424 1.00 19.47 47 TRP C C 1
ATOM 3183 O O . TRP C 1 47 ? -1.420 -11.265 17.752 1.00 20.07 47 TRP C O 1
ATOM 3194 N N . ILE C 1 48 ? -3.205 -11.556 16.426 1.00 19.58 48 ILE C N 1
ATOM 3195 C CA . ILE C 1 48 ? -2.955 -10.284 15.756 1.00 18.77 48 ILE C CA 1
ATOM 3196 C C . ILE C 1 48 ? -3.188 -9.125 16.731 1.00 19.88 48 ILE C C 1
ATOM 3197 O O . ILE C 1 48 ? -2.389 -8.189 16.789 1.00 21.10 48 ILE C O 1
ATOM 3202 N N . ASP C 1 49 ? -4.278 -9.191 17.492 1.00 19.01 49 ASP C N 1
ATOM 3203 C CA . ASP C 1 49 ? -4.573 -8.180 18.510 1.00 19.38 49 ASP C CA 1
ATOM 3204 C C . ASP C 1 49 ? -3.441 -8.088 19.536 1.00 21.26 49 ASP C C 1
ATOM 3205 O O . ASP C 1 49 ? -3.075 -6.996 19.976 1.00 21.06 49 ASP C O 1
ATOM 3210 N N . ALA C 1 50 ? -2.914 -9.247 19.928 1.00 19.03 50 ALA C N 1
ATOM 3211 C CA . ALA C 1 50 ? -1.788 -9.317 20.859 1.00 20.96 50 ALA C CA 1
ATOM 3212 C C . ALA C 1 50 ? -0.517 -8.668 20.292 1.00 19.96 50 ALA C C 1
ATOM 3213 O O . ALA C 1 50 ? 0.129 -7.864 20.966 1.00 19.37 50 ALA C O 1
ATOM 3215 N N . LEU C 1 51 ? -0.157 -9.004 19.054 1.00 18.19 51 LEU C N 1
ATOM 3216 C CA . LEU C 1 51 ? 1.023 -8.396 18.435 1.00 18.81 51 LEU C CA 1
ATOM 3217 C C . LEU C 1 51 ? 0.923 -6.868 18.359 1.00 21.44 51 LEU C C 1
ATOM 3218 O O . LEU C 1 51 ? 1.843 -6.154 18.759 1.00 18.74 51 LEU C O 1
ATOM 3223 N N . PHE C 1 52 ? -0.193 -6.361 17.847 1.00 19.09 52 PHE C N 1
ATOM 3224 C CA . PHE C 1 52 ? -0.333 -4.917 17.669 1.00 19.08 52 PHE C CA 1
ATOM 3225 C C . PHE C 1 52 ? -0.469 -4.134 18.983 1.00 21.12 52 PHE C C 1
ATOM 3226 O O . PHE C 1 52 ? -0.286 -2.918 18.989 1.00 20.92 52 PHE C O 1
ATOM 3234 N N . THR C 1 53 ? -0.766 -4.817 20.092 1.00 20.88 53 THR C N 1
ATOM 3235 C CA . THR C 1 53 ? -0.800 -4.144 21.398 1.00 21.19 53 THR C CA 1
ATOM 3236 C C . THR C 1 53 ? 0.452 -4.387 22.248 1.00 22.58 53 THR C C 1
ATOM 3237 O O . THR C 1 53 ? 0.548 -3.877 23.367 1.00 22.67 53 THR C O 1
ATOM 3241 N N . GLY C 1 54 ? 1.390 -5.174 21.725 1.00 22.67 54 GLY C N 1
ATOM 3242 C CA . GLY C 1 54 ? 2.648 -5.452 22.402 1.00 23.75 54 GLY C CA 1
ATOM 3243 C C . GLY C 1 54 ? 2.579 -6.450 23.548 1.00 24.47 54 GLY C C 1
ATOM 3244 O O . GLY C 1 54 ? 3.428 -6.424 24.445 1.00 25.71 54 GLY C O 1
ATOM 3245 N N . THR C 1 55 ? 1.595 -7.348 23.518 1.00 20.95 55 THR C N 1
ATOM 3246 C CA . THR C 1 55 ? 1.387 -8.277 24.628 1.00 21.45 55 THR C CA 1
ATOM 3247 C C . THR C 1 55 ? 1.459 -9.757 24.239 1.00 23.29 55 THR C C 1
ATOM 3248 O O . THR C 1 55 ? 1.137 -10.635 25.037 1.00 23.94 55 THR C O 1
ATOM 3252 N N . ILE C 1 56 ? 1.880 -10.032 23.014 1.00 20.84 56 ILE C N 1
ATOM 3253 C CA . ILE C 1 56 ? 1.879 -11.401 22.511 1.00 22.36 56 ILE C CA 1
ATOM 3254 C C . ILE C 1 56 ? 2.838 -12.306 23.292 1.00 22.84 56 ILE C C 1
ATOM 3255 O O . ILE C 1 56 ? 3.967 -11.923 23.601 1.00 22.20 56 ILE C O 1
ATOM 3260 N N . ASP C 1 57 ? 2.370 -13.507 23.616 1.00 21.30 57 ASP C N 1
ATOM 3261 C CA . ASP C 1 57 ? 3.176 -14.489 24.331 1.00 22.58 57 ASP C CA 1
ATOM 3262 C C . ASP C 1 57 ? 4.105 -15.207 23.361 1.00 24.90 57 ASP C C 1
ATOM 3263 O O . ASP C 1 57 ? 3.642 -15.962 22.505 1.00 22.93 57 ASP C O 1
ATOM 3268 N N . PRO C 1 58 ? 5.422 -14.990 23.500 1.00 25.60 58 PRO C N 1
ATOM 3269 C CA . PRO C 1 58 ? 6.388 -15.578 22.562 1.00 25.62 58 PRO C CA 1
ATOM 3270 C C . PRO C 1 58 ? 6.393 -17.099 22.635 1.00 26.25 58 PRO C C 1
ATOM 3271 O O . PRO C 1 58 ? 6.975 -17.763 21.770 1.00 27.30 58 PRO C O 1
ATOM 3275 N N . ASN C 1 59 ? 5.732 -17.639 23.653 1.00 23.62 59 ASN C N 1
ATOM 3276 C CA . ASN C 1 59 ? 5.728 -19.079 23.880 1.00 23.82 59 ASN C CA 1
ATOM 3277 C C . ASN C 1 59 ? 4.390 -19.720 23.564 1.00 25.59 59 ASN C C 1
ATOM 3278 O O . ASN C 1 59 ? 4.132 -20.858 23.956 1.00 26.90 59 ASN C O 1
ATOM 3283 N N . ALA C 1 60 ? 3.539 -18.988 22.856 1.00 21.60 60 ALA C N 1
ATOM 3284 C CA . ALA C 1 60 ? 2.281 -19.546 22.381 1.00 21.54 60 ALA C CA 1
ATOM 3285 C C . ALA C 1 60 ? 2.504 -20.344 21.095 1.00 21.19 60 ALA C C 1
ATOM 3286 O O . ALA C 1 60 ? 1.758 -21.276 20.805 1.00 21.03 60 ALA C O 1
ATOM 3288 N N . HIS C 1 61 ? 3.539 -19.974 20.340 1.00 21.00 61 HIS C N 1
ATOM 3289 C CA . HIS C 1 61 ? 3.827 -20.591 19.041 1.00 24.12 61 HIS C CA 1
ATOM 3290 C C . HIS C 1 61 ? 5.265 -20.280 18.622 1.00 23.03 61 HIS C C 1
ATOM 3291 O O . HIS C 1 61 ? 5.775 -19.201 18.909 1.00 23.82 61 HIS C O 1
ATOM 3298 N N . PRO C 1 62 ? 5.928 -21.231 17.945 1.00 24.93 62 PRO C N 1
ATOM 3299 C CA . PRO C 1 62 ? 7.334 -21.041 17.569 1.00 26.70 62 PRO C CA 1
ATOM 3300 C C . PRO C 1 62 ? 7.547 -19.736 16.810 1.00 24.04 62 PRO C C 1
ATOM 3301 O O . PRO C 1 62 ? 8.570 -19.072 16.984 1.00 24.01 62 PRO C O 1
ATOM 3305 N N . TYR C 1 63 ? 6.579 -19.374 15.977 1.00 26.36 63 TYR C N 1
ATOM 3306 C CA . TYR C 1 63 ? 6.691 -18.173 15.157 1.00 27.64 63 TYR C CA 1
ATOM 3307 C C . TYR C 1 63 ? 6.707 -16.904 16.013 1.00 26.99 63 TYR C C 1
ATOM 3308 O O . TYR C 1 63 ? 7.427 -15.951 15.715 1.00 29.58 63 TYR C O 1
ATOM 3317 N N . PHE C 1 64 ? 5.916 -16.895 17.078 1.00 24.58 64 PHE C N 1
ATOM 3318 C CA . PHE C 1 64 ? 5.814 -15.706 17.931 1.00 28.08 64 PHE C CA 1
ATOM 3319 C C . PHE C 1 64 ? 7.139 -15.373 18.622 1.00 28.00 64 PHE C C 1
ATOM 3320 O O . PHE C 1 64 ? 7.408 -14.216 18.944 1.00 30.13 64 PHE C O 1
ATOM 3328 N N . ALA C 1 65 ? 7.959 -16.391 18.856 1.00 27.03 65 ALA C N 1
ATOM 3329 C CA . ALA C 1 65 ? 9.245 -16.189 19.516 1.00 30.76 65 ALA C CA 1
ATOM 3330 C C . ALA C 1 65 ? 10.105 -15.171 18.772 1.00 32.45 65 ALA C C 1
ATOM 3331 O O . ALA C 1 65 ? 10.792 -14.359 19.392 1.00 30.18 65 ALA C O 1
ATOM 3333 N N . GLY C 1 66 ? 10.052 -15.213 17.444 1.00 31.00 66 GLY C N 1
ATOM 3334 C CA . GLY C 1 66 ? 10.842 -14.319 16.614 1.00 32.30 66 GLY C CA 1
ATOM 3335 C C . GLY C 1 66 ? 10.288 -12.912 16.450 1.00 35.19 66 GLY C C 1
ATOM 3336 O O . GLY C 1 66 ? 11.042 -11.984 16.162 1.00 37.53 66 GLY C O 1
ATOM 3337 N N . ILE C 1 67 ? 8.978 -12.741 16.623 1.00 34.58 67 ILE C N 1
ATOM 3338 C CA . ILE C 1 67 ? 8.362 -11.425 16.447 1.00 31.49 67 ILE C CA 1
ATOM 3339 C C . ILE C 1 67 ? 8.010 -10.745 17.768 1.00 32.01 67 ILE C C 1
ATOM 3340 O O . ILE C 1 67 ? 7.450 -9.642 17.778 1.00 33.09 67 ILE C O 1
ATOM 3345 N N . ALA C 1 68 ? 8.352 -11.400 18.875 1.00 31.39 68 ALA C N 1
ATOM 3346 C CA . ALA C 1 68 ? 8.083 -10.872 20.214 1.00 33.95 68 ALA C CA 1
ATOM 3347 C C . ALA C 1 68 ? 8.830 -9.565 20.513 1.00 30.95 68 ALA C C 1
ATOM 3348 O O . ALA C 1 68 ? 8.358 -8.730 21.284 1.00 30.04 68 ALA C O 1
ATOM 3350 N N . HIS C 1 69 ? 9.991 -9.403 19.890 1.00 33.93 69 HIS C N 1
ATOM 3351 C CA . HIS C 1 69 ? 10.866 -8.255 20.111 1.00 34.18 69 HIS C CA 1
ATOM 3352 C C . HIS C 1 69 ? 10.427 -7.054 19.274 1.00 34.23 69 HIS C C 1
ATOM 3353 O O . HIS C 1 69 ? 11.030 -5.981 19.337 1.00 32.06 69 HIS C O 1
ATOM 3360 N N . LEU C 1 70 ? 9.388 -7.241 18.472 1.00 30.74 70 LEU C N 1
ATOM 3361 C CA . LEU C 1 70 ? 8.886 -6.155 17.652 1.00 32.23 70 LEU C CA 1
ATOM 3362 C C . LEU C 1 70 ? 8.057 -5.209 18.501 1.00 29.90 70 LE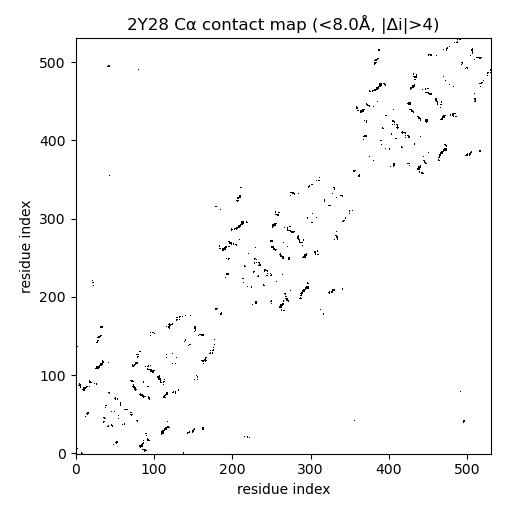U C C 1
ATOM 3363 O O . LEU C 1 70 ? 7.511 -5.592 19.535 1.00 27.34 70 LEU C O 1
ATOM 3368 N N . ARG C 1 71 ? 7.990 -3.962 18.057 1.00 30.22 71 ARG C N 1
ATOM 3369 C CA . ARG C 1 71 ? 7.015 -3.004 18.554 1.00 25.70 71 ARG C CA 1
ATOM 3370 C C . ARG C 1 71 ? 6.333 -2.443 17.309 1.00 24.08 71 ARG C C 1
ATOM 3371 O O . ARG C 1 71 ? 6.842 -1.520 16.678 1.00 20.73 71 ARG C O 1
ATOM 3379 N N . VAL C 1 72 ? 5.210 -3.051 16.929 1.00 22.66 72 VAL C N 1
ATOM 3380 C CA . VAL C 1 72 ? 4.534 -2.708 15.683 1.00 20.84 72 VAL C CA 1
ATOM 3381 C C . VAL C 1 72 ? 3.037 -2.663 15.860 1.00 20.39 72 VAL C C 1
ATOM 3382 O O . VAL C 1 72 ? 2.504 -3.176 16.841 1.00 18.89 72 VAL C O 1
ATOM 3386 N N . SER C 1 73 ? 2.368 -2.054 14.885 1.00 19.17 73 SER C N 1
ATOM 3387 C CA . SER C 1 73 ? 0.919 -1.968 14.881 1.00 20.20 73 SER C CA 1
ATOM 3388 C C . SER C 1 73 ? 0.443 -1.530 13.503 1.00 18.73 73 SER C C 1
ATOM 3389 O O . SER C 1 73 ? 1.248 -1.197 12.633 1.00 19.86 73 SER C O 1
ATOM 3392 N N . ALA C 1 74 ? -0.867 -1.567 13.305 1.00 17.26 74 ALA C N 1
ATOM 3393 C CA . ALA C 1 74 ? -1.491 -1.012 12.114 1.00 19.00 74 ALA C CA 1
ATOM 3394 C C . ALA C 1 74 ? -2.744 -0.282 12.570 1.00 18.90 74 ALA C C 1
ATOM 3395 O O . ALA C 1 74 ? -3.206 -0.495 13.687 1.00 19.88 74 ALA C O 1
ATOM 3397 N N . HIS C 1 75 ? -3.287 0.591 11.731 1.00 17.59 75 HIS C N 1
ATOM 3398 C CA . HIS C 1 75 ? -4.473 1.341 12.126 1.00 16.57 75 HIS C CA 1
ATOM 3399 C C . HIS C 1 75 ? -5.670 0.416 12.229 1.00 19.63 75 HIS C C 1
ATOM 3400 O O . HIS C 1 75 ? -6.416 0.468 13.207 1.00 20.55 75 HIS C O 1
ATOM 3407 N N . CYS C 1 76 ? -5.820 -0.454 11.232 1.00 15.85 76 CYS C N 1
ATOM 3408 C CA . CYS C 1 76 ? -6.962 -1.350 11.146 1.00 18.27 76 CYS C CA 1
ATOM 3409 C C . CYS C 1 76 ? -6.559 -2.720 10.618 1.00 18.02 76 CYS C C 1
ATOM 3410 O O . CYS C 1 76 ? -5.596 -2.848 9.870 1.00 17.85 76 CYS C O 1
ATOM 3413 N N . LEU C 1 77 ? -7.325 -3.727 11.020 1.00 16.59 77 LEU C N 1
ATOM 3414 C CA . LEU C 1 77 ? -7.264 -5.064 10.464 1.00 15.77 77 LEU C CA 1
ATOM 3415 C C . LEU C 1 77 ? -8.668 -5.382 9.974 1.00 18.24 77 LEU C C 1
ATOM 3416 O O . LEU C 1 77 ? -9.651 -5.040 10.640 1.00 18.16 77 LEU C O 1
ATOM 3421 N N . ILE C 1 78 ? -8.761 -6.001 8.799 1.00 17.51 78 ILE C N 1
ATOM 3422 C CA . ILE C 1 78 ? -10.023 -6.527 8.301 1.00 19.75 78 ILE C CA 1
ATOM 3423 C C . ILE C 1 78 ? -9.944 -8.047 8.318 1.00 18.65 78 ILE C C 1
ATOM 3424 O O . ILE C 1 78 ? -9.154 -8.631 7.587 1.00 15.71 78 ILE C O 1
ATOM 3429 N N . ARG C 1 79 ? -10.753 -8.684 9.161 1.00 18.75 79 ARG C N 1
ATOM 3430 C CA . ARG C 1 79 ? -10.678 -10.132 9.319 1.00 18.70 79 ARG C CA 1
ATOM 3431 C C . ARG C 1 79 ? -11.373 -10.828 8.154 1.00 19.04 79 ARG C C 1
ATOM 3432 O O . ARG C 1 79 ? -12.081 -10.188 7.374 1.00 18.03 79 ARG C O 1
ATOM 3440 N N . ARG C 1 80 ? -11.161 -12.137 8.033 1.00 20.11 80 ARG C N 1
ATOM 3441 C CA . ARG C 1 80 ? -11.723 -12.913 6.928 1.00 19.51 80 ARG C CA 1
ATOM 3442 C C . ARG C 1 80 ? -13.228 -12.704 6.764 1.00 19.95 80 ARG C C 1
ATOM 3443 O O . ARG C 1 80 ? -13.729 -12.652 5.630 1.00 18.46 80 ARG C O 1
ATOM 3451 N N . ASP C 1 81 ? -13.944 -12.595 7.884 1.00 18.26 81 ASP C N 1
ATOM 3452 C CA . ASP C 1 81 ? -15.405 -12.442 7.838 1.00 17.93 81 ASP C CA 1
ATOM 3453 C C . ASP C 1 81 ? -15.876 -11.012 7.558 1.00 17.02 81 ASP C C 1
ATOM 3454 O O . ASP C 1 81 ? -17.074 -10.761 7.361 1.00 16.59 81 ASP C O 1
ATOM 3459 N N . GLY C 1 82 ? -14.936 -10.079 7.531 1.00 15.81 82 GLY C N 1
ATOM 3460 C CA . GLY C 1 82 ? -15.269 -8.688 7.278 1.00 18.03 82 GLY C CA 1
ATOM 3461 C C . GLY C 1 82 ? -15.222 -7.829 8.530 1.00 19.22 82 GLY C C 1
ATOM 3462 O O . GLY C 1 82 ? -15.329 -6.607 8.456 1.00 21.50 82 GLY C O 1
ATOM 3463 N N . GLU C 1 83 ? -15.060 -8.458 9.689 1.00 19.18 83 GLU C N 1
ATOM 3464 C CA . GLU C 1 83 ? -14.941 -7.693 10.932 1.00 19.55 83 GLU C CA 1
ATOM 3465 C C . GLU C 1 83 ? -13.850 -6.645 10.802 1.00 18.70 83 GLU C C 1
ATOM 3466 O O . GLU C 1 83 ? -12.757 -6.951 10.327 1.00 19.08 83 GLU C O 1
ATOM 3472 N N . ILE C 1 84 ? -14.141 -5.422 11.234 1.00 14.04 84 ILE C N 1
ATOM 3473 C CA . ILE C 1 84 ? -13.114 -4.386 11.326 1.00 19.59 84 ILE C CA 1
ATOM 3474 C C . ILE C 1 84 ? -12.663 -4.184 12.768 1.00 19.28 84 ILE C C 1
ATOM 3475 O O . ILE C 1 84 ? -13.475 -3.850 13.641 1.00 17.79 84 ILE C O 1
ATOM 3480 N N . VAL C 1 85 ? -11.371 -4.392 13.009 1.00 17.70 85 VAL C N 1
ATOM 3481 C CA . VAL C 1 85 ? -10.753 -4.065 14.292 1.00 20.36 85 VAL C CA 1
ATOM 3482 C C . VAL C 1 85 ? -9.853 -2.851 14.098 1.00 19.50 85 VAL C C 1
ATOM 3483 O O . VAL C 1 85 ? -9.088 -2.790 13.137 1.00 18.94 85 VAL C O 1
ATOM 3487 N N . GLN C 1 86 ? -9.954 -1.878 14.991 1.00 20.44 86 GLN C N 1
ATOM 3488 C CA . GLN C 1 86 ? -9.090 -0.704 14.905 1.00 20.33 86 GLN C CA 1
ATOM 3489 C C . GLN C 1 86 ? -8.223 -0.584 16.150 1.00 20.02 86 GLN C C 1
ATOM 3490 O O . GLN C 1 86 ? -8.704 -0.769 17.266 1.00 18.73 86 GLN C O 1
ATOM 3496 N N . TYR C 1 87 ? -6.943 -0.284 15.936 1.00 20.04 87 TYR C N 1
ATOM 3497 C CA . TYR C 1 87 ? -5.955 -0.203 17.012 1.00 19.26 87 TYR C CA 1
ATOM 3498 C C . TYR C 1 87 ? -5.455 1.220 17.204 1.00 19.03 87 TYR C C 1
ATOM 3499 O O . TYR C 1 87 ? -5.103 1.613 18.307 1.00 18.41 87 TYR C O 1
ATOM 3508 N N . VAL C 1 88 ? -5.397 1.974 16.111 1.00 19.19 88 VAL C N 1
ATOM 3509 C CA . VAL C 1 88 ? -4.834 3.320 16.136 1.00 21.01 88 VAL C CA 1
ATOM 3510 C C . VAL C 1 88 ? -5.763 4.304 15.439 1.00 20.31 88 VAL C C 1
ATOM 3511 O O . VAL C 1 88 ? -6.305 4.002 14.363 1.00 17.67 88 VAL C O 1
ATOM 3515 N N . PRO C 1 89 ? -5.957 5.481 16.053 1.00 19.04 89 PRO C N 1
ATOM 3516 C CA . PRO C 1 89 ? -6.738 6.528 15.391 1.00 22.63 89 PRO C CA 1
ATOM 3517 C C . PRO C 1 89 ? -6.004 6.952 14.125 1.00 20.27 89 PRO C C 1
ATOM 3518 O O . PRO C 1 89 ? -4.781 7.039 14.131 1.00 18.50 89 PRO C O 1
ATOM 3522 N N . PHE C 1 90 ? -6.744 7.202 13.053 1.00 22.86 90 PHE C N 1
ATOM 3523 C CA . PHE C 1 90 ? -6.134 7.457 11.753 1.00 19.72 90 PHE C CA 1
ATOM 3524 C C . PHE C 1 90 ? -5.232 8.686 11.703 1.00 21.74 90 PHE C C 1
ATOM 3525 O O . PHE C 1 90 ? -4.308 8.752 10.888 1.00 21.88 90 PHE C O 1
ATOM 3533 N N . ASP C 1 91 ? -5.504 9.666 12.560 1.00 21.76 91 ASP C N 1
ATOM 3534 C CA . ASP C 1 91 ? -4.708 10.884 12.558 1.00 21.91 91 ASP C CA 1
ATOM 3535 C C . ASP C 1 91 ? -3.332 10.631 13.173 1.00 24.41 91 ASP C C 1
ATOM 3536 O O . ASP C 1 91 ? -2.407 11.421 12.984 1.00 23.02 91 ASP C O 1
ATOM 3541 N N . LYS C 1 92 ? -3.195 9.526 13.903 1.00 21.43 92 LYS C N 1
ATOM 3542 C CA . LYS C 1 92 ? -1.940 9.241 14.584 1.00 18.98 92 LYS C CA 1
ATOM 3543 C C . LYS C 1 92 ? -1.014 8.321 13.783 1.00 20.92 92 LYS C C 1
ATOM 3544 O O . LYS C 1 92 ? -1.400 7.755 12.764 1.00 19.69 92 LYS C O 1
ATOM 3550 N N . ARG C 1 93 ? 0.219 8.192 14.255 1.00 21.75 93 ARG C N 1
ATOM 3551 C CA . ARG C 1 93 ? 1.234 7.384 13.590 1.00 19.99 93 ARG C CA 1
ATOM 3552 C C . ARG C 1 93 ? 1.246 5.933 14.096 1.00 19.94 93 ARG C C 1
ATOM 3553 O O . ARG C 1 93 ? 1.656 5.670 15.225 1.00 18.36 93 ARG C O 1
ATOM 3561 N N . ALA C 1 94 ? 0.773 5.007 13.259 1.00 21.28 94 ALA C N 1
ATOM 3562 C CA . ALA C 1 94 ? 0.896 3.570 13.509 1.00 20.37 94 ALA C CA 1
ATOM 3563 C C . ALA C 1 94 ? 2.269 3.070 13.069 1.00 20.56 94 ALA C C 1
ATOM 3564 O O . ALA C 1 94 ? 2.905 3.668 12.187 1.00 18.84 94 ALA C O 1
ATOM 3566 N N . TRP C 1 95 ? 2.736 1.976 13.669 1.00 17.10 95 TRP C N 1
ATOM 3567 C CA . TRP C 1 95 ? 4.064 1.459 13.312 1.00 17.25 95 TRP C CA 1
ATOM 3568 C C . TRP C 1 95 ? 4.011 0.219 12.404 1.00 19.60 95 TRP C C 1
ATOM 3569 O O . TRP C 1 95 ? 4.241 -0.906 12.858 1.00 17.74 95 TRP C O 1
ATOM 3580 N N . HIS C 1 96 ? 3.733 0.433 11.116 1.00 18.15 96 HIS C N 1
ATOM 3581 C CA . HIS C 1 96 ? 3.409 -0.672 10.210 1.00 20.19 96 HIS C CA 1
ATOM 3582 C C . HIS C 1 96 ? 4.293 -0.800 8.964 1.00 20.37 96 HIS C C 1
ATOM 3583 O O . HIS C 1 96 ? 4.364 -1.880 8.366 1.00 20.12 96 HIS C O 1
ATOM 3590 N N . ALA C 1 97 ? 4.948 0.286 8.554 1.00 19.60 97 ALA C N 1
ATOM 3591 C CA . ALA C 1 97 ? 5.701 0.270 7.291 1.00 18.24 97 ALA C CA 1
ATOM 3592 C C . ALA C 1 97 ? 7.187 -0.088 7.450 1.00 19.74 97 ALA C C 1
ATOM 3593 O O . ALA C 1 97 ? 7.813 -0.641 6.529 1.00 20.12 97 ALA C O 1
ATOM 3595 N N . GLY C 1 98 ? 7.739 0.215 8.621 1.00 21.39 98 GLY C N 1
ATOM 3596 C CA . GLY C 1 98 ? 9.154 0.004 8.875 1.00 22.16 98 GLY C CA 1
ATOM 3597 C C . GLY C 1 98 ? 10.014 0.832 7.939 1.00 23.94 98 GLY C C 1
ATOM 3598 O O . GLY C 1 98 ? 9.599 1.905 7.494 1.00 20.87 98 GLY C O 1
ATOM 3599 N N . VAL C 1 99 ? 11.214 0.334 7.641 1.00 24.33 99 VAL C N 1
ATOM 3600 C CA . VAL C 1 99 ? 12.111 1.006 6.707 1.00 24.97 99 VAL C CA 1
ATOM 3601 C C . VAL C 1 99 ? 11.507 0.979 5.303 1.00 22.82 99 VAL C C 1
ATOM 3602 O O . VAL C 1 99 ? 11.299 -0.082 4.718 1.00 22.75 99 VAL C O 1
ATOM 3606 N N . SER C 1 100 ? 11.223 2.154 4.764 1.00 24.96 100 SER C N 1
ATOM 3607 C CA . SER C 1 100 ? 10.428 2.231 3.548 1.00 26.42 100 SER C CA 1
ATOM 3608 C C . SER C 1 100 ? 10.653 3.531 2.803 1.00 26.77 100 SER C C 1
ATOM 3609 O O . SER C 1 100 ? 11.187 4.493 3.354 1.00 24.83 100 SER C O 1
ATOM 3612 N N . SER C 1 101 ? 10.214 3.561 1.549 1.00 26.34 101 SER C N 1
ATOM 3613 C CA . SER C 1 101 ? 10.325 4.764 0.738 1.00 28.54 101 SER C CA 1
ATOM 3614 C C . SER C 1 101 ? 9.152 4.871 -0.233 1.00 27.21 101 SER C C 1
ATOM 3615 O O . SER C 1 101 ? 8.764 3.886 -0.868 1.00 25.24 101 SER C O 1
ATOM 3618 N N . TYR C 1 102 ? 8.602 6.074 -0.361 1.00 29.51 102 TYR C N 1
ATOM 3619 C CA . TYR C 1 102 ? 7.539 6.333 -1.330 1.00 26.93 102 TYR C CA 1
ATOM 3620 C C . TYR C 1 102 ? 7.748 7.704 -1.969 1.00 26.68 102 TYR C C 1
ATOM 3621 O O . TYR C 1 102 ? 7.808 8.717 -1.277 1.00 24.19 102 TYR C O 1
ATOM 3630 N N . GLN C 1 103 ? 7.875 7.727 -3.291 1.00 27.91 103 GLN C N 1
ATOM 3631 C CA . GLN C 1 103 ? 8.146 8.965 -4.015 1.00 26.63 103 GLN C CA 1
ATOM 3632 C C . GLN C 1 103 ? 9.262 9.801 -3.389 1.00 25.83 103 GLN C C 1
ATOM 3633 O O . GLN C 1 103 ? 9.157 11.028 -3.321 1.00 27.12 103 GLN C O 1
ATOM 3639 N N . GLY C 1 104 ? 10.323 9.144 -2.929 1.00 28.21 104 GLY C N 1
ATOM 3640 C CA . GLY C 1 104 ? 11.499 9.847 -2.437 1.00 25.36 104 GLY C CA 1
ATOM 3641 C C . GLY C 1 104 ? 11.533 10.066 -0.934 1.00 30.02 104 GLY C C 1
ATOM 3642 O O . GLY C 1 104 ? 12.601 10.263 -0.349 1.00 30.48 104 GLY C O 1
ATOM 3643 N N . ARG C 1 105 ? 10.367 10.040 -0.299 1.00 29.15 105 ARG C N 1
ATOM 3644 C CA . ARG C 1 105 ? 10.297 10.219 1.151 1.00 27.53 105 ARG C CA 1
ATOM 3645 C C . ARG C 1 105 ? 10.368 8.875 1.870 1.00 27.86 105 ARG C C 1
ATOM 3646 O O . ARG C 1 105 ? 9.716 7.903 1.464 1.00 28.36 105 ARG C O 1
ATOM 3654 N N . GLU C 1 106 ? 11.179 8.822 2.922 1.00 25.57 106 GLU C N 1
ATOM 3655 C CA . GLU C 1 106 ? 11.339 7.611 3.711 1.00 24.97 106 GLU C CA 1
ATOM 3656 C C . GLU C 1 106 ? 10.429 7.659 4.930 1.00 23.59 106 GLU C C 1
ATOM 3657 O O . GLU C 1 106 ? 9.630 8.588 5.075 1.00 21.42 106 GLU C O 1
ATOM 3663 N N . ARG C 1 107 ? 10.548 6.653 5.794 1.00 23.57 107 ARG C N 1
ATOM 3664 C CA . ARG C 1 107 ? 9.767 6.595 7.028 1.00 21.70 107 ARG C CA 1
ATOM 3665 C C . ARG C 1 107 ? 8.285 6.745 6.696 1.00 20.46 107 ARG C C 1
ATOM 3666 O O . ARG C 1 107 ? 7.642 7.712 7.100 1.00 21.25 107 ARG C O 1
ATOM 3674 N N . CYS C 1 108 ? 7.748 5.781 5.953 1.00 21.41 108 CYS C N 1
ATOM 3675 C CA . CYS C 1 108 ? 6.401 5.913 5.405 1.00 20.97 108 CYS C CA 1
ATOM 3676 C C . CYS C 1 108 ? 5.308 5.911 6.462 1.00 19.17 108 CYS C C 1
ATOM 3677 O O . CYS C 1 108 ? 4.182 6.326 6.190 1.00 18.14 108 CYS C O 1
ATOM 3680 N N . ASN C 1 109 ? 5.642 5.449 7.661 1.00 20.54 109 ASN C N 1
ATOM 3681 C CA . ASN C 1 109 ? 4.713 5.521 8.777 1.00 19.54 109 ASN C CA 1
ATOM 3682 C C . ASN C 1 109 ? 4.211 6.940 8.953 1.00 20.94 109 ASN C C 1
ATOM 3683 O O . ASN C 1 109 ? 3.037 7.154 9.250 1.00 18.34 109 ASN C O 1
ATOM 3688 N N . ASP C 1 110 ? 5.118 7.898 8.753 1.00 19.89 110 ASP C N 1
ATOM 3689 C CA . ASP C 1 110 ? 4.865 9.306 9.058 1.00 20.76 110 ASP C CA 1
ATOM 3690 C C . ASP C 1 110 ? 3.591 9.806 8.418 1.00 18.19 110 ASP C C 1
ATOM 3691 O O . ASP C 1 110 ? 2.777 10.454 9.071 1.00 19.73 110 ASP C O 1
ATOM 3696 N N . PHE C 1 111 ? 3.426 9.506 7.134 1.00 19.98 111 PHE C N 1
ATOM 3697 C CA . PHE C 1 111 ? 2.339 10.100 6.368 1.00 20.32 111 PHE C CA 1
ATOM 3698 C C . PHE C 1 111 ? 1.364 9.093 5.801 1.00 20.50 111 PHE C C 1
ATOM 3699 O O . PHE C 1 111 ? 0.603 9.414 4.886 1.00 19.97 111 PHE C O 1
ATOM 3707 N N . SER C 1 112 ? 1.380 7.874 6.327 1.00 19.03 112 SER C N 1
ATOM 3708 C CA . SER C 1 112 ? 0.443 6.871 5.826 1.00 19.20 112 SER C CA 1
ATOM 3709 C C . SER C 1 112 ? -0.494 6.297 6.874 1.00 21.12 112 SER C C 1
ATOM 3710 O O . SER C 1 112 ? -0.342 6.516 8.078 1.00 18.64 112 SER C O 1
ATOM 3713 N N . ILE C 1 113 ? -1.480 5.576 6.353 1.00 19.06 113 ILE C N 1
ATOM 3714 C CA . ILE C 1 113 ? -2.395 4.797 7.151 1.00 18.49 113 ILE C CA 1
ATOM 3715 C C . ILE C 1 113 ? -2.154 3.344 6.777 1.00 18.72 113 ILE C C 1
ATOM 3716 O O . ILE C 1 113 ? -1.965 3.034 5.606 1.00 17.45 113 ILE C O 1
ATOM 3721 N N . GLY C 1 114 ? -2.139 2.464 7.770 1.00 17.72 114 GLY C N 1
ATOM 3722 C CA . GLY C 1 114 ? -1.865 1.066 7.510 1.00 18.81 114 GLY C CA 1
ATOM 3723 C C . GLY C 1 114 ? -3.097 0.233 7.753 1.00 18.66 114 GLY C C 1
ATOM 3724 O O . GLY C 1 114 ? -3.655 0.253 8.844 1.00 16.67 114 GLY C O 1
ATOM 3725 N N . ILE C 1 115 ? -3.526 -0.488 6.726 1.00 13.99 115 ILE C N 1
ATOM 3726 C CA . ILE C 1 115 ? -4.644 -1.404 6.864 1.00 15.70 115 ILE C CA 1
ATOM 3727 C C . ILE C 1 115 ? -4.168 -2.818 6.595 1.00 16.18 115 ILE C C 1
ATOM 3728 O O . ILE C 1 115 ? -3.537 -3.085 5.579 1.00 15.11 115 ILE C O 1
ATOM 3733 N N . GLU C 1 116 ? -4.500 -3.730 7.497 1.00 15.38 116 GLU C N 1
ATOM 3734 C CA . GLU C 1 116 ? -4.070 -5.116 7.374 1.00 15.96 116 GLU C CA 1
ATOM 3735 C C . GLU C 1 116 ? -5.233 -6.046 7.038 1.00 17.18 116 GLU C C 1
ATOM 3736 O O . GLU C 1 116 ? -6.245 -6.060 7.741 1.00 16.06 116 GLU C O 1
ATOM 3742 N N . LEU C 1 117 ? -5.079 -6.830 5.969 1.00 18.17 117 LEU C N 1
ATOM 3743 C CA . LEU C 1 117 ? -6.041 -7.873 5.633 1.00 16.95 117 LEU C CA 1
ATOM 3744 C C . LEU C 1 117 ? -5.545 -9.201 6.181 1.00 18.77 117 LEU C C 1
ATOM 3745 O O . LEU C 1 117 ? -4.471 -9.673 5.792 1.00 16.86 117 LEU C O 1
ATOM 3750 N N . GLU C 1 118 ? -6.316 -9.803 7.085 1.00 17.64 118 GLU C N 1
ATOM 3751 C CA . GLU C 1 118 ? -6.012 -11.147 7.547 1.00 19.42 118 GLU C CA 1
ATOM 3752 C C . GLU C 1 118 ? -5.949 -12.087 6.336 1.00 21.08 118 GLU C C 1
ATOM 3753 O O . GLU C 1 118 ? -6.917 -12.211 5.580 1.00 18.95 118 GLU C O 1
ATOM 3759 N N . GLY C 1 119 ? -4.804 -12.736 6.145 1.00 18.14 119 GLY C N 1
ATOM 3760 C CA . GLY C 1 119 ? -4.614 -13.585 4.987 1.00 19.22 119 GLY C CA 1
ATOM 3761 C C . GLY C 1 119 ? -3.148 -13.800 4.661 1.00 19.59 119 GLY C C 1
ATOM 3762 O O . GLY C 1 119 ? -2.273 -13.522 5.487 1.00 22.22 119 GLY C O 1
ATOM 3763 N N . THR C 1 120 ? -2.881 -14.302 3.457 1.00 18.56 120 THR C N 1
ATOM 3764 C CA . THR C 1 120 ? -1.520 -14.634 3.034 1.00 18.13 120 THR C CA 1
ATOM 3765 C C . THR C 1 120 ? -1.264 -14.200 1.586 1.00 19.47 120 THR C C 1
ATOM 3766 O O . THR C 1 120 ? -2.198 -13.867 0.854 1.00 18.18 120 THR C O 1
ATOM 3770 N N . ASP C 1 121 ? 0.005 -14.212 1.182 1.00 20.76 121 ASP C N 1
ATOM 3771 C CA . ASP C 1 121 ? 0.409 -13.777 -0.165 1.00 20.25 121 ASP C CA 1
ATOM 3772 C C . ASP C 1 121 ? -0.207 -14.581 -1.301 1.00 22.22 121 ASP C C 1
ATOM 3773 O O . ASP C 1 121 ? -0.257 -14.109 -2.437 1.00 21.02 121 ASP C O 1
ATOM 3778 N N . THR C 1 122 ? -0.641 -15.802 -1.004 1.00 21.99 122 THR C N 1
ATOM 3779 C CA . THR C 1 122 ? -0.956 -16.765 -2.061 1.00 25.82 122 THR C CA 1
ATOM 3780 C C . THR C 1 122 ? -2.378 -17.312 -1.988 1.00 23.77 122 THR C C 1
ATOM 3781 O O . THR C 1 122 ? -2.780 -18.130 -2.825 1.00 25.18 122 THR C O 1
ATOM 3785 N N . LEU C 1 123 ? -3.134 -16.854 -0.996 1.00 20.57 123 LEU C N 1
ATOM 3786 C CA . LEU C 1 123 ? -4.519 -17.273 -0.829 1.00 21.35 123 LEU C CA 1
ATOM 3787 C C . LEU C 1 123 ? -5.448 -16.094 -1.083 1.00 21.83 123 LEU C C 1
ATOM 3788 O O . LEU C 1 123 ? -5.265 -15.012 -0.518 1.00 17.45 123 LEU C O 1
ATOM 3793 N N . ALA C 1 124 ? -6.450 -16.303 -1.931 1.00 20.84 124 ALA C N 1
ATOM 3794 C CA . ALA C 1 124 ? -7.403 -15.247 -2.233 1.00 20.84 124 ALA C CA 1
ATOM 3795 C C . ALA C 1 124 ? -7.988 -14.685 -0.947 1.00 20.39 124 ALA C C 1
ATOM 3796 O O . ALA C 1 124 ? -8.192 -15.418 0.026 1.00 17.44 124 ALA C O 1
ATOM 3798 N N . TYR C 1 125 ? -8.238 -13.380 -0.940 1.00 19.74 125 TYR C N 1
ATOM 3799 C CA . TYR C 1 125 ? -8.952 -12.746 0.160 1.00 19.54 125 TYR C CA 1
ATOM 3800 C C . TYR C 1 125 ? -10.455 -12.943 -0.055 1.00 20.28 125 TYR C C 1
ATOM 3801 O O . TYR C 1 125 ? -10.890 -13.273 -1.161 1.00 18.30 125 TYR C O 1
ATOM 3810 N N . THR C 1 126 ? -11.248 -12.742 0.991 1.00 19.24 126 THR C N 1
ATOM 3811 C CA . THR C 1 126 ? -12.677 -13.070 0.924 1.00 19.65 126 THR C CA 1
ATOM 3812 C C . THR C 1 126 ? -13.499 -11.945 0.309 1.00 21.09 126 THR C C 1
ATOM 3813 O O . THR C 1 126 ? -13.049 -10.801 0.255 1.00 20.55 126 THR C O 1
ATOM 3817 N N . ASP C 1 127 ? -14.701 -12.276 -0.160 1.00 17.90 127 ASP C N 1
ATOM 3818 C CA . ASP C 1 127 ? -15.607 -11.269 -0.691 1.00 21.55 127 ASP C CA 1
ATOM 3819 C C . ASP C 1 127 ? -15.852 -10.216 0.375 1.00 20.27 127 ASP C C 1
ATOM 3820 O O . ASP C 1 127 ? -15.907 -9.026 0.078 1.00 17.59 127 ASP C O 1
ATOM 3825 N N . ALA C 1 128 ? -15.989 -10.659 1.625 1.00 19.83 128 ALA C N 1
ATOM 3826 C CA . ALA C 1 128 ? -16.269 -9.736 2.723 1.00 18.24 128 ALA C CA 1
ATOM 3827 C C . ALA C 1 128 ? -15.117 -8.755 2.918 1.00 18.50 128 ALA C C 1
ATOM 3828 O O . ALA C 1 128 ? -15.327 -7.573 3.227 1.00 19.38 128 ALA C O 1
ATOM 3830 N N . GLN C 1 129 ? -13.898 -9.249 2.739 1.00 17.75 129 GLN C N 1
ATOM 3831 C CA . GLN C 1 129 ? -12.714 -8.414 2.903 1.00 19.14 129 GLN C CA 1
ATOM 3832 C C . GLN C 1 129 ? -12.607 -7.309 1.850 1.00 18.65 129 GLN C C 1
ATOM 3833 O O . GLN C 1 129 ? -12.268 -6.177 2.176 1.00 17.05 129 GLN C O 1
ATOM 3839 N N . TYR C 1 130 ? -12.899 -7.623 0.591 1.00 18.22 130 TYR C N 1
ATOM 3840 C CA . TYR C 1 130 ? -12.824 -6.590 -0.435 1.00 19.31 130 TYR C CA 1
ATOM 3841 C C . TYR C 1 130 ? -13.855 -5.510 -0.147 1.00 20.28 130 TYR C C 1
ATOM 3842 O O . TYR C 1 130 ? -13.538 -4.326 -0.183 1.00 20.44 130 TYR C O 1
ATOM 3851 N N . GLN C 1 131 ? -15.076 -5.921 0.187 1.00 21.56 131 GLN C N 1
ATOM 3852 C CA . GLN C 1 131 ? -16.138 -4.969 0.501 1.00 20.52 131 GLN C CA 1
ATOM 3853 C C . GLN C 1 131 ? -15.769 -4.039 1.656 1.00 21.43 131 GLN C C 1
ATOM 3854 O O . GLN C 1 131 ? -15.973 -2.822 1.570 1.00 21.20 131 GLN C O 1
ATOM 3860 N N . GLN C 1 132 ? -15.239 -4.608 2.736 1.00 19.47 132 GLN C N 1
ATOM 3861 C CA . GLN C 1 132 ? -14.910 -3.817 3.925 1.00 21.82 132 GLN C CA 1
ATOM 3862 C C . GLN C 1 132 ? -13.664 -2.965 3.735 1.00 21.66 132 GLN C C 1
ATOM 3863 O O . GLN C 1 132 ? -13.579 -1.852 4.253 1.00 22.26 132 GLN C O 1
ATOM 3869 N N . LEU C 1 133 ? -12.685 -3.498 3.012 1.00 21.16 133 LEU C N 1
ATOM 3870 C CA . LEU C 1 133 ? -11.493 -2.722 2.705 1.00 20.83 133 LEU C CA 1
ATOM 3871 C C . LEU C 1 133 ? -11.916 -1.440 2.008 1.00 20.56 133 LEU C C 1
ATOM 3872 O O . LEU C 1 133 ? -11.587 -0.347 2.458 1.00 21.89 133 LEU C O 1
ATOM 3877 N N . ALA C 1 134 ? -12.666 -1.588 0.917 1.00 20.61 134 ALA C N 1
ATOM 3878 C CA . ALA C 1 134 ? -13.171 -0.455 0.146 1.00 23.03 134 ALA C CA 1
ATOM 3879 C C . ALA C 1 134 ? -14.047 0.469 0.984 1.00 22.83 134 ALA C C 1
ATOM 3880 O O . ALA C 1 134 ? -13.985 1.689 0.841 1.00 20.74 134 ALA C O 1
ATOM 3882 N N . ALA C 1 135 ? -14.872 -0.116 1.852 1.00 22.08 135 ALA C N 1
ATOM 3883 C CA . ALA C 1 135 ? -15.739 0.677 2.710 1.00 21.70 135 ALA C CA 1
ATOM 3884 C C . ALA C 1 135 ? -14.876 1.575 3.580 1.00 22.32 135 ALA C C 1
ATOM 3885 O O . ALA C 1 135 ? -15.118 2.779 3.680 1.00 20.58 135 ALA C O 1
ATOM 3887 N N . VAL C 1 136 ? -13.852 0.988 4.193 1.00 21.68 136 VAL C N 1
ATOM 3888 C CA . VAL C 1 136 ? -12.972 1.744 5.078 1.00 22.64 136 VAL C CA 1
ATOM 3889 C C . VAL C 1 136 ? -12.188 2.778 4.283 1.00 22.16 136 VAL C C 1
ATOM 3890 O O . VAL C 1 136 ? -11.988 3.906 4.737 1.00 22.02 136 VAL C O 1
ATOM 3894 N N . THR C 1 137 ? -11.764 2.388 3.084 1.00 22.45 137 THR C N 1
ATOM 3895 C CA . THR C 1 137 ? -10.927 3.246 2.256 1.00 21.04 137 THR C CA 1
ATOM 3896 C C . THR C 1 137 ? -11.718 4.475 1.800 1.00 23.52 137 THR C C 1
ATOM 3897 O O . THR C 1 137 ? -11.208 5.600 1.839 1.00 23.52 137 THR C O 1
ATOM 3901 N N . ASN C 1 138 ? -12.972 4.265 1.399 1.00 21.75 138 ASN C N 1
ATOM 3902 C CA . ASN C 1 138 ? -13.860 5.376 1.063 1.00 23.40 138 ASN C CA 1
ATOM 3903 C C . ASN C 1 138 ? -14.039 6.357 2.226 1.00 24.33 138 ASN C C 1
ATOM 3904 O O . ASN C 1 138 ? -14.089 7.577 2.031 1.00 22.85 138 ASN C O 1
ATOM 3909 N N . ALA C 1 139 ? -14.136 5.823 3.436 1.00 21.49 139 ALA C N 1
ATOM 3910 C CA . ALA C 1 139 ? -14.253 6.671 4.618 1.00 23.10 139 ALA C CA 1
ATOM 3911 C C . ALA C 1 139 ? -12.997 7.516 4.790 1.00 22.12 139 ALA C C 1
ATOM 3912 O O . ALA C 1 139 ? -13.071 8.709 5.089 1.00 22.31 139 ALA C O 1
ATOM 3914 N N . LEU C 1 140 ? -11.843 6.891 4.586 1.00 20.25 140 LEU C N 1
ATOM 3915 C CA . LEU C 1 140 ? -10.556 7.573 4.718 1.00 23.38 140 LEU C CA 1
ATOM 3916 C C . LEU C 1 140 ? -10.335 8.648 3.653 1.00 21.47 140 LEU C C 1
ATOM 3917 O O . LEU C 1 140 ? -9.724 9.683 3.925 1.00 18.82 140 LEU C O 1
ATOM 3922 N N . ILE C 1 141 ? -10.808 8.378 2.441 1.00 21.26 141 ILE C N 1
ATOM 3923 C CA . ILE C 1 141 ? -10.708 9.317 1.331 1.00 21.76 141 ILE C CA 1
ATOM 3924 C C . ILE C 1 141 ? -11.601 10.534 1.587 1.00 23.08 141 ILE C C 1
ATOM 3925 O O . ILE C 1 141 ? -11.327 11.642 1.124 1.00 23.80 141 ILE C O 1
ATOM 3930 N N . THR C 1 142 ? -12.666 10.312 2.346 1.00 22.49 142 THR C N 1
ATOM 3931 C CA . THR C 1 142 ? -13.590 11.372 2.708 1.00 21.63 142 THR C CA 1
ATOM 3932 C C . THR C 1 142 ? -12.871 12.412 3.565 1.00 23.96 142 THR C C 1
ATOM 3933 O O . THR C 1 142 ? -12.960 13.616 3.308 1.00 22.67 142 THR C O 1
ATOM 3937 N N . ARG C 1 143 ? -12.139 11.929 4.568 1.00 24.12 143 ARG C N 1
ATOM 3938 C CA . ARG C 1 143 ? -11.388 12.781 5.489 1.00 22.72 143 ARG C CA 1
ATOM 3939 C C . ARG C 1 143 ? -10.018 13.211 4.955 1.00 24.49 143 ARG C C 1
ATOM 3940 O O . ARG C 1 143 ? -9.510 14.269 5.330 1.00 23.88 143 ARG C O 1
ATOM 3948 N N . TYR C 1 144 ? -9.418 12.377 4.106 1.00 23.31 144 TYR C N 1
ATOM 3949 C CA . TYR C 1 144 ? -8.128 12.688 3.501 1.00 21.12 144 TYR C CA 1
ATOM 3950 C C . TYR C 1 144 ? -8.169 12.370 2.008 1.00 22.53 144 TYR C C 1
ATOM 3951 O O . TYR C 1 144 ? -7.673 11.326 1.580 1.00 21.77 144 TYR C O 1
ATOM 3960 N N . PRO C 1 145 ? -8.758 13.270 1.211 1.00 23.23 145 PRO C N 1
ATOM 3961 C CA . PRO C 1 145 ? -8.932 13.069 -0.235 1.00 20.91 145 PRO C CA 1
ATOM 3962 C C . PRO C 1 145 ? -7.657 12.706 -1.010 1.00 22.37 145 PRO C C 1
ATOM 3963 O O . PRO C 1 145 ? -7.744 12.044 -2.048 1.00 23.29 145 PRO C O 1
ATOM 3967 N N . ALA C 1 146 ? -6.493 13.132 -0.543 1.00 20.69 146 ALA C N 1
ATOM 3968 C CA . ALA C 1 146 ? -5.257 12.766 -1.240 1.00 22.70 146 ALA C CA 1
ATOM 3969 C C . ALA C 1 146 ? -5.118 11.241 -1.384 1.00 23.57 146 ALA C C 1
ATOM 3970 O O . ALA C 1 146 ? -4.526 10.741 -2.351 1.00 23.26 146 ALA C O 1
ATOM 3972 N N . ILE C 1 147 ? -5.670 10.511 -0.418 1.00 23.56 147 ILE C N 1
ATOM 3973 C CA . ILE C 1 147 ? -5.608 9.050 -0.412 1.00 23.63 147 ILE C CA 1
ATOM 3974 C C . ILE C 1 147 ? -6.092 8.459 -1.739 1.00 22.62 147 ILE C C 1
ATOM 3975 O O . ILE C 1 147 ? -5.585 7.437 -2.201 1.00 20.27 147 ILE C O 1
ATOM 3980 N N . ALA C 1 148 ? -7.076 9.110 -2.353 1.00 24.93 148 ALA C N 1
ATOM 3981 C CA . ALA C 1 148 ? -7.630 8.624 -3.612 1.00 24.27 148 ALA C CA 1
ATOM 3982 C C . ALA C 1 148 ? -6.564 8.416 -4.710 1.00 23.38 148 ALA C C 1
ATOM 3983 O O . ALA C 1 148 ? -6.760 7.605 -5.604 1.00 26.75 148 ALA C O 1
ATOM 3985 N N . ASN C 1 149 ? -5.445 9.136 -4.632 1.00 20.55 149 ASN C N 1
ATOM 3986 C CA . ASN C 1 149 ? -4.366 9.008 -5.623 1.00 26.80 149 ASN C CA 1
ATOM 3987 C C . ASN C 1 149 ? -3.119 8.311 -5.078 1.00 25.90 149 ASN C C 1
ATOM 3988 O O . ASN C 1 149 ? -2.097 8.210 -5.769 1.00 26.17 149 ASN C O 1
ATOM 3993 N N . ASN C 1 150 ? -3.192 7.860 -3.830 1.00 21.88 150 ASN C N 1
ATOM 3994 C CA . ASN C 1 150 ? -2.024 7.296 -3.157 1.00 21.08 150 ASN C CA 1
ATOM 3995 C C . ASN C 1 150 ? -2.353 6.047 -2.355 1.00 20.11 150 ASN C C 1
ATOM 3996 O O . ASN C 1 150 ? -2.462 6.105 -1.139 1.00 18.61 150 ASN C O 1
ATOM 4009 N N . THR C 1 152 ? -1.169 1.887 -1.979 1.00 19.06 152 THR C N 1
ATOM 4010 C CA . THR C 1 152 ? -0.082 1.011 -2.373 1.00 18.21 152 THR C CA 1
ATOM 4011 C C . THR C 1 152 ? -0.029 -0.201 -1.461 1.00 18.97 152 THR C C 1
ATOM 4012 O O . THR C 1 152 ? -0.672 -0.219 -0.401 1.00 17.33 152 THR C O 1
ATOM 4016 N N . GLY C 1 153 ? 0.716 -1.221 -1.884 1.00 18.00 153 GLY C N 1
ATOM 4017 C CA . GLY C 1 153 ? 0.995 -2.359 -1.028 1.00 17.95 153 GLY C CA 1
ATOM 4018 C C . GLY C 1 153 ? 2.320 -2.178 -0.301 1.00 18.76 153 GLY C C 1
ATOM 4019 O O . GLY C 1 153 ? 3.180 -1.425 -0.760 1.00 19.64 153 GLY C O 1
ATOM 4020 N N . HIS C 1 154 ? 2.486 -2.850 0.837 1.00 18.15 154 HIS C N 1
ATOM 4021 C CA . HIS C 1 154 ? 3.744 -2.772 1.592 1.00 17.81 154 HIS C CA 1
ATOM 4022 C C . HIS C 1 154 ? 4.948 -3.122 0.723 1.00 21.07 154 HIS C C 1
ATOM 4023 O O . HIS C 1 154 ? 6.031 -2.537 0.869 1.00 20.19 154 HIS C O 1
ATOM 4030 N N . CYS C 1 155 ? 4.750 -4.088 -0.172 1.00 19.90 155 CYS C N 1
ATOM 4031 C CA . CYS C 1 155 ? 5.809 -4.548 -1.069 1.00 22.89 155 CYS C CA 1
ATOM 4032 C C . CYS C 1 155 ? 6.290 -3.404 -1.949 1.00 23.46 155 CYS C C 1
ATOM 4033 O O . CYS C 1 155 ? 7.476 -3.308 -2.283 1.00 22.47 155 CYS C O 1
ATOM 4036 N N . ASN C 1 156 ? 5.370 -2.515 -2.306 1.00 19.30 156 ASN C N 1
ATOM 4037 C CA . ASN C 1 156 ? 5.727 -1.401 -3.173 1.00 19.36 156 ASN C CA 1
ATOM 4038 C C . ASN C 1 156 ? 6.654 -0.381 -2.492 1.00 22.35 156 ASN C C 1
ATOM 4039 O O . ASN C 1 156 ? 7.480 0.260 -3.146 1.00 22.46 156 ASN C O 1
ATOM 4044 N N . ILE C 1 157 ? 6.523 -0.225 -1.180 1.00 21.66 157 ILE C N 1
ATOM 4045 C CA . ILE C 1 157 ? 7.323 0.773 -0.489 1.00 22.61 157 ILE C CA 1
ATOM 4046 C C . ILE C 1 157 ? 8.510 0.137 0.232 1.00 25.26 157 ILE C C 1
ATOM 4047 O O . ILE C 1 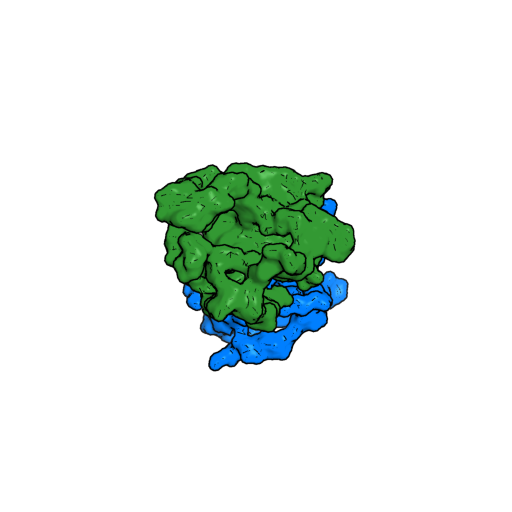157 ? 9.354 0.835 0.789 1.00 24.77 157 ILE C O 1
ATOM 4052 N N . ALA C 1 158 ? 8.572 -1.192 0.210 1.00 20.51 158 ALA C N 1
ATOM 4053 C CA . ALA C 1 158 ? 9.718 -1.904 0.770 1.00 24.11 158 ALA C CA 1
ATOM 4054 C C . ALA C 1 158 ? 9.975 -3.203 0.006 1.00 24.75 158 ALA C C 1
ATOM 4055 O O . ALA C 1 158 ? 9.766 -4.295 0.539 1.00 24.37 158 ALA C O 1
ATOM 4057 N N . PRO C 1 159 ? 10.429 -3.080 -1.259 1.00 23.81 159 PRO C N 1
ATOM 4058 C CA . PRO C 1 159 ? 10.679 -4.234 -2.135 1.00 27.14 159 PRO C CA 1
ATOM 4059 C C . PRO C 1 159 ? 11.882 -5.037 -1.661 1.00 28.18 159 PRO C C 1
ATOM 4060 O O . PRO C 1 159 ? 12.784 -4.475 -1.047 1.00 27.89 159 PRO C O 1
ATOM 4064 N N . GLU C 1 160 ? 11.904 -6.335 -1.939 1.00 29.04 160 GLU C N 1
ATOM 4065 C CA . GLU C 1 160 ? 13.025 -7.157 -1.490 1.00 35.77 160 GLU C CA 1
ATOM 4066 C C . GLU C 1 160 ? 13.181 -7.092 0.043 1.00 34.28 160 GLU C C 1
ATOM 4067 O O . GLU C 1 160 ? 14.257 -7.351 0.585 1.00 34.77 160 GLU C O 1
ATOM 4073 N N . ARG C 1 161 ? 12.107 -6.729 0.736 1.00 27.46 161 ARG C N 1
ATOM 4074 C CA . ARG C 1 161 ? 12.043 -6.922 2.186 1.00 28.54 161 ARG C CA 1
ATOM 4075 C C . ARG C 1 161 ? 10.677 -7.473 2.585 1.00 27.12 161 ARG C C 1
ATOM 4076 O O . ARG C 1 161 ? 10.584 -8.415 3.375 1.00 24.87 161 ARG C O 1
ATOM 4084 N N . LYS C 1 162 ? 9.619 -6.885 2.029 1.00 22.12 162 LYS C N 1
ATOM 4085 C CA . LYS C 1 162 ? 8.261 -7.338 2.312 1.00 21.02 162 LYS C CA 1
ATOM 4086 C C . LYS C 1 162 ? 7.559 -7.721 1.017 1.00 22.11 162 LYS C C 1
ATOM 4087 O O . LYS C 1 162 ? 7.815 -7.140 -0.040 1.00 23.51 162 LYS C O 1
ATOM 4093 N N . THR C 1 163 ? 6.661 -8.695 1.103 1.00 23.31 163 THR C N 1
ATOM 4094 C CA . THR C 1 163 ? 5.986 -9.217 -0.077 1.00 18.93 163 THR C CA 1
ATOM 4095 C C . THR C 1 163 ? 4.478 -8.930 -0.044 1.00 19.88 163 THR C C 1
ATOM 4096 O O . THR C 1 163 ? 3.815 -8.921 -1.089 1.00 19.21 163 THR C O 1
ATOM 4100 N N . ASP C 1 164 ? 3.937 -8.689 1.151 1.00 20.05 164 ASP C N 1
ATOM 4101 C CA . ASP C 1 164 ? 2.493 -8.424 1.308 1.00 20.88 164 ASP C CA 1
ATOM 4102 C C . ASP C 1 164 ? 2.051 -7.150 0.580 1.00 19.22 164 ASP C C 1
ATOM 4103 O O . ASP C 1 164 ? 2.841 -6.211 0.418 1.00 19.55 164 ASP C O 1
ATOM 4108 N N . PRO C 1 165 ? 0.789 -7.104 0.126 1.00 18.65 165 PRO C N 1
ATOM 4109 C CA . PRO C 1 165 ? -0.317 -8.063 0.245 1.00 19.63 165 PRO C CA 1
ATOM 4110 C C . PRO C 1 165 ? -0.213 -9.235 -0.734 1.00 20.43 165 PRO C C 1
ATOM 4111 O O . PRO C 1 165 ? -1.098 -10.096 -0.746 1.00 18.50 165 PRO C O 1
ATOM 4115 N N . GLY C 1 166 ? 0.829 -9.236 -1.564 1.00 18.02 166 GLY C N 1
ATOM 4116 C CA . GLY C 1 166 ? 1.156 -10.380 -2.399 1.00 18.75 166 GLY C CA 1
ATOM 4117 C C . GLY C 1 166 ? 0.373 -10.483 -3.690 1.00 21.31 166 GLY C C 1
ATOM 4118 O O . GLY C 1 166 ? -0.517 -9.675 -3.946 1.00 19.77 166 GLY C O 1
ATOM 4119 N N . PRO C 1 167 ? 0.725 -11.483 -4.519 1.00 21.64 167 PRO C N 1
ATOM 4120 C CA . PRO C 1 167 ? 0.071 -11.817 -5.790 1.00 19.24 167 PRO C CA 1
ATOM 4121 C C . PRO C 1 167 ? -1.432 -12.029 -5.619 1.00 19.32 167 PRO C C 1
ATOM 4122 O O . PRO C 1 167 ? -2.196 -11.787 -6.549 1.00 21.61 167 PRO C O 1
ATOM 4126 N N . SER C 1 168 ? -1.848 -12.468 -4.435 1.00 20.49 168 SER C N 1
ATOM 4127 C CA . SER C 1 168 ? -3.262 -12.726 -4.175 1.00 18.97 168 SER C CA 1
ATOM 4128 C C . SER C 1 168 ? -4.105 -11.457 -4.047 1.00 19.88 168 SER C C 1
ATOM 4129 O O . SER C 1 168 ? -5.333 -11.526 -4.093 1.00 20.06 168 SER C O 1
ATOM 4132 N N . PHE C 1 169 ? -3.470 -10.305 -3.855 1.00 17.97 169 PHE C N 1
ATOM 4133 C CA . PHE C 1 169 ? -4.248 -9.072 -3.734 1.00 17.06 169 PHE C CA 1
ATOM 4134 C C . PHE C 1 169 ? -4.708 -8.565 -5.092 1.00 19.82 169 PHE C C 1
ATOM 4135 O O . PHE C 1 169 ? -3.889 -8.209 -5.944 1.00 17.17 169 PHE C O 1
ATOM 4143 N N . ASP C 1 170 ? -6.021 -8.521 -5.282 1.00 18.15 170 ASP C N 1
ATOM 4144 C CA . ASP C 1 170 ? -6.596 -8.082 -6.548 1.00 20.47 170 ASP C CA 1
ATOM 4145 C C . ASP C 1 170 ? -6.944 -6.601 -6.493 1.00 19.92 170 ASP C C 1
ATOM 4146 O O . ASP C 1 170 ? -7.975 -6.208 -5.950 1.00 17.97 170 ASP C O 1
ATOM 4151 N N . TRP C 1 171 ? -6.076 -5.777 -7.068 1.00 17.80 171 TRP C N 1
ATOM 4152 C CA . TRP C 1 171 ? -6.268 -4.342 -6.999 1.00 18.05 171 TRP C CA 1
ATOM 4153 C C . TRP C 1 171 ? -7.529 -3.902 -7.744 1.00 20.20 171 TRP C C 1
ATOM 4154 O O . TRP C 1 171 ? -8.186 -2.935 -7.350 1.00 19.64 171 TRP C O 1
ATOM 4165 N N . ALA C 1 172 ? -7.868 -4.622 -8.809 1.00 20.36 172 ALA C N 1
ATOM 4166 C CA . ALA C 1 172 ? -9.023 -4.279 -9.637 1.00 19.73 172 ALA C CA 1
ATOM 4167 C C . ALA C 1 172 ? -10.327 -4.454 -8.878 1.00 22.14 172 ALA C C 1
ATOM 4168 O O . ALA C 1 172 ? -11.230 -3.619 -8.974 1.00 22.49 172 ALA C O 1
ATOM 4170 N N . ARG C 1 173 ? -10.421 -5.550 -8.131 1.00 21.98 173 ARG C N 1
ATOM 4171 C CA . ARG C 1 173 ? -11.589 -5.810 -7.298 1.00 22.98 173 ARG C CA 1
ATOM 4172 C C . ARG C 1 173 ? -11.715 -4.775 -6.182 1.00 23.39 173 ARG C C 1
ATOM 4173 O O . ARG C 1 173 ? -12.819 -4.359 -5.827 1.00 26.04 173 ARG C O 1
ATOM 4181 N N . PHE C 1 174 ? -10.578 -4.361 -5.632 1.00 21.66 174 PHE C N 1
ATOM 4182 C CA . PHE C 1 174 ? -10.559 -3.343 -4.583 1.00 20.93 174 PHE C CA 1
ATOM 4183 C C . PHE C 1 174 ? -10.980 -1.975 -5.129 1.00 23.14 174 PHE C C 1
ATOM 4184 O O . PHE C 1 174 ? -11.813 -1.276 -4.540 1.00 21.73 174 PHE C O 1
ATOM 4192 N N . ARG C 1 175 ? -10.400 -1.605 -6.265 1.00 21.17 175 ARG C N 1
ATOM 4193 C CA . ARG C 1 175 ? -10.661 -0.305 -6.863 1.00 24.42 175 ARG C CA 1
ATOM 4194 C C . ARG C 1 175 ? -12.074 -0.208 -7.451 1.00 24.11 175 ARG C C 1
ATOM 4195 O O . ARG C 1 175 ? -12.645 0.872 -7.502 1.00 19.81 175 ARG C O 1
ATOM 4203 N N . ALA C 1 176 ? -12.630 -1.335 -7.893 1.00 25.34 176 ALA C N 1
ATOM 4204 C CA . ALA C 1 176 ? -14.006 -1.356 -8.398 1.00 24.82 176 ALA C CA 1
ATOM 4205 C C . ALA C 1 176 ? -14.983 -0.703 -7.421 1.00 27.41 176 ALA C C 1
ATOM 4206 O O . ALA C 1 176 ? -15.997 -0.123 -7.830 1.00 27.27 176 ALA C O 1
ATOM 4208 N N . LEU C 1 177 ? -14.672 -0.802 -6.132 1.00 26.18 177 LEU C N 1
ATOM 4209 C CA . LEU C 1 177 ? -15.561 -0.327 -5.075 1.00 25.45 177 LEU C CA 1
ATOM 4210 C C . LEU C 1 177 ? -15.079 0.962 -4.414 1.00 25.59 177 LEU C C 1
ATOM 4211 O O . LEU C 1 177 ? -15.694 1.437 -3.459 1.00 28.06 177 LEU C O 1
ATOM 4216 N N . VAL C 1 178 ? -13.975 1.519 -4.901 1.00 24.96 178 VAL C N 1
ATOM 4217 C CA . VAL C 1 178 ? -13.438 2.751 -4.321 1.00 26.14 178 VAL C CA 1
ATOM 4218 C C . VAL C 1 178 ? -13.984 4.006 -5.003 1.00 28.63 178 VAL C C 1
ATOM 4219 O O . VAL C 1 178 ? -14.191 4.023 -6.213 1.00 27.16 178 VAL C O 1
ATOM 4223 N N . THR C 1 179 ? -14.222 5.041 -4.198 1.00 28.72 179 THR C N 1
ATOM 4224 C CA . THR C 1 179 ? -14.610 6.379 -4.659 1.00 30.61 179 THR C CA 1
ATOM 4225 C C . THR C 1 179 ? -14.903 6.491 -6.153 1.00 36.43 179 THR C C 1
ATOM 4226 O O . THR C 1 179 ? -15.454 7.495 -6.614 1.00 38.18 179 THR C O 1
#

InterPro domains:
  IPR002502 N-acetylmuramoyl-L-alanine amidase domain [PF01510] (26-167)
  IPR002502 N-acetylmuramoyl-L-alanine amidase domain [SM00644] (16-166)
  IPR002502 N-acetylmuramoyl-L-alanine amidase domain [cd06583] (27-167)
  IPR036505 N-acetylmuramoyl-L-alanine amidase/PGRP domain superfamily [G3DSA:3.40.80.10] (1-187)
  IPR036505 N-acetylmuramoyl-L-alanine amidase/PGRP domain superfamily [SSF55846] (2-178)
  IPR051206 N-acetylmuramoyl-L-alanine amidase 2 [PTHR30417] (5-179)

Radius of gyration: 34.62 Å; Cα contacts (8 Å, |Δi|>4): 1141; chains: 3; bounding box: 97×79×46 Å

B-factor: mean 17.97, std 7.5, range [5.48, 60.57]

Foldseek 3Di:
DDDQQDDPPAAELAAPLWAAQPPLDAAQAEAEFEDEVPPPDFDDCQLSCLQRLRHDCPPDVSSVVSNVDRFHAQWEQGLQRHIYGHDRNSIFGHHQPFWADPRDTPNSNRYHYYYYYDAQPDARHPSNLLNVQVVVQVSCVVHVSHLVHYYSCVTVPPVDQPPHPNDDPVSSNVSHDD/DDDQLHDPQAAELAAPQWAAQVVLDAAQAEAEFADEVVPPDFDDCQLSCLQRLNHDCPPDVSRVVSSVDRFHAQWEQGLQRHIHGHDGNSIQTHHQPFWDDPRDTPNSNRYHYYYYYDAQPDAGHPSNLVNVLVVQVVSCVVHVSHLVHYYSCVTVPPPDQPPHPNDDPVSNNVSD/DADPLDDPQAAELAAPQWAAQVVLAAAQAEAEFEDAVVPPDFDDCQLSCLQRLRHDCPVDVVSVVSSPDHFHAQWEQGLQRHIHGHDRNSIQGGHLPFWDDPHDTPNSNRYHYYYYYDAQPDAGHPSRLQNLQVVQQVSCVVHVSHVVHYYSCVTPPPPDQPPHPNDDVCSNVVSHD

CATH classification: 3.40.80.10

Organism: Citrobacter freundii (NCBI:txid546)

Secondary structure (DSSP, 8-state):
-EETTEETTSEE---S-EEEPGGGPPP-EEEEEEE-SSTT--S-SHHHHHHHT---TTSSHHHHHHTT-----SEEE-TT--EEE-S-TTEEES-S-S-EETTEE-GGGGEEEEEEES-SSSPPPHHHHHHHHHHHHHHHHH-GGGGG--BHHHHSTTT--TT-TTS-HHHHHHHS--/-EETTEESSSEE---S-EEEPGGGPPP-EEEEEEE-SSTT--S-SHHHHHHTT---TTSSTTGGGTTT-----SEEE-TT--EEE-S-TTEEES-S-S-EETTEE-GGGTEEEEEEES-SSSPPPHHHHHHHHHHHHHHHHH-GGGGG--BHHHHSTTT--TT-TTS-HHHHHHH-/-EETTEETTSEE---S-EEPPGGGPPP-EEEEEEE-SSTT--S-SHHHHHHHT---TTSSHHHHHHTT-----SEEE-TT--EEE-S-TTSEES-S-S-EETTEE-GGGGEEEEEEES-TTSPPPHHHHHHHHHHHHHHHHH-GGGGG--BHHHHSTTT--TT-TT--HHHHHTT--

Solvent-accessible surface area: 24587 Å² total